Protein AF-0000000070843269 (afdb_homodimer)

Structure (mmCIF, N/CA/C/O backbone):
data_AF-0000000070843269-model_v1
#
loop_
_entity.id
_entity.type
_entity.pdbx_description
1 polymer 'Putative hydrolase'
#
loop_
_atom_site.group_PDB
_atom_site.id
_atom_site.type_symbol
_atom_site.label_atom_id
_atom_site.label_alt_id
_atom_site.label_comp_id
_atom_site.label_asym_id
_atom_site.label_entity_id
_atom_site.label_seq_id
_atom_site.pdbx_PDB_ins_code
_atom_site.Cartn_x
_atom_site.Cartn_y
_atom_site.Cartn_z
_atom_site.occupancy
_atom_site.B_iso_or_equiv
_atom_site.auth_seq_id
_atom_site.auth_comp_id
_atom_site.auth_asym_id
_atom_site.auth_atom_id
_atom_site.pdbx_PDB_model_num
ATOM 1 N N . MET A 1 1 ? 18.531 -13.156 -12.531 1 92.69 1 MET A N 1
ATOM 2 C CA . MET A 1 1 ? 17.688 -14.242 -13.016 1 92.69 1 MET A CA 1
ATOM 3 C C . MET A 1 1 ? 16.672 -13.727 -14.031 1 92.69 1 MET A C 1
ATOM 5 O O . MET A 1 1 ? 16.281 -12.555 -13.984 1 92.69 1 MET A O 1
ATOM 9 N N . LYS A 1 2 ? 16.312 -14.562 -14.992 1 96.12 2 LYS A N 1
ATOM 10 C CA . LYS A 1 2 ? 15.289 -14.227 -15.977 1 96.12 2 LYS A CA 1
ATOM 11 C C . LYS A 1 2 ? 13.992 -14.977 -15.711 1 96.12 2 LYS A C 1
ATOM 13 O O . LYS A 1 2 ? 13.992 -16.203 -15.586 1 96.12 2 LYS A O 1
ATOM 18 N N . VAL A 1 3 ? 12.844 -14.219 -15.633 1 98 3 VAL A N 1
ATOM 19 C CA . VAL A 1 3 ? 11.555 -14.852 -15.406 1 98 3 VAL A CA 1
ATOM 20 C C . VAL A 1 3 ? 10.695 -14.75 -16.672 1 98 3 VAL A C 1
ATOM 22 O O . VAL A 1 3 ? 10.789 -13.766 -17.406 1 98 3 VAL A O 1
ATOM 25 N N . ALA A 1 4 ? 9.969 -15.766 -16.906 1 98.88 4 ALA A N 1
ATOM 26 C CA . ALA A 1 4 ? 8.914 -15.758 -17.906 1 98.88 4 ALA A CA 1
ATOM 27 C C . ALA A 1 4 ? 7.535 -15.703 -17.25 1 98.88 4 ALA A C 1
ATOM 29 O O . ALA A 1 4 ? 7.18 -16.578 -16.469 1 98.88 4 ALA A O 1
ATOM 30 N N . VAL A 1 5 ? 6.824 -14.688 -17.531 1 98.94 5 VAL A N 1
ATOM 31 C CA . VAL A 1 5 ? 5.457 -14.523 -17.047 1 98.94 5 VAL A CA 1
ATOM 32 C C . VAL A 1 5 ? 4.465 -14.93 -18.125 1 98.94 5 VAL A C 1
ATOM 34 O O . VAL A 1 5 ? 4.414 -14.305 -19.188 1 98.94 5 VAL A O 1
ATOM 37 N N . ALA A 1 6 ? 3.699 -15.945 -17.859 1 98.88 6 ALA A N 1
ATOM 38 C CA . ALA A 1 6 ? 2.799 -16.516 -18.859 1 98.88 6 ALA A CA 1
ATOM 39 C C . ALA A 1 6 ? 1.377 -15.984 -18.688 1 98.88 6 ALA A C 1
ATOM 41 O O . ALA A 1 6 ? 0.578 -16.578 -17.953 1 98.88 6 ALA A O 1
ATOM 42 N N . GLN A 1 7 ? 1.099 -14.898 -19.375 1 98.62 7 GLN A N 1
ATOM 43 C CA . GLN A 1 7 ? -0.307 -14.523 -19.484 1 98.62 7 GLN A CA 1
ATOM 44 C C . GLN A 1 7 ? -1.019 -15.391 -20.531 1 98.62 7 GLN A C 1
ATOM 46 O O . GLN A 1 7 ? -1.126 -15.008 -21.688 1 98.62 7 GLN A O 1
ATOM 51 N N . ILE A 1 8 ? -1.54 -16.547 -20.078 1 97.88 8 ILE A N 1
ATOM 52 C CA . ILE A 1 8 ? -2.076 -17.547 -21 1 97.88 8 ILE A CA 1
ATOM 53 C C . ILE A 1 8 ? -3.406 -18.078 -20.484 1 97.88 8 ILE A C 1
ATOM 55 O O . ILE A 1 8 ? -3.588 -18.234 -19.266 1 97.88 8 ILE A O 1
ATOM 59 N N . SER A 1 9 ? -4.242 -18.406 -21.375 1 96.5 9 SER A N 1
ATOM 60 C CA . SER A 1 9 ? -5.566 -18.922 -21.016 1 96.5 9 SER A CA 1
ATOM 61 C C . SER A 1 9 ? -5.504 -20.375 -20.578 1 96.5 9 SER A C 1
ATOM 63 O O . SER A 1 9 ? -4.621 -21.125 -21.016 1 96.5 9 SER A O 1
ATOM 65 N N . ALA A 1 10 ? -6.359 -20.719 -19.75 1 95.38 10 ALA A N 1
ATOM 66 C CA . ALA A 1 10 ? -6.57 -22.109 -19.375 1 95.38 10 ALA A CA 1
ATOM 67 C C . ALA A 1 10 ? -7.941 -22.609 -19.828 1 95.38 10 ALA A C 1
ATOM 69 O O . ALA A 1 10 ? -8.875 -21.812 -19.969 1 95.38 10 ALA A O 1
ATOM 70 N N . ILE A 1 11 ? -8.016 -23.891 -20.109 1 93 11 ILE A N 1
ATOM 71 C CA . ILE A 1 11 ? -9.297 -24.5 -20.422 1 93 11 ILE A CA 1
ATOM 72 C C . ILE A 1 11 ? -9.945 -25.031 -19.156 1 93 11 ILE A C 1
ATOM 74 O O . ILE A 1 11 ? -9.438 -25.969 -18.531 1 93 11 ILE A O 1
ATOM 78 N N . PRO A 1 12 ? -11.07 -24.453 -18.812 1 91.94 12 PRO A N 1
ATOM 79 C CA . PRO A 1 12 ? -11.695 -24.812 -17.531 1 91.94 12 PRO A CA 1
ATOM 80 C C . PRO A 1 12 ? -11.992 -26.312 -17.438 1 91.94 12 PRO A C 1
ATOM 82 O O . PRO A 1 12 ? -12.664 -26.875 -18.297 1 91.94 12 PRO A O 1
ATOM 85 N N . GLY A 1 13 ? -11.438 -26.891 -16.406 1 91.25 13 GLY A N 1
ATOM 86 C CA . GLY A 1 13 ? -11.758 -28.266 -16.062 1 91.25 13 GLY A CA 1
ATOM 87 C C . GLY A 1 13 ? -10.93 -29.281 -16.828 1 91.25 13 GLY A C 1
ATOM 88 O O . GLY A 1 13 ? -11.047 -30.484 -16.609 1 91.25 13 GLY A O 1
ATOM 89 N N . LYS A 1 14 ? -10.109 -28.828 -17.703 1 92.81 14 LYS A N 1
ATOM 90 C CA . LYS A 1 14 ? -9.352 -29.75 -18.547 1 92.81 14 LYS A CA 1
ATOM 91 C C . LYS A 1 14 ? -7.883 -29.781 -18.141 1 92.81 14 LYS A C 1
ATOM 93 O O . LYS A 1 14 ? -7.023 -29.25 -18.859 1 92.81 14 LYS A O 1
ATOM 98 N N . ILE A 1 15 ? -7.582 -30.516 -17.141 1 94.75 15 ILE A N 1
ATOM 99 C CA . ILE A 1 15 ? -6.27 -30.547 -16.516 1 94.75 15 ILE A CA 1
ATOM 100 C C . ILE A 1 15 ? -5.223 -31.016 -17.516 1 94.75 15 ILE A C 1
ATOM 102 O O . ILE A 1 15 ? -4.164 -30.391 -17.656 1 94.75 15 ILE A O 1
ATOM 106 N N . ASP A 1 16 ? -5.555 -32.062 -18.266 1 96.12 16 ASP A N 1
ATOM 107 C CA . ASP A 1 16 ? -4.582 -32.625 -19.188 1 96.12 16 ASP A CA 1
ATOM 108 C C . ASP A 1 16 ? -4.223 -31.641 -20.281 1 96.12 16 ASP A C 1
ATOM 110 O O . ASP A 1 16 ? -3.053 -31.516 -20.656 1 96.12 16 ASP A O 1
ATOM 114 N N . GLU A 1 17 ? -5.219 -30.938 -20.781 1 96.88 17 GLU A N 1
ATOM 115 C CA . GLU A 1 17 ? -4.977 -29.938 -21.812 1 96.88 17 GLU A CA 1
ATOM 116 C C . GLU A 1 17 ? -4.145 -28.781 -21.266 1 96.88 17 GLU A C 1
ATOM 118 O O . GLU A 1 17 ? -3.271 -28.25 -21.953 1 96.88 17 GLU A O 1
ATOM 123 N N . ASN A 1 18 ? -4.418 -28.391 -20.078 1 97.38 18 ASN A N 1
ATOM 124 C CA . ASN A 1 18 ? -3.676 -27.281 -19.469 1 97.38 18 ASN A CA 1
ATOM 125 C C . ASN A 1 18 ? -2.238 -27.688 -19.156 1 97.38 18 ASN A C 1
ATOM 127 O O . ASN A 1 18 ? -1.319 -26.875 -19.281 1 97.38 18 ASN A O 1
ATOM 131 N N . VAL A 1 19 ? -2.029 -28.938 -18.75 1 98.19 19 VAL A N 1
ATOM 132 C CA . VAL A 1 19 ? -0.684 -29.438 -18.516 1 98.19 19 VAL A CA 1
ATOM 133 C C . VAL A 1 19 ? 0.097 -29.469 -19.828 1 98.19 19 VAL A C 1
ATOM 135 O O . VAL A 1 19 ? 1.279 -29.125 -19.859 1 98.19 19 VAL A O 1
ATOM 138 N N . ALA A 1 20 ? -0.57 -29.875 -20.875 1 98.5 20 ALA A N 1
ATOM 139 C CA . ALA A 1 20 ? 0.076 -29.859 -22.188 1 98.5 20 ALA A CA 1
ATOM 140 C C . ALA A 1 20 ? 0.488 -28.453 -22.594 1 98.5 20 ALA A C 1
ATOM 142 O O . ALA A 1 20 ? 1.569 -28.25 -23.141 1 98.5 20 ALA A O 1
ATOM 143 N N . LYS A 1 21 ? -0.365 -27.547 -22.344 1 98.31 21 LYS A N 1
ATOM 144 C CA . LYS A 1 21 ? -0.05 -26.141 -22.609 1 98.31 21 LYS A CA 1
ATOM 145 C C . LYS A 1 21 ? 1.124 -25.672 -21.75 1 98.31 21 LYS A C 1
ATOM 147 O O . LYS A 1 21 ? 1.999 -24.953 -22.234 1 98.31 21 LYS A O 1
ATOM 152 N N . LEU A 1 22 ? 1.105 -26.031 -20.516 1 98.81 22 LEU A N 1
ATOM 153 C CA . LEU A 1 22 ? 2.219 -25.719 -19.625 1 98.81 22 LEU A CA 1
ATOM 154 C C . LEU A 1 22 ? 3.535 -26.234 -20.203 1 98.81 22 LEU A C 1
ATOM 156 O O . LEU A 1 22 ? 4.547 -25.516 -20.172 1 98.81 22 LEU A O 1
ATOM 160 N N . ALA A 1 23 ? 3.484 -27.438 -20.672 1 98.81 23 ALA A N 1
ATOM 161 C CA . ALA A 1 23 ? 4.684 -28.031 -21.25 1 98.81 23 ALA A CA 1
ATOM 162 C C . ALA A 1 23 ? 5.191 -27.219 -22.438 1 98.81 23 ALA A C 1
ATOM 164 O O . ALA A 1 23 ? 6.395 -26.984 -22.562 1 98.81 23 ALA A O 1
ATOM 165 N N . ARG A 1 24 ? 4.258 -26.828 -23.281 1 98.75 24 ARG A N 1
ATOM 166 C CA . ARG A 1 24 ? 4.609 -26.047 -24.469 1 98.75 24 ARG A CA 1
ATOM 167 C C . ARG A 1 24 ? 5.266 -24.719 -24.062 1 98.75 24 ARG A C 1
ATOM 169 O O . ARG A 1 24 ? 6.305 -24.344 -24.609 1 98.75 24 ARG A O 1
ATOM 176 N N . TYR A 1 25 ? 4.723 -24.047 -23.125 1 98.81 25 TYR A N 1
ATOM 177 C CA . TYR A 1 25 ? 5.23 -22.734 -22.734 1 98.81 25 TYR A CA 1
ATOM 178 C C . TYR A 1 25 ? 6.5 -22.859 -21.906 1 98.81 25 TYR A C 1
ATOM 180 O O . TYR A 1 25 ? 7.363 -21.984 -21.938 1 98.81 25 TYR A O 1
ATOM 188 N N . ALA A 1 26 ? 6.598 -23.938 -21.109 1 98.88 26 ALA A N 1
ATOM 189 C CA . ALA A 1 26 ? 7.852 -24.203 -20.406 1 98.88 26 ALA A CA 1
ATOM 190 C C . ALA A 1 26 ? 9.008 -24.359 -21.391 1 98.88 26 ALA A C 1
ATOM 192 O O . ALA A 1 26 ? 10.094 -23.812 -21.172 1 98.88 26 ALA A O 1
ATOM 193 N N . LYS A 1 27 ? 8.75 -25.109 -22.422 1 98.81 27 LYS A N 1
ATOM 194 C CA . LYS A 1 27 ? 9.766 -25.297 -23.453 1 98.81 27 LYS A CA 1
ATOM 195 C C . LYS A 1 27 ? 10.148 -23.969 -24.094 1 98.81 27 LYS A C 1
ATOM 197 O O . LYS A 1 27 ? 11.336 -23.688 -24.281 1 98.81 27 LYS A O 1
ATOM 202 N N . GLU A 1 28 ? 9.141 -23.219 -24.453 1 98.81 28 GLU A N 1
ATOM 203 C CA . GLU A 1 28 ? 9.383 -21.906 -25.062 1 98.81 28 GLU A CA 1
ATOM 204 C C . GLU A 1 28 ? 10.18 -21 -24.125 1 98.81 28 GLU A C 1
ATOM 206 O O . GLU A 1 28 ? 11.141 -20.359 -24.531 1 98.81 28 GLU A O 1
ATOM 211 N N . ALA A 1 29 ? 9.805 -20.922 -22.859 1 98.81 29 ALA A N 1
ATOM 212 C CA . ALA A 1 29 ? 10.477 -20.078 -21.875 1 98.81 29 ALA A CA 1
ATOM 213 C C . ALA A 1 29 ? 11.922 -20.516 -21.688 1 98.81 29 ALA A C 1
ATOM 215 O O . ALA A 1 29 ? 12.828 -19.688 -21.625 1 98.81 29 ALA A O 1
ATOM 216 N N . ALA A 1 30 ? 12.117 -21.812 -21.547 1 98.56 30 ALA A N 1
ATOM 217 C CA . ALA A 1 30 ? 13.461 -22.359 -21.375 1 98.56 30 ALA A CA 1
ATOM 218 C C . ALA A 1 30 ? 14.344 -22.031 -22.594 1 98.56 30 ALA A C 1
ATOM 220 O O . ALA A 1 30 ? 15.523 -21.703 -22.438 1 98.56 30 ALA A O 1
ATOM 221 N N . SER A 1 31 ? 13.75 -22.156 -23.766 1 98.44 31 SER A N 1
ATOM 222 C CA . SER A 1 31 ? 14.484 -21.844 -24.984 1 98.44 31 SER A CA 1
ATOM 223 C C . SER A 1 31 ? 14.898 -20.375 -25.031 1 98.44 31 SER A C 1
ATOM 225 O O . SER A 1 31 ? 15.828 -20.016 -25.75 1 98.44 31 SER A O 1
ATOM 227 N N . ASN A 1 32 ? 14.219 -19.547 -24.312 1 98.44 32 ASN A N 1
ATOM 228 C CA . ASN A 1 32 ? 14.562 -18.141 -24.203 1 98.44 32 ASN A CA 1
ATOM 229 C C . ASN A 1 32 ? 15.367 -17.844 -22.938 1 98.44 32 ASN A C 1
ATOM 231 O O . ASN A 1 32 ? 15.398 -16.703 -22.453 1 98.44 32 ASN A O 1
ATOM 235 N N . SER A 1 33 ? 15.891 -18.891 -22.312 1 97.75 33 SER A N 1
ATOM 236 C CA . SER A 1 33 ? 16.859 -18.844 -21.219 1 97.75 33 SER A CA 1
ATOM 237 C C . SER A 1 33 ? 16.203 -18.359 -19.922 1 97.75 33 SER A C 1
ATOM 239 O O . SER A 1 33 ? 16.844 -17.703 -19.109 1 97.75 33 SER A O 1
ATOM 241 N N . ALA A 1 34 ? 14.898 -18.516 -19.797 1 98.19 34 ALA A N 1
ATOM 242 C CA . ALA A 1 34 ? 14.234 -18.188 -18.547 1 98.19 34 ALA A CA 1
ATOM 243 C C . ALA A 1 34 ? 14.594 -19.188 -17.453 1 98.19 34 ALA A C 1
ATOM 245 O O . ALA A 1 34 ? 14.758 -20.375 -17.719 1 98.19 34 ALA A O 1
ATOM 246 N N . ASP A 1 35 ? 14.711 -18.656 -16.25 1 97.56 35 ASP A N 1
ATOM 247 C CA . ASP A 1 35 ? 15.016 -19.5 -15.094 1 97.56 35 ASP A CA 1
ATOM 248 C C . ASP A 1 35 ? 13.734 -19.984 -14.414 1 97.56 35 ASP A C 1
ATOM 250 O O . ASP A 1 35 ? 13.758 -20.984 -13.688 1 97.56 35 ASP A O 1
ATOM 254 N N . MET A 1 36 ? 12.641 -19.297 -14.664 1 98.19 36 MET A N 1
ATOM 255 C CA . MET A 1 36 ? 11.375 -19.594 -13.992 1 98.19 36 MET A CA 1
ATOM 256 C C . MET A 1 36 ? 10.195 -19.219 -14.875 1 98.19 36 MET A C 1
ATOM 258 O O . MET A 1 36 ? 10.195 -18.156 -15.516 1 98.19 36 MET A O 1
ATOM 262 N N . LEU A 1 37 ? 9.266 -20.094 -14.969 1 98.88 37 LEU A N 1
ATOM 263 C CA . LEU A 1 37 ? 7.988 -19.844 -15.625 1 98.88 37 LEU A CA 1
ATOM 264 C C . LEU A 1 37 ? 6.867 -19.703 -14.602 1 98.88 37 LEU A C 1
ATOM 266 O O . LEU A 1 37 ? 6.719 -20.547 -13.711 1 98.88 37 LEU A O 1
ATOM 270 N N . ILE A 1 38 ? 6.105 -18.625 -14.695 1 98.94 38 ILE A N 1
ATOM 271 C CA . ILE A 1 38 ? 5.008 -18.344 -13.781 1 98.94 38 ILE A CA 1
ATOM 272 C C . ILE A 1 38 ? 3.686 -18.312 -14.539 1 98.94 38 ILE A C 1
ATOM 274 O O . ILE A 1 38 ? 3.57 -17.656 -15.578 1 98.94 38 ILE A O 1
ATOM 278 N N . THR A 1 39 ? 2.699 -19.047 -14.109 1 98.94 39 THR A N 1
ATOM 279 C CA . THR A 1 39 ? 1.395 -19.078 -14.758 1 98.94 39 THR A CA 1
ATOM 280 C C . THR A 1 39 ? 0.326 -18.453 -13.867 1 98.94 39 THR A C 1
ATOM 282 O O . THR A 1 39 ? 0.589 -18.141 -12.703 1 98.94 39 THR A O 1
ATOM 285 N N . PRO A 1 40 ? -0.894 -18.25 -14.359 1 98.69 40 PRO A N 1
ATOM 286 C CA . PRO A 1 40 ? -1.958 -17.609 -13.586 1 98.69 40 PRO A CA 1
ATOM 287 C C . PRO A 1 40 ? -2.523 -18.516 -12.492 1 98.69 40 PRO A C 1
ATOM 289 O O . PRO A 1 40 ? -2.117 -19.688 -12.383 1 98.69 40 PRO A O 1
ATOM 292 N N . GLU A 1 41 ? -3.404 -17.938 -11.68 1 98.19 41 GLU A N 1
ATOM 293 C CA . GLU A 1 41 ? -4.09 -18.625 -10.586 1 98.19 41 GLU A CA 1
ATOM 294 C C . GLU A 1 41 ? -4.895 -19.812 -11.086 1 98.19 41 GLU A C 1
ATOM 296 O O . GLU A 1 41 ? -5.656 -19.703 -12.055 1 98.19 41 GLU A O 1
ATOM 301 N N . LEU A 1 42 ? -4.652 -20.969 -10.461 1 96.94 42 LEU A N 1
ATOM 302 C CA . LEU A 1 42 ? -5.379 -22.203 -10.781 1 96.94 42 LEU A CA 1
ATOM 303 C C . LEU A 1 42 ? -5.254 -22.531 -12.258 1 96.94 42 LEU A C 1
ATOM 305 O O . LEU A 1 42 ? -6.199 -23.047 -12.867 1 96.94 42 LEU A O 1
ATOM 309 N N . PHE A 1 43 ? -4.176 -22.25 -12.805 1 97.56 43 PHE A N 1
ATOM 310 C CA . PHE A 1 43 ? -3.98 -22.438 -14.234 1 97.56 43 PHE A CA 1
ATOM 311 C C . PHE A 1 43 ? -4.258 -23.875 -14.625 1 97.56 43 PHE A C 1
ATOM 313 O O . PHE A 1 43 ? -4.875 -24.141 -15.664 1 97.56 43 PHE A O 1
ATOM 320 N N . LEU A 1 44 ? -3.865 -24.875 -13.844 1 96.69 44 LEU A N 1
ATOM 321 C CA . LEU A 1 44 ? -3.928 -26.281 -14.219 1 96.69 44 LEU A CA 1
ATOM 322 C C . LEU A 1 44 ? -5.375 -26.766 -14.32 1 96.69 44 LEU A C 1
ATOM 324 O O . LEU A 1 44 ? -5.672 -27.719 -15.023 1 96.69 44 LEU A O 1
ATOM 328 N N . THR A 1 45 ? -6.297 -26.078 -13.633 1 93.25 45 THR A N 1
ATOM 329 C CA . THR A 1 45 ? -7.699 -26.484 -13.688 1 93.25 45 THR A CA 1
ATOM 330 C C . THR A 1 45 ? -8.539 -25.422 -14.398 1 93.25 45 THR A C 1
ATOM 332 O O . THR A 1 45 ? -9.68 -25.672 -14.789 1 93.25 45 THR A O 1
ATOM 335 N N . GLY A 1 46 ? -7.918 -24.266 -14.562 1 92.75 46 GLY A N 1
ATOM 336 C CA . GLY A 1 46 ? -8.75 -23.141 -14.922 1 92.75 46 GLY A CA 1
ATOM 337 C C . GLY A 1 46 ? -9.5 -22.547 -13.742 1 92.75 46 GLY A C 1
ATOM 338 O O . GLY A 1 46 ? -9.961 -23.281 -12.867 1 92.75 46 GLY A O 1
ATOM 339 N N . TYR A 1 47 ? -9.703 -21.266 -13.68 1 88.94 47 TYR A N 1
ATOM 340 C CA . TYR A 1 47 ? -10.391 -20.578 -12.594 1 88.94 47 TYR A CA 1
ATOM 341 C C . TYR A 1 47 ? -11.898 -20.609 -12.797 1 88.94 47 TYR A C 1
ATOM 343 O O . TYR A 1 47 ? -12.664 -20.672 -11.828 1 88.94 47 TYR A O 1
ATOM 351 N N . ASP A 1 48 ? -12.359 -20.594 -14.008 1 80.38 48 ASP A N 1
ATOM 352 C CA . ASP A 1 48 ? -13.758 -20.406 -14.359 1 80.38 48 ASP A CA 1
ATOM 353 C C . ASP A 1 48 ? -14.469 -21.734 -14.562 1 80.38 48 ASP A C 1
ATOM 355 O O . ASP A 1 48 ? -15.273 -21.875 -15.484 1 80.38 48 ASP A O 1
ATOM 359 N N . VAL A 1 49 ? -14.141 -22.609 -13.766 1 77.25 49 VAL A N 1
ATOM 360 C CA . VAL A 1 49 ? -14.852 -23.875 -13.859 1 77.25 49 VAL A CA 1
ATOM 361 C C . VAL A 1 49 ? -16.266 -23.734 -13.305 1 77.25 49 VAL A C 1
ATOM 363 O O . VAL A 1 49 ? -16.453 -23.203 -12.203 1 77.25 49 VAL A O 1
ATOM 366 N N . GLU A 1 50 ? -17.172 -23.953 -14.039 1 71.38 50 GLU A N 1
ATOM 367 C CA . GLU A 1 50 ? -18.562 -23.844 -13.594 1 71.38 50 GLU A CA 1
ATOM 368 C C . GLU A 1 50 ? -19.219 -25.219 -13.508 1 71.38 50 GLU A C 1
ATOM 370 O O . GLU A 1 50 ? -19.125 -26.016 -14.445 1 71.38 50 GLU A O 1
ATOM 375 N N . PRO A 1 51 ? -19.797 -25.5 -12.375 1 66.44 51 PRO A N 1
ATOM 376 C CA . PRO A 1 51 ? -19.859 -24.734 -11.133 1 66.44 51 PRO A CA 1
ATOM 377 C C . PRO A 1 51 ? -18.562 -24.812 -10.328 1 66.44 51 PRO A C 1
ATOM 379 O O . PRO A 1 51 ? -17.844 -25.812 -10.406 1 66.44 51 PRO A O 1
ATOM 382 N N . LEU A 1 52 ? -18.203 -23.781 -9.672 1 66.75 52 LEU A N 1
ATOM 383 C CA . LEU A 1 52 ? -16.969 -23.703 -8.906 1 66.75 52 LEU A CA 1
ATOM 384 C C . LEU A 1 52 ? -16.859 -24.875 -7.934 1 66.75 52 LEU A C 1
ATOM 386 O O . LEU A 1 52 ? -15.75 -25.297 -7.578 1 66.75 52 LEU A O 1
ATOM 390 N N . SER A 1 53 ? -18.031 -25.406 -7.691 1 67.94 53 SER A N 1
ATOM 391 C CA . SER A 1 53 ? -18.062 -26.531 -6.754 1 67.94 53 SER A CA 1
ATOM 392 C C . SER A 1 53 ? -17.328 -27.734 -7.309 1 67.94 53 SER A C 1
ATOM 394 O O . SER A 1 53 ? -16.906 -28.625 -6.555 1 67.94 53 SER A O 1
ATOM 396 N N . VAL A 1 54 ? -17.219 -27.688 -8.617 1 79.12 54 VAL A N 1
ATOM 397 C CA . VAL A 1 54 ? -16.562 -28.828 -9.25 1 79.12 54 VAL A CA 1
ATOM 398 C C . VAL A 1 54 ? -15.055 -28.734 -9.039 1 79.12 54 VAL A C 1
ATOM 400 O O . VAL A 1 54 ? -14.344 -29.734 -9.164 1 79.12 54 VAL A O 1
ATOM 403 N N . ILE A 1 55 ? -14.641 -27.609 -8.555 1 81.38 55 ILE A N 1
ATOM 404 C CA . ILE A 1 55 ? -13.203 -27.406 -8.422 1 81.38 55 ILE A CA 1
ATOM 405 C C . ILE A 1 55 ? -12.648 -28.312 -7.332 1 81.38 55 ILE A C 1
ATOM 407 O O . ILE A 1 55 ? -11.531 -28.828 -7.445 1 81.38 55 ILE A O 1
ATOM 411 N N . ALA A 1 56 ? -13.43 -28.5 -6.348 1 78.31 56 ALA A N 1
ATOM 412 C CA . ALA A 1 56 ? -13.016 -29.391 -5.262 1 78.31 56 ALA A CA 1
ATOM 413 C C . ALA A 1 56 ? -12.789 -30.812 -5.766 1 78.31 56 ALA A C 1
ATOM 415 O O . ALA A 1 56 ? -11.891 -31.5 -5.281 1 78.31 56 ALA A O 1
ATOM 416 N N . SER A 1 57 ? -13.586 -31.125 -6.75 1 80.56 57 SER A N 1
ATOM 417 C CA . SER A 1 57 ? -13.453 -32.469 -7.297 1 80.56 57 SER A CA 1
ATOM 418 C C . SER A 1 57 ? -12.203 -32.594 -8.156 1 80.56 57 SER A C 1
ATOM 420 O O . SER A 1 57 ? -11.727 -33.719 -8.414 1 80.56 57 SER A O 1
ATOM 422 N N . LEU A 1 58 ? -11.703 -31.484 -8.547 1 83.62 58 LEU A N 1
ATOM 423 C CA . LEU A 1 58 ? -10.5 -31.453 -9.367 1 83.62 58 LEU A CA 1
ATOM 424 C C . LEU A 1 58 ? -9.25 -31.312 -8.5 1 83.62 58 LEU A C 1
ATOM 426 O O . LEU A 1 58 ? -8.133 -31.297 -9.016 1 83.62 58 LEU A O 1
ATOM 430 N N . ALA A 1 59 ? -9.453 -31.25 -7.211 1 84.44 59 ALA A N 1
ATOM 431 C CA . ALA A 1 59 ? -8.344 -31.047 -6.285 1 84.44 59 ALA A CA 1
ATOM 432 C C . ALA A 1 59 ? -7.383 -32.219 -6.301 1 84.44 59 ALA A C 1
ATOM 434 O O . ALA A 1 59 ? -7.805 -33.375 -6.488 1 84.44 59 ALA A O 1
ATOM 435 N N . GLN A 1 60 ? -6.152 -31.875 -6.188 1 81.75 60 GLN A N 1
ATOM 436 C CA . GLN A 1 60 ? -5.102 -32.875 -6.164 1 81.75 60 GLN A CA 1
ATOM 437 C C . GLN A 1 60 ? -4.516 -33.031 -4.766 1 81.75 60 GLN A C 1
ATOM 439 O O . GLN A 1 60 ? -4.352 -32.062 -4.043 1 81.75 60 GLN A O 1
ATOM 444 N N . PRO A 1 61 ? -4.191 -34.25 -4.387 1 76.5 61 PRO A N 1
ATOM 445 C CA . PRO A 1 61 ? -3.482 -34.438 -3.115 1 76.5 61 PRO A CA 1
ATOM 446 C C . PRO A 1 61 ? -2.014 -34.031 -3.197 1 76.5 61 PRO A C 1
ATOM 448 O O . PRO A 1 61 ? -1.395 -34.156 -4.258 1 76.5 61 PRO A O 1
ATOM 451 N N . LEU A 1 62 ? -1.416 -33.438 -2.104 1 71.88 62 LEU A N 1
ATOM 452 C CA . LEU A 1 62 ? -0.008 -33.062 -2.105 1 71.88 62 LEU A CA 1
ATOM 453 C C . LEU A 1 62 ? 0.883 -34.281 -1.878 1 71.88 62 LEU A C 1
ATOM 455 O O . LEU A 1 62 ? 1.979 -34.375 -2.438 1 71.88 62 LEU A O 1
ATOM 459 N N . VAL A 1 63 ? 0.716 -35.094 -0.75 1 60.5 63 VAL A N 1
ATOM 460 C CA . VAL A 1 63 ? 1.591 -36.156 -0.269 1 60.5 63 VAL A CA 1
ATOM 461 C C . VAL A 1 63 ? 1.219 -37.469 -0.943 1 60.5 63 VAL A C 1
ATOM 463 O O . VAL A 1 63 ? 2.08 -38.312 -1.171 1 60.5 63 VAL A O 1
ATOM 466 N N . ASN A 1 64 ? 0.042 -37.656 -1.072 1 54.47 64 ASN A N 1
ATOM 467 C CA . ASN A 1 64 ? -0.121 -39.062 -1.323 1 54.47 64 ASN A CA 1
ATOM 468 C C . ASN A 1 64 ? 0.581 -39.5 -2.609 1 54.47 64 ASN A C 1
ATOM 470 O O . ASN A 1 64 ? 0.874 -38.656 -3.467 1 54.47 64 ASN A O 1
ATOM 474 N N . ASP A 1 65 ? 1.112 -40.844 -2.697 1 51 65 ASP A N 1
ATOM 475 C CA . ASP A 1 65 ? 1.982 -41.625 -3.588 1 51 65 ASP A CA 1
ATOM 476 C C . ASP A 1 65 ? 1.747 -41.219 -5.047 1 51 65 ASP A C 1
ATOM 478 O O . ASP A 1 65 ? 2.652 -41.344 -5.875 1 51 65 ASP A O 1
ATOM 482 N N . THR A 1 66 ? 0.481 -40.875 -5.418 1 58.28 66 THR A N 1
ATOM 483 C CA . THR A 1 66 ? 0.298 -40.875 -6.867 1 58.28 66 THR A CA 1
ATOM 484 C C . THR A 1 66 ? -0.42 -39.594 -7.312 1 58.28 66 THR A C 1
ATOM 486 O O . THR A 1 66 ? -1.636 -39.5 -7.148 1 58.28 66 THR A O 1
ATOM 489 N N . ASN A 1 67 ? 0.242 -38.281 -7.125 1 77.31 67 ASN A N 1
ATOM 490 C CA . ASN A 1 67 ? -0.434 -37.156 -7.805 1 77.31 67 ASN A CA 1
ATOM 491 C C . ASN A 1 67 ? 0.072 -37 -9.234 1 77.31 67 ASN A C 1
ATOM 493 O O . ASN A 1 67 ? 1.108 -36.375 -9.461 1 77.31 67 ASN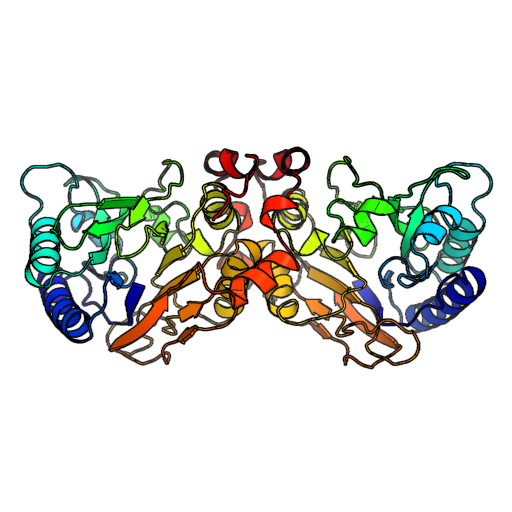 A O 1
ATOM 497 N N . GLU A 1 68 ? -0.692 -37.531 -10.086 1 86.75 68 GLU A N 1
ATOM 498 C CA . GLU A 1 68 ? -0.292 -37.594 -11.484 1 86.75 68 GLU A CA 1
ATOM 499 C C . GLU A 1 68 ? -0.084 -36.219 -12.07 1 86.75 68 GLU A C 1
ATOM 501 O O . GLU A 1 68 ? 0.869 -35.969 -12.82 1 86.75 68 GLU A O 1
ATOM 506 N N . THR A 1 69 ? -0.918 -35.281 -11.672 1 92.75 69 THR A N 1
ATOM 507 C CA . THR A 1 69 ? -0.833 -33.938 -12.227 1 92.75 69 THR A CA 1
ATOM 508 C C . THR A 1 69 ? 0.449 -33.25 -11.773 1 92.75 69 THR A C 1
ATOM 510 O O . THR A 1 69 ? 1.201 -32.719 -12.594 1 92.75 69 THR A O 1
ATOM 513 N N . ILE A 1 70 ? 0.774 -33.281 -10.523 1 94.56 70 ILE A N 1
ATOM 514 C CA . ILE A 1 70 ? 1.962 -32.656 -9.977 1 94.56 70 ILE A CA 1
ATOM 515 C C . ILE A 1 70 ? 3.217 -33.344 -10.516 1 94.56 70 ILE A C 1
ATOM 517 O O . ILE A 1 70 ? 4.203 -32.656 -10.836 1 94.56 70 ILE A O 1
ATOM 521 N N . ASP A 1 71 ? 3.127 -34.625 -10.641 1 95 71 ASP A N 1
ATOM 522 C CA . ASP A 1 71 ? 4.254 -35.375 -11.195 1 95 71 ASP A CA 1
ATOM 523 C C . ASP A 1 71 ? 4.539 -34.938 -12.633 1 95 71 ASP A C 1
ATOM 525 O O . ASP A 1 71 ? 5.699 -34.875 -13.047 1 95 71 ASP A O 1
ATOM 529 N N . LYS A 1 72 ? 3.453 -34.75 -13.391 1 96.75 72 LYS A N 1
ATOM 530 C CA . LYS A 1 72 ? 3.633 -34.281 -14.758 1 96.75 72 LYS A CA 1
ATOM 531 C C . LYS A 1 72 ? 4.316 -32.906 -14.773 1 96.75 72 LYS A C 1
ATOM 533 O O . LYS A 1 72 ? 5.195 -32.656 -15.602 1 96.75 72 LYS A O 1
ATOM 538 N N . VAL A 1 73 ? 3.963 -32.031 -13.867 1 97.81 73 VAL A N 1
ATOM 539 C CA . VAL A 1 73 ? 4.574 -30.719 -13.789 1 97.81 73 VAL A CA 1
ATOM 540 C C . VAL A 1 73 ? 6.047 -30.859 -13.414 1 97.81 73 VAL A C 1
ATOM 542 O O . VAL A 1 73 ? 6.902 -30.172 -13.992 1 97.81 73 VAL A O 1
ATOM 545 N N . LYS A 1 74 ? 6.344 -31.75 -12.453 1 97.06 74 LYS A N 1
ATOM 546 C CA . LYS A 1 74 ? 7.727 -32 -12.07 1 97.06 74 LYS A CA 1
ATOM 547 C C . LYS A 1 74 ? 8.555 -32.438 -13.266 1 97.06 74 LYS A C 1
ATOM 549 O O . LYS A 1 74 ? 9.68 -31.969 -13.461 1 97.06 74 LYS A O 1
ATOM 554 N N . LYS A 1 75 ? 7.973 -33.312 -14.008 1 97.94 75 LYS A N 1
ATOM 555 C CA . LYS A 1 75 ? 8.664 -33.844 -15.188 1 97.94 75 LYS A CA 1
ATOM 556 C C . LYS A 1 75 ? 8.922 -32.719 -16.203 1 97.94 75 LYS A C 1
ATOM 558 O O . LYS A 1 75 ? 10.008 -32.625 -16.781 1 97.94 75 LYS A O 1
ATOM 563 N N . ILE A 1 76 ? 7.934 -31.891 -16.438 1 98.69 76 ILE A N 1
ATOM 564 C CA . ILE A 1 76 ? 8.062 -30.781 -17.359 1 98.69 76 ILE A CA 1
ATOM 565 C C . ILE A 1 76 ? 9.203 -29.859 -16.922 1 98.69 76 ILE A C 1
ATOM 567 O O . ILE A 1 76 ? 10.039 -29.469 -17.734 1 98.69 76 ILE A O 1
ATOM 571 N N . ALA A 1 77 ? 9.234 -29.516 -15.625 1 98.31 77 ALA A N 1
ATOM 572 C CA . ALA A 1 77 ? 10.289 -28.656 -15.086 1 98.31 77 ALA A CA 1
ATOM 573 C C . ALA A 1 77 ? 11.664 -29.266 -15.312 1 98.31 77 ALA A C 1
ATOM 575 O O . ALA A 1 77 ? 12.57 -28.594 -15.812 1 98.31 77 ALA A O 1
ATOM 576 N N . LYS A 1 78 ? 11.797 -30.516 -14.969 1 98.19 78 LYS A N 1
ATOM 577 C CA . LYS A 1 78 ? 13.07 -31.234 -15.07 1 98.19 78 LYS A CA 1
ATOM 578 C C . LYS A 1 78 ? 13.531 -31.328 -16.516 1 98.19 78 LYS A C 1
ATOM 580 O O . LYS A 1 78 ? 14.688 -31.047 -16.828 1 98.19 78 LYS A O 1
ATOM 585 N N . GLU A 1 79 ? 12.633 -31.688 -17.375 1 98.5 79 GLU A N 1
ATOM 586 C CA . GLU A 1 79 ? 12.961 -31.906 -18.781 1 98.5 79 GLU A CA 1
ATOM 587 C C . GLU A 1 79 ? 13.438 -30.625 -19.438 1 98.5 79 GLU A C 1
ATOM 589 O O . GLU A 1 79 ? 14.281 -30.641 -20.344 1 98.5 79 GLU A O 1
ATOM 594 N N . ASN A 1 80 ? 12.906 -29.484 -19.031 1 98.62 80 ASN A N 1
ATOM 595 C CA . ASN A 1 80 ? 13.25 -28.219 -19.672 1 98.62 80 ASN A CA 1
ATOM 596 C C . ASN A 1 80 ? 14.281 -27.438 -18.859 1 98.62 80 ASN A C 1
ATOM 598 O O . ASN A 1 80 ? 14.766 -26.391 -19.297 1 98.62 80 ASN A O 1
ATOM 602 N N . GLY A 1 81 ? 14.648 -27.969 -17.656 1 97.75 81 GLY A N 1
ATOM 603 C CA . GLY A 1 81 ? 15.586 -27.266 -16.781 1 97.75 81 GLY A CA 1
ATOM 604 C C . GLY A 1 81 ? 15.102 -25.891 -16.375 1 97.75 81 GLY A C 1
ATOM 605 O O . GLY A 1 81 ? 15.859 -24.922 -16.438 1 97.75 81 GLY A O 1
ATOM 606 N N . ILE A 1 82 ? 13.875 -25.75 -16.062 1 98.31 82 ILE A N 1
ATOM 607 C CA . ILE A 1 82 ? 13.273 -24.469 -15.695 1 98.31 82 ILE A CA 1
ATOM 608 C C . ILE A 1 82 ? 12.391 -24.641 -14.461 1 98.31 82 ILE A C 1
ATOM 610 O O . ILE A 1 82 ? 11.711 -25.656 -14.312 1 98.31 82 ILE A O 1
ATOM 614 N N . ALA A 1 83 ? 12.43 -23.734 -13.523 1 98.31 83 ALA A N 1
ATOM 615 C CA . ALA A 1 83 ? 11.492 -23.734 -12.398 1 98.31 83 ALA A CA 1
ATOM 616 C C . ALA A 1 83 ? 10.086 -23.344 -12.859 1 98.31 83 ALA A C 1
ATOM 618 O O . ALA A 1 83 ? 9.93 -22.547 -13.789 1 98.31 83 ALA A O 1
ATOM 619 N N . ILE A 1 84 ? 9.086 -23.906 -12.227 1 98.75 84 ILE A N 1
ATOM 620 C CA . ILE A 1 84 ? 7.707 -23.625 -12.602 1 98.75 84 ILE A CA 1
ATOM 621 C C . ILE A 1 84 ? 6.906 -23.234 -11.367 1 98.75 84 ILE A C 1
ATOM 623 O O . ILE A 1 84 ? 6.902 -23.953 -10.359 1 98.75 84 ILE A O 1
ATOM 627 N N . VAL A 1 85 ? 6.305 -22.094 -11.367 1 98.88 85 VAL A N 1
ATOM 628 C CA . VAL A 1 85 ? 5.305 -21.641 -10.398 1 98.88 85 VAL A CA 1
ATOM 629 C C . VAL A 1 85 ? 3.92 -21.672 -11.039 1 98.88 85 VAL A C 1
ATOM 631 O O . VAL A 1 85 ? 3.648 -20.922 -11.977 1 98.88 85 VAL A O 1
ATOM 634 N N . THR A 1 86 ? 3.084 -22.516 -10.602 1 98.81 86 THR A N 1
ATOM 635 C CA . THR A 1 86 ? 1.759 -22.656 -11.188 1 98.81 86 THR A CA 1
ATOM 636 C C . THR A 1 86 ? 0.714 -22.922 -10.109 1 98.81 86 THR A C 1
ATOM 638 O O . THR A 1 86 ? 1.056 -23.094 -8.938 1 98.81 86 THR A O 1
ATOM 641 N N . GLY A 1 87 ? -0.562 -22.828 -10.461 1 98 87 GLY A N 1
ATOM 642 C CA . GLY A 1 87 ? -1.636 -22.938 -9.492 1 98 87 GLY A CA 1
ATOM 643 C C . GLY A 1 87 ? -2.553 -24.125 -9.75 1 98 87 GLY A C 1
ATOM 644 O O . GLY A 1 87 ? -2.758 -24.516 -10.898 1 98 87 GLY A O 1
ATOM 645 N N . LEU A 1 88 ? -3.119 -24.703 -8.711 1 95.44 88 LEU A N 1
ATOM 646 C CA . LEU A 1 88 ? -4.102 -25.781 -8.742 1 95.44 88 LEU A CA 1
ATOM 647 C C . LEU A 1 88 ? -4.809 -25.906 -7.398 1 95.44 88 LEU A C 1
ATOM 649 O O . LEU A 1 88 ? -4.289 -25.469 -6.371 1 95.44 88 LEU A O 1
ATOM 653 N N . PRO A 1 89 ? -6.008 -26.5 -7.406 1 94.81 89 PRO A N 1
ATOM 654 C CA . PRO A 1 89 ? -6.605 -26.844 -6.117 1 94.81 89 PRO A CA 1
ATOM 655 C C . PRO A 1 89 ? -5.934 -28.047 -5.457 1 94.81 89 PRO A C 1
ATOM 657 O O . PRO A 1 89 ? -5.66 -29.047 -6.121 1 94.81 89 PRO A O 1
ATOM 660 N N . ILE A 1 90 ? -5.609 -27.906 -4.195 1 93.88 90 ILE A N 1
ATOM 661 C CA . ILE A 1 90 ? -5.012 -29 -3.439 1 93.88 90 ILE A CA 1
ATOM 662 C C . ILE A 1 90 ? -5.965 -29.438 -2.33 1 93.88 90 ILE A C 1
ATOM 664 O O . ILE A 1 90 ? -6.516 -28.609 -1.61 1 93.88 90 ILE A O 1
ATOM 668 N N . GLY A 1 91 ? -6.199 -30.625 -2.225 1 89.06 91 GLY A N 1
ATOM 669 C CA . GLY A 1 91 ? -7.066 -31.219 -1.215 1 89.06 91 GLY A CA 1
ATOM 670 C C . GLY A 1 91 ? -7.246 -32.719 -1.383 1 89.06 91 GLY A C 1
ATOM 671 O O . GLY A 1 91 ? -6.793 -33.281 -2.373 1 89.06 91 GLY A O 1
ATOM 672 N N . GLU A 1 92 ? -7.777 -33.312 -0.389 1 79.06 92 GLU A N 1
ATOM 673 C CA . GLU A 1 92 ? -8.023 -34.75 -0.44 1 79.06 92 GLU A CA 1
ATOM 674 C C . GLU A 1 92 ? -9.305 -35.062 -1.205 1 79.06 92 GLU A C 1
ATOM 676 O O . GLU A 1 92 ? -10.242 -34.281 -1.203 1 79.06 92 GLU A O 1
ATOM 681 N N . LYS A 1 93 ? -9.203 -36.219 -1.914 1 71.44 93 LYS A N 1
ATOM 682 C CA . LYS A 1 93 ? -10.383 -36.688 -2.648 1 71.44 93 LYS A CA 1
ATOM 683 C C . LYS A 1 93 ? -11.586 -36.812 -1.723 1 71.44 93 LYS A C 1
ATOM 685 O O . LYS A 1 93 ? -11.461 -37.312 -0.604 1 71.44 93 LYS A O 1
ATOM 690 N N . GLY A 1 94 ? -12.672 -36.344 -2.146 1 72.62 94 GLY A N 1
ATOM 691 C CA . GLY A 1 94 ? -13.906 -36.5 -1.402 1 72.62 94 GLY A CA 1
ATOM 692 C C . GLY A 1 94 ? -14.211 -35.312 -0.495 1 72.62 94 GLY A C 1
ATOM 693 O O . GLY A 1 94 ? -15.297 -35.25 0.086 1 72.62 94 GLY A O 1
ATOM 694 N N . GLN A 1 95 ? -13.219 -34.469 -0.358 1 78 95 GLN A N 1
ATOM 695 C CA . GLN A 1 95 ? -13.492 -33.281 0.451 1 78 95 GLN A CA 1
ATOM 696 C C . GLN A 1 95 ? -14.32 -32.25 -0.325 1 78 95 GLN A C 1
ATOM 698 O O . GLN A 1 95 ? -14.273 -32.219 -1.557 1 78 95 GLN A O 1
ATOM 703 N N . THR A 1 96 ? -15.102 -31.5 0.381 1 82.31 96 THR A N 1
ATOM 704 C CA . THR A 1 96 ? -16.016 -30.531 -0.223 1 82.31 96 THR A CA 1
ATOM 705 C C . THR A 1 96 ? -15.297 -29.234 -0.566 1 82.31 96 THR A C 1
ATOM 707 O O . THR A 1 96 ? -15.789 -28.438 -1.358 1 82.31 96 THR A O 1
ATOM 710 N N . LYS A 1 97 ? -14.141 -29.062 0.118 1 89.5 97 LYS A N 1
ATOM 711 C CA . LYS A 1 97 ? -13.375 -27.844 -0.149 1 89.5 97 LYS A CA 1
ATOM 712 C C . LYS A 1 97 ? -11.906 -28.172 -0.405 1 89.5 97 LYS A C 1
ATOM 714 O O . LYS A 1 97 ? -11.422 -29.234 -0.014 1 89.5 97 LYS A O 1
ATOM 719 N N . ALA A 1 98 ? -11.281 -27.344 -1.163 1 93.06 98 ALA A N 1
ATOM 720 C CA . ALA A 1 98 ? -9.859 -27.453 -1.471 1 93.06 98 ALA A CA 1
ATOM 721 C C . ALA A 1 98 ? -9.125 -26.156 -1.153 1 93.06 98 ALA A C 1
ATOM 723 O O . ALA A 1 98 ? -9.758 -25.141 -0.833 1 93.06 98 ALA A O 1
ATOM 724 N N . TYR A 1 99 ? -7.844 -26.266 -1.086 1 95.88 99 TYR A N 1
ATOM 725 C CA . TYR A 1 99 ? -7.039 -25.047 -1.035 1 95.88 99 TYR A CA 1
ATOM 726 C C . TYR A 1 99 ? -6.773 -24.516 -2.436 1 95.88 99 TYR A C 1
ATOM 728 O O . TYR A 1 99 ? -6.543 -25.281 -3.371 1 95.88 99 TYR A O 1
ATOM 736 N N . ASN A 1 100 ? -6.902 -23.219 -2.639 1 96.75 100 ASN A N 1
ATOM 737 C CA . ASN A 1 100 ? -6.34 -22.516 -3.795 1 96.75 100 ASN A CA 1
ATOM 738 C C . ASN A 1 100 ? -4.832 -22.328 -3.648 1 96.75 100 ASN A C 1
ATOM 740 O O . ASN A 1 100 ? -4.387 -21.484 -2.863 1 96.75 100 ASN A O 1
ATOM 744 N N . SER A 1 101 ? -4.086 -23.109 -4.469 1 97.38 101 SER A N 1
ATOM 745 C CA . SER A 1 101 ? -2.689 -23.266 -4.07 1 97.38 101 SER A CA 1
ATOM 746 C C . SER A 1 101 ? -1.744 -22.953 -5.223 1 97.38 101 SER A C 1
ATOM 748 O O . SER A 1 101 ? -2.131 -23.047 -6.391 1 97.38 101 SER A O 1
ATOM 750 N N . ILE A 1 102 ? -0.569 -22.547 -4.852 1 98.56 102 ILE A N 1
ATOM 751 C CA . ILE A 1 102 ? 0.597 -22.5 -5.727 1 98.56 102 ILE A CA 1
ATOM 752 C C . ILE A 1 102 ? 1.511 -23.688 -5.43 1 98.56 102 ILE A C 1
ATOM 754 O O . ILE A 1 102 ? 1.743 -24.016 -4.266 1 98.56 102 ILE A O 1
ATOM 758 N N . ILE A 1 103 ? 2.002 -24.344 -6.434 1 97.25 103 ILE A N 1
ATOM 759 C CA . ILE A 1 103 ? 3.166 -25.203 -6.293 1 97.25 103 ILE A CA 1
ATOM 760 C C . ILE A 1 103 ? 4.348 -24.609 -7.051 1 97.25 103 ILE A C 1
ATOM 762 O O . ILE A 1 103 ? 4.18 -24.062 -8.141 1 97.25 103 ILE A O 1
ATOM 766 N N . TRP A 1 104 ? 5.461 -24.625 -6.457 1 98.06 104 TRP A N 1
ATOM 767 C CA . TRP A 1 104 ? 6.738 -24.25 -7.047 1 98.06 104 TRP A CA 1
ATOM 768 C C . TRP A 1 104 ? 7.648 -25.453 -7.211 1 98.06 104 TRP A C 1
ATOM 770 O O . TRP A 1 104 ? 8.109 -26.031 -6.223 1 98.06 104 TRP A O 1
ATOM 780 N N . ILE A 1 105 ? 7.836 -25.859 -8.484 1 96.75 105 ILE A N 1
ATOM 781 C CA . ILE A 1 105 ? 8.758 -26.938 -8.82 1 96.75 105 ILE A CA 1
ATOM 782 C C . ILE A 1 105 ? 10.086 -26.344 -9.297 1 96.75 105 ILE A C 1
ATOM 784 O O . ILE A 1 105 ? 10.109 -25.484 -10.18 1 96.75 105 ILE A O 1
ATOM 788 N N . ASP A 1 106 ? 11.195 -26.766 -8.711 1 96.19 106 ASP A N 1
ATOM 789 C CA . ASP A 1 106 ? 12.484 -26.219 -9.141 1 96.19 106 ASP A CA 1
ATOM 790 C C . ASP A 1 106 ? 12.953 -26.891 -10.43 1 96.19 106 ASP A C 1
ATOM 792 O O . ASP A 1 106 ? 12.266 -27.75 -10.984 1 96.19 106 ASP A O 1
ATOM 796 N N . LYS A 1 107 ? 14.094 -26.453 -10.961 1 96.19 107 LYS A N 1
ATOM 797 C CA . LYS A 1 107 ? 14.562 -26.875 -12.281 1 96.19 107 LYS A CA 1
ATOM 798 C C . LYS A 1 107 ? 14.938 -28.344 -12.289 1 96.19 107 LYS A C 1
ATOM 800 O O . LYS A 1 107 ? 15.141 -28.938 -13.352 1 96.19 107 LYS A O 1
ATOM 805 N N . THR A 1 108 ? 15.07 -28.984 -11.062 1 95.94 108 THR A N 1
ATOM 806 C CA . THR A 1 108 ? 15.43 -30.406 -10.977 1 95.94 108 THR A CA 1
ATOM 807 C C . THR A 1 108 ? 14.188 -31.266 -10.844 1 95.94 108 THR A C 1
ATOM 809 O O . THR A 1 108 ? 14.281 -32.5 -10.742 1 95.94 108 THR A O 1
ATOM 812 N N . GLY A 1 109 ? 13.016 -30.594 -10.797 1 95.81 109 GLY A N 1
ATOM 813 C CA . GLY A 1 109 ? 11.766 -31.328 -10.688 1 95.81 109 GLY A CA 1
ATOM 814 C C . GLY A 1 109 ? 11.336 -31.562 -9.25 1 95.81 109 GLY A C 1
ATOM 815 O O . GLY A 1 109 ? 10.414 -32.344 -8.992 1 95.81 109 GLY A O 1
ATOM 816 N N . LYS A 1 110 ? 11.984 -30.984 -8.328 1 94.5 110 LYS A N 1
ATOM 817 C CA . LYS A 1 110 ? 11.633 -31.109 -6.918 1 94.5 110 LYS A CA 1
ATOM 818 C C . LYS A 1 110 ? 10.625 -30.047 -6.504 1 94.5 110 LYS A C 1
ATOM 820 O O . LYS A 1 110 ? 10.719 -28.891 -6.938 1 94.5 110 LYS A O 1
ATOM 825 N N . LEU A 1 111 ? 9.719 -30.422 -5.672 1 95.44 111 LEU A N 1
ATOM 826 C CA . LEU A 1 111 ? 8.781 -29.469 -5.086 1 95.44 111 LEU A CA 1
ATOM 827 C C . LEU A 1 111 ? 9.492 -28.547 -4.098 1 95.44 111 LEU A C 1
ATOM 829 O O . LEU A 1 111 ? 9.852 -28.969 -2.996 1 95.44 111 LEU A O 1
ATOM 833 N N . ALA A 1 112 ? 9.68 -27.312 -4.453 1 95.44 112 ALA A N 1
ATOM 834 C CA . ALA A 1 112 ? 10.453 -26.359 -3.66 1 95.44 112 ALA A CA 1
ATOM 835 C C . ALA A 1 112 ? 9.57 -25.656 -2.625 1 95.44 112 ALA A C 1
ATOM 837 O O . ALA A 1 112 ? 10.047 -25.297 -1.548 1 95.44 112 ALA A O 1
ATOM 838 N N . ASP A 1 113 ? 8.305 -25.438 -2.967 1 96.56 113 ASP A N 1
ATOM 839 C CA . ASP A 1 113 ? 7.418 -24.719 -2.059 1 96.56 113 ASP A CA 1
ATOM 840 C C . ASP A 1 113 ? 5.953 -24.953 -2.434 1 96.56 113 ASP A C 1
ATOM 842 O O . ASP A 1 113 ? 5.645 -25.266 -3.582 1 96.56 113 ASP A O 1
ATOM 846 N N . VAL A 1 114 ? 5.125 -24.875 -1.495 1 97 114 VAL A N 1
ATOM 847 C CA . VAL A 1 114 ? 3.676 -24.844 -1.658 1 97 114 VAL A CA 1
ATOM 848 C C . VAL A 1 114 ? 3.092 -23.688 -0.854 1 97 114 VAL A C 1
ATOM 850 O O . VAL A 1 114 ? 3.471 -23.469 0.301 1 97 114 VAL A O 1
ATOM 853 N N . TYR A 1 115 ? 2.246 -22.938 -1.431 1 98.31 115 TYR A N 1
ATOM 854 C CA . TYR A 1 115 ? 1.526 -21.859 -0.754 1 98.31 115 TYR A CA 1
ATOM 855 C C . TYR A 1 115 ? 0.024 -21.984 -0.974 1 98.31 115 TYR A C 1
ATOM 857 O O . TYR A 1 115 ? -0.427 -22.234 -2.094 1 98.31 115 TYR A O 1
ATOM 865 N N . HIS A 1 116 ? -0.707 -21.875 0.081 1 98.31 116 HIS A N 1
ATOM 866 C CA . HIS A 1 116 ? -2.164 -21.891 0.041 1 98.31 116 HIS A CA 1
ATOM 867 C C . HIS A 1 116 ? -2.727 -20.484 0.265 1 98.31 116 HIS A C 1
ATOM 869 O O . HIS A 1 116 ? -2.332 -19.797 1.209 1 98.31 116 HIS A O 1
ATOM 875 N N . LYS A 1 117 ? -3.645 -20.125 -0.57 1 98.44 117 LYS A N 1
ATOM 876 C CA . LYS A 1 117 ? -4.266 -18.812 -0.509 1 98.44 117 LYS A CA 1
ATOM 877 C C . LYS A 1 117 ? -4.875 -18.562 0.867 1 98.44 117 LYS A C 1
ATOM 879 O O . LYS A 1 117 ? -5.52 -19.438 1.441 1 98.44 117 LYS A O 1
ATOM 884 N N . THR A 1 118 ? -4.66 -17.328 1.306 1 98.38 118 THR A N 1
ATOM 885 C CA . THR A 1 118 ? -5.145 -16.953 2.631 1 98.38 118 THR A CA 1
ATOM 886 C C . THR A 1 118 ? -6.41 -16.109 2.529 1 98.38 118 THR A C 1
ATOM 888 O O . THR A 1 118 ? -7.383 -16.344 3.248 1 98.38 118 THR A O 1
ATOM 891 N N . HIS A 1 119 ? -6.438 -15.094 1.696 1 98.38 119 HIS A N 1
ATOM 892 C CA . HIS A 1 119 ? -7.582 -14.211 1.521 1 98.38 119 HIS A CA 1
ATOM 893 C C . HIS A 1 119 ? -8.461 -14.672 0.362 1 98.38 119 HIS A C 1
ATOM 895 O O . HIS A 1 119 ? -8.109 -14.477 -0.804 1 98.38 119 HIS A O 1
ATOM 901 N N . LEU A 1 120 ? -9.602 -15.164 0.699 1 96.94 120 LEU A N 1
ATOM 902 C CA . LEU A 1 120 ? -10.531 -15.641 -0.32 1 96.94 120 LEU A CA 1
ATOM 903 C C . LEU A 1 120 ? -11.453 -14.523 -0.783 1 96.94 120 LEU A C 1
ATOM 905 O O . LEU A 1 120 ? -12.016 -13.797 0.04 1 96.94 120 LEU A O 1
ATOM 909 N N . TRP A 1 121 ? -11.625 -14.438 -2.025 1 94 121 TRP A N 1
ATOM 910 C CA . TRP A 1 121 ? -12.398 -13.344 -2.594 1 94 121 TRP A CA 1
ATOM 911 C C . TRP A 1 121 ? -13.867 -13.742 -2.752 1 94 121 TRP A C 1
ATOM 913 O O . TRP A 1 121 ? -14.18 -14.719 -3.443 1 94 121 TRP A O 1
ATOM 923 N N . GLY A 1 122 ? -14.727 -13.062 -2.102 1 91.06 122 GLY A N 1
ATOM 924 C CA . GLY A 1 122 ? -16.156 -13.203 -2.307 1 91.06 122 GLY A CA 1
ATOM 925 C C . GLY A 1 122 ? -16.719 -14.508 -1.772 1 91.06 122 GLY A C 1
ATOM 926 O O . GLY A 1 122 ? -15.961 -15.352 -1.274 1 91.06 122 GLY A O 1
ATOM 927 N N . GLU A 1 123 ? -18 -14.664 -1.914 1 88.69 123 GLU A N 1
ATOM 928 C CA . GLU A 1 123 ? -18.688 -15.844 -1.41 1 88.6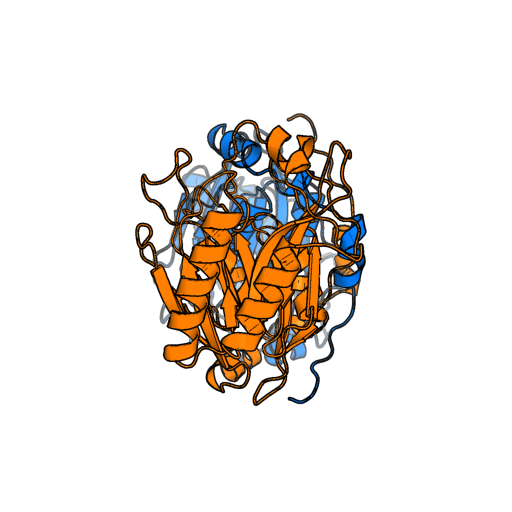9 123 GLU A CA 1
ATOM 929 C C . GLU A 1 123 ? -18.406 -17.062 -2.291 1 88.69 123 GLU A C 1
ATOM 931 O O . GLU A 1 123 ? -18.359 -18.188 -1.799 1 88.69 123 GLU A O 1
ATOM 936 N N . SER A 1 124 ? -18.188 -16.797 -3.529 1 86.38 124 SER A N 1
ATOM 937 C CA . SER A 1 124 ? -17.938 -17.891 -4.453 1 86.38 124 SER A CA 1
ATOM 938 C C . SER A 1 124 ? -16.688 -18.672 -4.062 1 86.38 124 SER A C 1
ATOM 940 O O . SER A 1 124 ? -16.703 -19.891 -3.969 1 86.38 124 SER A O 1
ATOM 942 N N . GLU A 1 125 ? -15.562 -17.922 -3.799 1 91.06 125 GLU A N 1
ATOM 943 C CA . GLU A 1 125 ? -14.336 -18.594 -3.367 1 91.06 125 GLU A CA 1
ATOM 944 C C . GLU A 1 125 ? -14.508 -19.203 -1.979 1 91.06 125 GLU A C 1
ATOM 946 O O . GLU A 1 125 ? -14.039 -20.312 -1.729 1 91.06 125 GLU A O 1
ATOM 951 N N . LYS A 1 126 ? -15.18 -18.516 -1.149 1 91.81 126 LYS A N 1
ATOM 952 C CA . LYS A 1 126 ? -15.32 -18.969 0.234 1 91.81 126 LYS A CA 1
ATOM 953 C C . LYS A 1 126 ? -16.141 -20.25 0.316 1 91.81 126 LYS A C 1
ATOM 955 O O . LYS A 1 126 ? -15.969 -21.031 1.254 1 91.81 126 LYS A O 1
ATOM 960 N N . SER A 1 127 ? -16.938 -20.453 -0.664 1 89.69 127 SER A N 1
ATOM 961 C CA . SER A 1 127 ? -17.797 -21.641 -0.664 1 89.69 127 SER A CA 1
ATOM 962 C C . SER A 1 127 ? -17.031 -22.875 -1.14 1 89.69 127 SER A C 1
ATOM 964 O O . SER A 1 127 ? -17.422 -24 -0.848 1 89.69 127 SER A O 1
ATOM 966 N N . VAL A 1 128 ? -15.906 -22.672 -1.833 1 90.19 128 VAL A N 1
ATOM 967 C CA . VAL A 1 128 ? -15.297 -23.828 -2.473 1 90.19 128 VAL A CA 1
ATOM 968 C C . VAL A 1 128 ? -13.859 -24 -1.965 1 90.19 128 VAL A C 1
ATOM 970 O O . VAL A 1 128 ? -13.281 -25.078 -2.092 1 90.19 128 VAL A O 1
ATOM 973 N N . PHE A 1 129 ? -13.281 -22.922 -1.401 1 94.56 129 PHE A N 1
ATOM 974 C CA . PHE A 1 129 ? -11.891 -23 -0.964 1 94.56 129 PHE A CA 1
ATOM 975 C C . PHE A 1 129 ? -11.781 -22.797 0.542 1 94.56 129 PHE A C 1
ATOM 977 O O . PHE A 1 129 ? -12.656 -22.172 1.152 1 94.56 129 PHE A O 1
ATOM 984 N N . ILE A 1 130 ? -10.703 -23.344 1.063 1 95 130 ILE A N 1
ATOM 985 C CA . ILE A 1 130 ? -10.352 -23.172 2.469 1 95 130 ILE A CA 1
ATOM 986 C C . ILE A 1 130 ? -9.305 -22.062 2.604 1 95 130 ILE A C 1
ATOM 988 O O . ILE A 1 130 ? -8.328 -22.031 1.854 1 95 130 ILE A O 1
ATOM 992 N N . SER A 1 131 ? -9.57 -21.125 3.457 1 96.88 131 SER A N 1
ATOM 993 C CA . SER A 1 131 ? -8.562 -20.125 3.791 1 96.88 131 SER A CA 1
ATOM 994 C C . SER A 1 131 ? -7.406 -20.75 4.574 1 96.88 131 SER A C 1
ATOM 996 O O . SER A 1 131 ? -7.621 -21.375 5.617 1 96.88 131 SER A O 1
ATOM 998 N N . SER A 1 132 ? -6.223 -20.578 4.086 1 97.56 132 SER A N 1
ATOM 999 C CA . SER A 1 132 ? -5.066 -21.141 4.77 1 97.56 132 SER A CA 1
ATOM 1000 C C . SER A 1 132 ? -4.82 -20.453 6.105 1 97.56 132 SER A C 1
ATOM 1002 O O . SER A 1 132 ? -5.004 -19.25 6.227 1 97.56 132 SER A O 1
ATOM 1004 N N . SER A 1 133 ? -4.328 -21.219 7.062 1 96.75 133 SER A N 1
ATOM 1005 C CA . SER A 1 133 ? -3.922 -20.672 8.359 1 96.75 133 SER A CA 1
ATOM 1006 C C . SER A 1 133 ? -2.408 -20.734 8.531 1 96.75 133 SER A C 1
ATOM 1008 O O . SER A 1 133 ? -1.891 -20.422 9.609 1 96.75 133 SER A O 1
ATOM 1010 N N . ASN A 1 134 ? -1.732 -21.109 7.469 1 95.81 134 ASN A N 1
ATOM 1011 C CA . ASN A 1 134 ? -0.28 -21.219 7.543 1 95.81 134 ASN A CA 1
ATOM 1012 C C . ASN A 1 134 ? 0.387 -19.859 7.586 1 95.81 134 ASN A C 1
ATOM 1014 O O . ASN A 1 134 ? -0.101 -18.906 6.973 1 95.81 134 ASN A O 1
ATOM 1018 N N . ALA A 1 135 ? 1.506 -19.797 8.242 1 95.56 135 ALA A N 1
ATOM 1019 C CA . ALA A 1 135 ? 2.311 -18.578 8.25 1 95.56 135 ALA A CA 1
ATOM 1020 C C . ALA A 1 135 ? 2.873 -18.281 6.859 1 95.56 135 ALA A C 1
ATOM 1022 O O . ALA A 1 135 ? 3.17 -19.203 6.098 1 95.56 135 ALA A O 1
ATOM 1023 N N . TYR A 1 136 ? 2.932 -17 6.547 1 98.31 136 TYR A N 1
ATOM 1024 C CA . TYR A 1 136 ? 3.654 -16.609 5.34 1 98.31 136 TYR A CA 1
ATOM 1025 C C . TYR A 1 136 ? 5.129 -16.984 5.445 1 98.31 136 TYR A C 1
ATOM 1027 O O . TYR A 1 136 ? 5.691 -17 6.543 1 98.31 136 TYR A O 1
ATOM 1035 N N . HIS A 1 137 ? 5.734 -17.312 4.355 1 98.25 137 HIS A N 1
ATOM 1036 C CA . HIS A 1 137 ? 7.137 -17.719 4.387 1 98.25 137 HIS A CA 1
ATOM 1037 C C . HIS A 1 137 ? 7.82 -17.422 3.055 1 98.25 137 HIS A C 1
ATOM 1039 O O . HIS A 1 137 ? 7.148 -17.156 2.051 1 98.25 137 HIS A O 1
ATOM 1045 N N . ILE A 1 138 ? 9.133 -17.359 3.125 1 97.56 138 ILE A N 1
ATOM 1046 C CA . ILE A 1 138 ? 9.938 -17.156 1.925 1 97.56 138 ILE A CA 1
ATOM 1047 C C . ILE A 1 138 ? 10.742 -18.406 1.623 1 97.56 138 ILE A C 1
ATOM 1049 O O . ILE A 1 138 ? 11.031 -19.203 2.523 1 97.56 138 ILE A O 1
ATOM 1053 N N . THR A 1 139 ? 11.016 -18.641 0.383 1 97.06 139 THR A N 1
ATOM 1054 C CA . THR A 1 139 ? 11.797 -19.781 -0.084 1 97.06 139 THR A CA 1
ATOM 1055 C C . THR A 1 139 ? 12.953 -19.328 -0.968 1 97.06 139 THR A C 1
ATOM 1057 O O . THR A 1 139 ? 12.758 -18.516 -1.88 1 97.06 139 THR A O 1
ATOM 1060 N N . PRO A 1 140 ? 14.164 -19.797 -0.686 1 95.44 140 PRO A N 1
ATOM 1061 C CA . PRO A 1 140 ? 15.297 -19.422 -1.533 1 95.44 140 PRO A CA 1
ATOM 1062 C C . PRO A 1 140 ? 15.25 -20.094 -2.906 1 95.44 140 PRO A C 1
ATOM 1064 O O . PRO A 1 140 ? 14.844 -21.25 -3.023 1 95.44 140 PRO A O 1
ATOM 1067 N N . PHE A 1 141 ? 15.5 -19.328 -3.844 1 92.19 141 PHE A N 1
ATOM 1068 C CA . PHE A 1 141 ? 15.688 -19.828 -5.203 1 92.19 141 PHE A CA 1
ATOM 1069 C C . PHE A 1 141 ? 17.156 -19.781 -5.602 1 92.19 141 PHE A C 1
ATOM 1071 O O . PHE A 1 141 ? 17.734 -18.688 -5.734 1 92.19 141 PHE A O 1
ATOM 1078 N N . ASN A 1 142 ? 17.672 -20.938 -5.68 1 83.19 142 ASN A N 1
ATOM 1079 C CA . ASN A 1 142 ? 19.109 -21.016 -5.934 1 83.19 142 ASN A CA 1
ATOM 1080 C C . ASN A 1 142 ? 19.422 -20.922 -7.422 1 83.19 142 ASN A C 1
ATOM 1082 O O . ASN A 1 142 ? 19.359 -21.922 -8.141 1 83.19 142 ASN A O 1
ATOM 1086 N N . VAL A 1 143 ? 19.547 -19.781 -7.859 1 75.62 143 VAL A N 1
ATOM 1087 C CA . VAL A 1 143 ? 20.141 -19.531 -9.172 1 75.62 143 VAL A CA 1
ATOM 1088 C C . VAL A 1 143 ? 21.516 -18.891 -9 1 75.62 143 VAL A C 1
ATOM 1090 O O . VAL A 1 143 ? 22.125 -19 -7.934 1 75.62 143 VAL A O 1
ATOM 1093 N N . LEU A 1 144 ? 22.141 -18.031 -9.891 1 56.84 144 LEU A N 1
ATOM 1094 C CA . LEU A 1 144 ? 23.484 -17.484 -9.75 1 56.84 144 LEU A CA 1
ATOM 1095 C C . LEU A 1 144 ? 23.672 -16.875 -8.367 1 56.84 144 LEU A C 1
ATOM 1097 O O . LEU A 1 144 ? 24.641 -17.188 -7.664 1 56.84 144 LEU A O 1
ATOM 1101 N N . ASN A 1 145 ? 22.703 -16.047 -7.926 1 68.81 145 ASN A N 1
ATOM 1102 C CA . ASN A 1 145 ? 22.625 -15.539 -6.559 1 68.81 145 ASN A CA 1
ATOM 1103 C C . ASN A 1 145 ? 21.297 -15.898 -5.91 1 68.81 145 ASN A C 1
ATOM 1105 O O . ASN A 1 145 ? 20.25 -15.883 -6.57 1 68.81 145 ASN A O 1
ATOM 1109 N N . GLU A 1 146 ? 21.359 -16.469 -4.762 1 87.25 146 GLU A N 1
ATOM 1110 C CA . GLU A 1 146 ? 20.156 -16.875 -4.035 1 87.25 146 GLU A CA 1
ATOM 1111 C C . GLU A 1 146 ? 19.188 -15.719 -3.877 1 87.25 146 GLU A C 1
ATOM 1113 O O . GLU A 1 146 ? 19.578 -14.617 -3.475 1 87.25 146 GLU A O 1
ATOM 1118 N N . ILE A 1 147 ? 18.047 -15.891 -4.457 1 92.81 147 ILE A N 1
ATOM 1119 C CA . ILE A 1 147 ? 16.984 -14.906 -4.316 1 92.81 147 ILE A CA 1
ATOM 1120 C C . ILE A 1 147 ? 15.867 -15.469 -3.43 1 92.81 147 ILE A C 1
ATOM 1122 O O . ILE A 1 147 ? 15.383 -16.578 -3.666 1 92.81 147 ILE A O 1
ATOM 1126 N N . LYS A 1 148 ? 15.555 -14.797 -2.389 1 96 148 LYS A N 1
ATOM 1127 C CA . LYS A 1 148 ? 14.469 -15.219 -1.509 1 96 148 LYS A CA 1
ATOM 1128 C C . LYS A 1 148 ? 13.117 -14.766 -2.051 1 96 148 LYS A C 1
ATOM 1130 O O . LYS A 1 148 ? 12.914 -13.578 -2.305 1 96 148 LYS A O 1
ATOM 1135 N N . ILE A 1 149 ? 12.219 -15.719 -2.207 1 97.81 149 ILE A N 1
ATOM 1136 C CA . ILE A 1 149 ? 10.969 -15.453 -2.918 1 97.81 149 ILE A CA 1
ATOM 1137 C C . ILE A 1 149 ? 9.781 -15.758 -2.01 1 97.81 149 ILE A C 1
ATOM 1139 O O . ILE A 1 149 ? 9.773 -16.781 -1.312 1 97.81 149 ILE A O 1
ATOM 1143 N N . GLY A 1 150 ? 8.82 -14.852 -1.902 1 98.69 150 GLY A N 1
ATOM 1144 C CA . GLY A 1 150 ? 7.52 -15.102 -1.31 1 98.69 150 GLY A CA 1
ATOM 1145 C C . GLY A 1 150 ? 6.43 -15.328 -2.34 1 98.69 150 GLY A C 1
ATOM 1146 O O . GLY A 1 150 ? 6.461 -14.742 -3.426 1 98.69 150 GLY A O 1
ATOM 1147 N N . LEU A 1 151 ? 5.453 -16.156 -2.035 1 98.88 151 LEU A N 1
ATOM 1148 C CA . LEU A 1 151 ? 4.355 -16.484 -2.938 1 98.88 151 LEU A CA 1
ATOM 1149 C C . LEU A 1 151 ? 3.025 -16 -2.373 1 98.88 151 LEU A C 1
ATOM 1151 O O . LEU A 1 151 ? 2.783 -16.094 -1.169 1 98.88 151 LEU A O 1
ATOM 1155 N N . LEU A 1 152 ? 2.215 -15.414 -3.174 1 98.94 152 LEU A N 1
ATOM 1156 C CA . LEU A 1 152 ? 0.852 -14.992 -2.863 1 98.94 152 LEU A CA 1
ATOM 1157 C C . LEU A 1 152 ? -0.097 -15.336 -4.008 1 98.94 152 LEU A C 1
ATOM 1159 O O . LEU A 1 152 ? 0.343 -15.586 -5.133 1 98.94 152 LEU A O 1
ATOM 1163 N N . VAL A 1 153 ? -1.375 -15.367 -3.736 1 98.81 153 VAL A N 1
ATOM 1164 C CA . VAL A 1 153 ? -2.367 -15.672 -4.766 1 98.81 153 VAL A CA 1
ATOM 1165 C C . VAL A 1 153 ? -3.379 -14.531 -4.852 1 98.81 153 VAL A C 1
ATOM 1167 O O . VAL A 1 153 ? -4.168 -14.32 -3.93 1 98.81 153 VAL A O 1
ATOM 1170 N N . CYS A 1 154 ? -3.357 -13.766 -5.918 1 97.94 154 CYS A N 1
ATOM 1171 C CA . CYS A 1 154 ? -4.391 -12.836 -6.348 1 97.94 154 CYS A CA 1
ATOM 1172 C C . CYS A 1 154 ? -4.789 -11.898 -5.215 1 97.94 154 CYS A C 1
ATOM 1174 O O . CYS A 1 154 ? -3.998 -11.047 -4.797 1 97.94 154 CYS A O 1
ATOM 1176 N N . PHE A 1 155 ? -5.918 -12.109 -4.559 1 98.06 155 PHE A N 1
ATOM 1177 C CA . PHE A 1 155 ? -6.496 -11.25 -3.531 1 98.06 155 PHE A CA 1
ATOM 1178 C C . PHE A 1 155 ? -5.52 -11.062 -2.377 1 98.06 155 PHE A C 1
ATOM 1180 O O . PHE A 1 155 ? -5.523 -10.016 -1.721 1 98.06 155 PHE A O 1
ATOM 1187 N N . ASP A 1 156 ? -4.559 -11.945 -2.117 1 98.75 156 ASP A N 1
ATOM 1188 C CA . ASP A 1 156 ? -3.58 -11.875 -1.037 1 98.75 156 ASP A CA 1
ATOM 1189 C C . ASP A 1 156 ? -2.75 -10.594 -1.134 1 98.75 156 ASP A C 1
ATOM 1191 O O . ASP A 1 156 ? -2.49 -9.938 -0.123 1 98.75 156 ASP A O 1
ATOM 1195 N N . VAL A 1 157 ? -2.35 -10.25 -2.365 1 98.75 157 VAL A N 1
ATOM 1196 C CA . VAL A 1 157 ? -1.368 -9.18 -2.529 1 98.75 157 VAL A CA 1
ATOM 1197 C C . VAL A 1 157 ? -2.047 -7.824 -2.352 1 98.75 157 VAL A C 1
ATOM 1199 O O . VAL A 1 157 ? -1.375 -6.805 -2.191 1 98.75 157 VAL A O 1
ATOM 1202 N N . GLU A 1 158 ? -3.395 -7.824 -2.357 1 98.31 158 GLU A N 1
ATOM 1203 C CA . GLU A 1 158 ? -4.129 -6.57 -2.207 1 98.31 158 GLU A CA 1
ATOM 1204 C C . GLU A 1 158 ? -4.129 -6.098 -0.756 1 98.31 158 GLU A C 1
ATOM 1206 O O . GLU A 1 158 ? -4.48 -4.953 -0.47 1 98.31 158 GLU A O 1
ATOM 1211 N N . PHE A 1 159 ? -3.805 -6.949 0.145 1 98.69 159 PHE A N 1
ATOM 1212 C CA . PHE A 1 159 ? -3.58 -6.605 1.544 1 98.69 159 PHE A CA 1
ATOM 1213 C C . PHE A 1 159 ? -2.111 -6.277 1.791 1 98.69 159 PHE A C 1
ATOM 1215 O O . PHE A 1 159 ? -1.226 -7.023 1.372 1 98.69 159 PHE A O 1
ATOM 1222 N N . PRO A 1 160 ? -1.83 -5.215 2.482 1 98.81 160 PRO A N 1
ATOM 1223 C CA . PRO A 1 160 ? -0.415 -4.879 2.656 1 98.81 160 PRO A CA 1
ATOM 1224 C C . PRO A 1 160 ? 0.307 -5.844 3.598 1 98.81 160 PRO A C 1
ATOM 1226 O O . PRO A 1 160 ? 1.532 -5.977 3.527 1 98.81 160 PRO A O 1
ATOM 1229 N N . GLU A 1 161 ? -0.403 -6.547 4.465 1 98.75 161 GLU A N 1
ATOM 1230 C CA . GLU A 1 161 ? 0.198 -7.309 5.555 1 98.75 161 GLU A CA 1
ATOM 1231 C C . GLU A 1 161 ? 1.027 -8.477 5.023 1 98.75 161 GLU A C 1
ATOM 1233 O O . GLU A 1 161 ? 2.186 -8.648 5.406 1 98.75 161 GLU A O 1
ATOM 1238 N N . PRO A 1 162 ? 0.476 -9.289 4.051 1 98.88 162 PRO A N 1
ATOM 1239 C CA . PRO A 1 162 ? 1.274 -10.43 3.59 1 98.88 162 PRO A CA 1
ATOM 1240 C C . PRO A 1 162 ? 2.596 -10.008 2.953 1 98.88 162 PRO A C 1
ATOM 1242 O O . PRO A 1 162 ? 3.65 -10.547 3.289 1 98.88 162 PRO A O 1
ATOM 1245 N N . SER A 1 163 ? 2.559 -8.992 2.045 1 98.88 163 SER A N 1
ATOM 1246 C CA . SER A 1 163 ? 3.771 -8.531 1.378 1 98.88 163 SER A CA 1
ATOM 1247 C C . SER A 1 163 ? 4.773 -7.969 2.381 1 98.88 163 SER A C 1
ATOM 1249 O O . SER A 1 163 ? 5.98 -8.195 2.256 1 98.88 163 SER A O 1
ATOM 1251 N N . ARG A 1 164 ? 4.285 -7.238 3.352 1 98.81 164 ARG A N 1
ATOM 1252 C CA . ARG A 1 164 ? 5.164 -6.664 4.371 1 98.81 164 ARG A CA 1
ATOM 1253 C C . ARG A 1 164 ? 5.836 -7.758 5.191 1 98.81 164 ARG A C 1
ATOM 1255 O O . ARG A 1 164 ? 7.035 -7.691 5.465 1 98.81 164 ARG A O 1
ATOM 1262 N N . ILE A 1 165 ? 5.02 -8.75 5.605 1 98.81 165 ILE A N 1
ATOM 1263 C CA . ILE A 1 165 ? 5.555 -9.852 6.395 1 98.81 165 ILE A CA 1
ATOM 1264 C C . ILE A 1 165 ? 6.656 -10.562 5.609 1 98.81 165 ILE A C 1
ATOM 1266 O O . ILE A 1 165 ? 7.734 -10.836 6.148 1 98.81 165 ILE A O 1
ATOM 1270 N N . LEU A 1 166 ? 6.434 -10.82 4.32 1 98.75 166 LEU A N 1
ATOM 1271 C CA . LEU A 1 166 ? 7.438 -11.461 3.473 1 98.75 166 LEU A CA 1
ATOM 1272 C C . LEU A 1 166 ? 8.695 -10.602 3.373 1 98.75 166 LEU A C 1
ATOM 1274 O O . LEU A 1 166 ? 9.812 -11.109 3.441 1 98.75 166 LEU A O 1
ATOM 1278 N N . ALA A 1 167 ? 8.539 -9.305 3.229 1 98 167 ALA A N 1
ATOM 1279 C CA . ALA A 1 167 ? 9.672 -8.391 3.127 1 98 167 ALA A CA 1
ATOM 1280 C C . ALA A 1 167 ? 10.477 -8.359 4.422 1 98 167 ALA A C 1
ATOM 1282 O O . ALA A 1 167 ? 11.703 -8.336 4.395 1 98 167 ALA A O 1
ATOM 1283 N N . VAL A 1 168 ? 9.758 -8.352 5.551 1 97.81 168 VAL A N 1
ATOM 1284 C CA . VAL A 1 168 ? 10.406 -8.344 6.859 1 97.81 168 VAL A CA 1
ATOM 1285 C C . VAL A 1 168 ? 11.227 -9.625 7.039 1 97.81 168 VAL A C 1
ATOM 1287 O O . VAL A 1 168 ? 12.289 -9.602 7.668 1 97.81 168 VAL A O 1
ATOM 1290 N N . GLN A 1 169 ? 10.742 -10.711 6.418 1 97.19 169 GLN A N 1
ATOM 1291 C CA . GLN A 1 169 ? 11.461 -11.977 6.465 1 97.19 169 GLN A CA 1
ATOM 1292 C C . GLN A 1 169 ? 12.672 -11.953 5.531 1 97.19 169 GLN A C 1
ATOM 1294 O O . GLN A 1 169 ? 13.508 -12.859 5.57 1 97.19 169 GLN A O 1
ATOM 1299 N N . GLY A 1 170 ? 12.719 -10.961 4.617 1 95.62 170 GLY A N 1
ATOM 1300 C CA . GLY A 1 170 ? 13.883 -10.82 3.764 1 95.62 170 GLY A CA 1
ATOM 1301 C C . GLY A 1 170 ? 13.594 -11.117 2.303 1 95.62 170 GLY A C 1
ATOM 1302 O O . GLY A 1 170 ? 14.516 -11.289 1.504 1 95.62 170 GLY A O 1
ATOM 1303 N N . ALA A 1 171 ? 12.328 -11.18 1.916 1 96.62 171 ALA A N 1
ATOM 1304 C CA . ALA A 1 171 ? 11.984 -11.453 0.521 1 96.62 171 ALA A CA 1
ATOM 1305 C C . ALA A 1 171 ? 12.602 -10.406 -0.406 1 96.62 171 ALA A C 1
ATOM 1307 O O . ALA A 1 171 ? 12.617 -9.211 -0.085 1 96.62 171 ALA A O 1
ATOM 1308 N N . GLN A 1 172 ? 13.078 -10.844 -1.483 1 95.62 172 GLN A N 1
ATOM 1309 C CA . GLN A 1 172 ? 13.602 -9.977 -2.527 1 95.62 172 GLN A CA 1
ATOM 1310 C C . GLN A 1 172 ? 12.672 -9.945 -3.738 1 95.62 172 GLN A C 1
ATOM 1312 O O . GLN A 1 172 ? 12.789 -9.07 -4.598 1 95.62 172 GLN A O 1
ATOM 1317 N N . MET A 1 173 ? 11.797 -10.875 -3.764 1 97.31 173 MET A N 1
ATOM 1318 C CA . MET A 1 173 ? 10.797 -10.977 -4.824 1 97.31 173 MET A CA 1
ATOM 1319 C C . MET A 1 173 ? 9.508 -11.586 -4.297 1 97.31 173 MET A C 1
ATOM 1321 O O . MET A 1 173 ? 9.531 -12.516 -3.488 1 97.31 173 MET A O 1
ATOM 1325 N N . ILE A 1 174 ? 8.43 -11.07 -4.691 1 98.81 174 ILE A N 1
ATOM 1326 C CA . ILE A 1 174 ? 7.109 -11.609 -4.383 1 98.81 174 ILE A CA 1
ATOM 1327 C C . ILE A 1 174 ? 6.383 -11.961 -5.676 1 98.81 174 ILE A C 1
ATOM 1329 O O . ILE A 1 174 ? 6.277 -11.133 -6.582 1 98.81 174 ILE A O 1
ATOM 1333 N N . ILE A 1 175 ? 5.945 -13.148 -5.828 1 98.94 175 ILE A N 1
ATOM 1334 C CA . ILE A 1 175 ? 5.16 -13.602 -6.969 1 98.94 175 ILE A CA 1
ATOM 1335 C C . ILE A 1 175 ? 3.697 -13.758 -6.559 1 98.94 175 ILE A C 1
ATOM 1337 O O . ILE A 1 175 ? 3.387 -14.453 -5.594 1 98.94 175 ILE A O 1
ATOM 1341 N N . SER A 1 176 ? 2.854 -13.094 -7.219 1 98.94 176 SER A N 1
ATOM 1342 C CA . SER A 1 176 ? 1.416 -13.273 -7.051 1 98.94 176 SER A CA 1
ATOM 1343 C C . SER A 1 176 ? 0.766 -13.758 -8.344 1 98.94 176 SER A C 1
ATOM 1345 O O . SER A 1 176 ? 0.793 -13.062 -9.359 1 98.94 176 SER A O 1
ATOM 1347 N N . ILE A 1 177 ? 0.229 -14.93 -8.344 1 98.94 177 ILE A N 1
ATOM 1348 C CA . ILE A 1 177 ? -0.528 -15.391 -9.5 1 98.94 177 ILE A CA 1
ATOM 1349 C C . ILE A 1 177 ? -2.006 -15.055 -9.32 1 98.94 177 ILE A C 1
ATOM 1351 O O . ILE A 1 177 ? -2.508 -15.016 -8.195 1 98.94 177 ILE A O 1
ATOM 1355 N N . ALA A 1 178 ? -2.709 -14.805 -10.469 1 98.38 178 ALA A N 1
ATOM 1356 C CA . ALA A 1 178 ? -4.016 -14.188 -10.266 1 98.38 178 ALA A CA 1
ATOM 1357 C C . ALA A 1 178 ? -4.996 -14.609 -11.359 1 98.38 178 ALA A C 1
ATOM 1359 O O . ALA A 1 178 ? -4.586 -15.078 -12.422 1 98.38 178 ALA A O 1
ATOM 1360 N N . ALA A 1 179 ? -6.234 -14.547 -11.07 1 96.56 179 ALA A N 1
ATOM 1361 C CA . ALA A 1 179 ? -7.391 -14.516 -11.961 1 96.56 179 ALA A CA 1
ATOM 1362 C C . ALA A 1 179 ? -8.242 -13.281 -11.719 1 96.56 179 ALA A C 1
ATOM 1364 O O . ALA A 1 179 ? -9.422 -13.391 -11.359 1 96.56 179 ALA A O 1
ATOM 1365 N N . CYS A 1 180 ? -7.645 -12.18 -11.961 1 96.19 180 CYS A N 1
ATOM 1366 C CA . CYS A 1 180 ? -8.258 -10.898 -11.633 1 96.19 180 CYS A CA 1
ATOM 1367 C C . CYS A 1 180 ? -9.055 -10.359 -12.812 1 96.19 180 CYS A C 1
ATOM 1369 O O . CYS A 1 180 ? -8.555 -10.312 -13.938 1 96.19 180 CYS A O 1
ATOM 1371 N N . VAL A 1 181 ? -10.227 -9.883 -12.594 1 92.94 181 VAL A N 1
ATOM 1372 C CA . VAL A 1 181 ? -11.133 -9.469 -13.656 1 92.94 181 VAL A CA 1
ATOM 1373 C C . VAL A 1 181 ? -10.859 -8.008 -14.023 1 92.94 181 VAL A C 1
ATOM 1375 O O . VAL A 1 181 ? -11.148 -7.582 -15.148 1 92.94 181 VAL A O 1
ATOM 1378 N N . SER A 1 182 ? -10.391 -7.219 -13.102 1 92.5 182 SER A N 1
ATOM 1379 C CA . SER A 1 182 ? -10.148 -5.805 -13.367 1 92.5 182 SER A CA 1
ATOM 1380 C C . SER A 1 182 ? -8.773 -5.379 -12.852 1 92.5 182 SER A C 1
ATOM 1382 O O . SER A 1 182 ? -8.438 -5.621 -11.688 1 92.5 182 SER A O 1
ATOM 1384 N N . MET A 1 183 ? -8.125 -4.801 -13.727 1 93.81 183 MET A N 1
ATOM 1385 C CA . MET A 1 183 ? -6.789 -4.344 -13.352 1 93.81 183 MET A CA 1
ATOM 1386 C C . MET A 1 183 ? -6.793 -2.855 -13.031 1 93.81 183 MET A C 1
ATOM 1388 O O . MET A 1 183 ? -5.734 -2.244 -12.883 1 93.81 183 MET A O 1
ATOM 1392 N N . LYS A 1 184 ? -8.172 -2.453 -12.797 1 84.75 184 LYS A N 1
ATOM 1393 C CA . LYS A 1 184 ? -8.336 -1.063 -12.375 1 84.75 184 LYS A CA 1
ATOM 1394 C C . LYS A 1 184 ? -7.652 -0.811 -11.039 1 84.75 184 LYS A C 1
ATOM 1396 O O . LYS A 1 184 ? -7.957 -1.474 -10.047 1 84.75 184 LYS A O 1
ATOM 1401 N N . HIS A 1 185 ? -6.645 -0.219 -10.797 1 89.56 185 HIS A N 1
ATOM 1402 C CA . HIS A 1 185 ? -5.934 0.25 -9.617 1 89.56 185 HIS A CA 1
ATOM 1403 C C . HIS A 1 185 ? -4.816 -0.711 -9.227 1 89.56 185 HIS A C 1
ATOM 1405 O O . HIS A 1 185 ? -4.078 -0.459 -8.273 1 89.56 185 HIS A O 1
ATOM 1411 N N . MET A 1 186 ? -4.832 -1.914 -9.938 1 95.38 186 MET A N 1
ATOM 1412 C CA . MET A 1 186 ? -3.875 -2.945 -9.547 1 95.38 186 MET A CA 1
ATOM 1413 C C . MET A 1 186 ? -2.443 -2.479 -9.797 1 95.38 186 MET A C 1
ATOM 1415 O O . MET A 1 186 ? -1.538 -2.807 -9.031 1 95.38 186 MET A O 1
ATOM 1419 N N . TRP A 1 187 ? -2.309 -1.694 -10.844 1 96.5 187 TRP A N 1
ATOM 1420 C CA . TRP A 1 187 ? -0.958 -1.223 -11.133 1 96.5 187 TRP A CA 1
ATOM 1421 C C . TRP A 1 187 ? -0.412 -0.396 -9.969 1 96.5 187 TRP A C 1
ATOM 1423 O O . TRP A 1 187 ? 0.699 -0.643 -9.492 1 96.5 187 TRP A O 1
ATOM 1433 N N . SER A 1 188 ? -1.245 0.56 -9.477 1 96.62 188 SER A N 1
ATOM 1434 C CA . SER A 1 188 ? -0.832 1.393 -8.352 1 96.62 188 SER A CA 1
ATOM 1435 C C . SER A 1 188 ? -0.563 0.549 -7.109 1 96.62 188 SER A C 1
ATOM 1437 O O . SER A 1 188 ? 0.427 0.766 -6.406 1 96.62 188 SER A O 1
ATOM 1439 N N . LEU A 1 189 ? -1.432 -0.351 -6.906 1 97.94 189 LEU A N 1
ATOM 1440 C CA . LEU A 1 189 ? -1.329 -1.213 -5.734 1 97.94 189 LEU A CA 1
ATOM 1441 C C . LEU A 1 189 ? -0.058 -2.053 -5.785 1 97.94 189 LEU A C 1
ATOM 1443 O O . LEU A 1 189 ? 0.697 -2.105 -4.812 1 97.94 189 LEU A O 1
ATOM 1447 N N . LEU A 1 190 ? 0.226 -2.65 -6.902 1 98.62 190 LEU A N 1
ATOM 1448 C CA . LEU A 1 190 ? 1.379 -3.531 -7.059 1 98.62 190 LEU A CA 1
ATOM 1449 C C . LEU A 1 190 ? 2.68 -2.736 -7.023 1 98.62 190 LEU A C 1
ATOM 1451 O O . LEU A 1 190 ? 3.674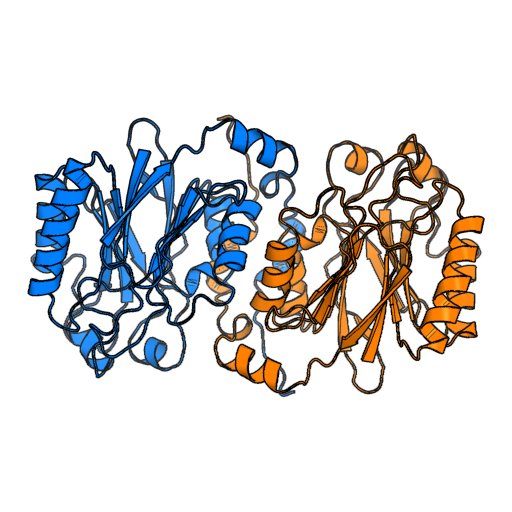 -3.191 -6.457 1 98.62 190 LEU A O 1
ATOM 1455 N N . GLN A 1 191 ? 2.688 -1.566 -7.648 1 97.94 191 GLN A N 1
ATOM 1456 C CA . GLN A 1 191 ? 3.854 -0.693 -7.566 1 97.94 191 GLN A CA 1
ATOM 1457 C C . GLN A 1 191 ? 4.137 -0.29 -6.121 1 97.94 191 GLN A C 1
ATOM 1459 O O . GLN A 1 191 ? 5.297 -0.249 -5.699 1 97.94 191 GLN A O 1
ATOM 1464 N N . THR A 1 192 ? 3.088 0.015 -5.434 1 98.38 192 THR A N 1
ATOM 1465 C CA . THR A 1 192 ? 3.23 0.382 -4.027 1 98.38 192 THR A CA 1
ATOM 1466 C C . THR A 1 192 ? 3.801 -0.779 -3.221 1 98.38 192 THR A C 1
ATOM 1468 O O . THR A 1 192 ? 4.707 -0.589 -2.404 1 98.38 192 THR A O 1
ATOM 1471 N N . ARG A 1 193 ? 3.287 -2.016 -3.504 1 98.81 193 ARG A N 1
ATOM 1472 C CA . ARG A 1 193 ? 3.818 -3.188 -2.818 1 98.81 193 ARG A CA 1
ATOM 1473 C C . ARG A 1 193 ? 5.316 -3.338 -3.074 1 98.81 193 ARG A C 1
ATOM 1475 O O . ARG A 1 193 ? 6.078 -3.641 -2.154 1 98.81 193 ARG A O 1
ATOM 1482 N N . ALA A 1 194 ? 5.711 -3.127 -4.293 1 98.19 194 ALA A N 1
ATOM 1483 C CA . ALA A 1 194 ? 7.121 -3.26 -4.645 1 98.19 194 ALA A CA 1
ATOM 1484 C C . ALA A 1 194 ? 7.965 -2.203 -3.938 1 98.19 194 ALA A C 1
ATOM 1486 O O . ALA A 1 194 ? 8.977 -2.525 -3.312 1 98.19 194 ALA A O 1
ATOM 1487 N N . LEU A 1 195 ? 7.523 -1.009 -3.984 1 96.81 195 LEU A N 1
ATOM 1488 C CA . LEU A 1 195 ? 8.266 0.135 -3.471 1 96.81 195 LEU A CA 1
ATOM 1489 C C . LEU A 1 195 ? 8.398 0.062 -1.952 1 96.81 195 LEU A C 1
ATOM 1491 O O . LEU A 1 195 ? 9.508 0.103 -1.418 1 96.81 195 LEU A O 1
ATOM 1495 N N . GLU A 1 196 ? 7.27 -0.129 -1.25 1 97.69 196 GLU A N 1
ATOM 1496 C CA . GLU A 1 196 ? 7.266 -0.012 0.205 1 97.69 196 GLU A CA 1
ATOM 1497 C C . GLU A 1 196 ? 7.938 -1.215 0.858 1 97.69 196 GLU A C 1
ATOM 1499 O O . GLU A 1 196 ? 8.25 -1.188 2.051 1 97.69 196 GLU A O 1
ATOM 1504 N N . ASN A 1 197 ? 8.164 -2.271 0.055 1 97.75 197 ASN A N 1
ATOM 1505 C CA . ASN A 1 197 ? 8.789 -3.477 0.59 1 97.75 197 ASN A CA 1
ATOM 1506 C C . ASN A 1 197 ? 10.156 -3.723 -0.034 1 97.75 197 ASN A C 1
ATOM 1508 O O . ASN A 1 197 ? 10.82 -4.707 0.288 1 97.75 197 ASN A O 1
ATOM 1512 N N . HIS A 1 198 ? 10.586 -2.891 -0.935 1 95.69 198 HIS A N 1
ATOM 1513 C CA . HIS A 1 198 ? 11.867 -3.016 -1.631 1 95.69 198 HIS A CA 1
ATOM 1514 C C . HIS A 1 198 ? 12.023 -4.402 -2.248 1 95.69 198 HIS A C 1
ATOM 1516 O O . HIS A 1 198 ? 13.055 -5.051 -2.07 1 95.69 198 HIS A O 1
ATOM 1522 N N . CYS A 1 199 ? 10.945 -4.84 -2.959 1 96.25 199 CYS A N 1
ATOM 1523 C CA . CYS A 1 199 ? 10.93 -6.152 -3.596 1 96.25 199 CYS A CA 1
ATOM 1524 C C . CYS A 1 199 ? 10.516 -6.047 -5.059 1 96.25 199 CYS A C 1
ATOM 1526 O O . CYS A 1 199 ? 9.75 -5.156 -5.426 1 96.25 199 CYS A O 1
ATOM 1528 N N . HIS A 1 200 ? 11.109 -6.941 -5.875 1 97.75 200 HIS A N 1
ATOM 1529 C CA . HIS A 1 200 ? 10.422 -7.184 -7.141 1 97.75 200 HIS A CA 1
ATOM 1530 C C . HIS A 1 200 ? 9.039 -7.781 -6.91 1 97.75 200 HIS A C 1
ATOM 1532 O O . HIS A 1 200 ? 8.859 -8.625 -6.023 1 97.75 200 HIS A O 1
ATOM 1538 N N . VAL A 1 201 ? 8.086 -7.348 -7.672 1 98.81 201 VAL A N 1
ATOM 1539 C CA . VAL A 1 201 ? 6.746 -7.922 -7.609 1 98.81 201 VAL A CA 1
ATOM 1540 C C . VAL A 1 201 ? 6.324 -8.398 -9 1 98.81 201 VAL A C 1
ATOM 1542 O O . VAL A 1 201 ? 6.387 -7.633 -9.969 1 98.81 201 VAL A O 1
ATOM 1545 N N . ILE A 1 202 ? 5.988 -9.625 -9.117 1 98.88 202 ILE A N 1
ATOM 1546 C CA . ILE A 1 202 ? 5.457 -10.203 -10.352 1 98.88 202 ILE A CA 1
ATOM 1547 C C . ILE A 1 202 ? 3.988 -10.57 -10.148 1 98.88 202 ILE A C 1
ATOM 1549 O O . ILE A 1 202 ? 3.633 -11.234 -9.18 1 98.88 202 ILE A O 1
ATOM 1553 N N . TYR A 1 203 ? 3.203 -10.086 -10.953 1 98.94 203 TYR A N 1
ATOM 1554 C CA . TYR A 1 203 ? 1.778 -10.398 -10.977 1 98.94 203 TYR A CA 1
ATOM 1555 C C . TYR A 1 203 ? 1.391 -11.062 -12.297 1 98.94 203 TYR A C 1
ATOM 1557 O O . TYR A 1 203 ? 1.476 -10.445 -13.359 1 98.94 203 TYR A O 1
ATOM 1565 N N . CYS A 1 204 ? 1.011 -12.289 -12.273 1 98.88 204 CYS A N 1
ATOM 1566 C CA . CYS A 1 204 ? 0.663 -13.039 -13.477 1 98.88 204 CYS A CA 1
ATOM 1567 C C . CYS A 1 204 ? -0.833 -13.328 -13.523 1 98.88 204 CYS A C 1
ATOM 1569 O O . CYS A 1 204 ? -1.354 -14.086 -12.703 1 98.88 204 CYS A O 1
ATOM 1571 N N . ASN A 1 205 ? -1.519 -12.766 -14.461 1 98.62 205 ASN A N 1
ATOM 1572 C CA . ASN A 1 205 ? -2.969 -12.844 -14.609 1 98.62 205 ASN A CA 1
ATOM 1573 C C . ASN A 1 205 ? -3.367 -13.531 -15.906 1 98.62 205 ASN A C 1
ATOM 1575 O O . ASN A 1 205 ? -2.535 -13.719 -16.797 1 98.62 205 ASN A O 1
ATOM 1579 N N . PHE A 1 206 ? -4.637 -13.984 -15.977 1 97.94 206 PHE A N 1
ATOM 1580 C CA . PHE A 1 206 ? -5.172 -14.508 -17.234 1 97.94 206 PHE A CA 1
ATOM 1581 C C . PHE A 1 206 ? -5.363 -13.391 -18.25 1 97.94 206 PHE A C 1
ATOM 1583 O O . PHE A 1 206 ? -5.586 -12.234 -17.875 1 97.94 206 PHE A O 1
ATOM 1590 N N . PRO A 1 207 ? -5.281 -13.727 -19.531 1 97.5 207 PRO A N 1
ATOM 1591 C CA . PRO A 1 207 ? -5.488 -12.703 -20.562 1 97.5 207 PRO A CA 1
ATOM 1592 C C . PRO A 1 207 ? -6.949 -12.266 -20.672 1 97.5 207 PRO A C 1
ATOM 1594 O O . PRO A 1 207 ? -7.852 -13.031 -20.328 1 97.5 207 PRO A O 1
ATOM 1597 N N . ASN A 1 208 ? -7.078 -11.023 -21.031 1 95.69 208 ASN A N 1
ATOM 1598 C CA . ASN A 1 208 ? -8.398 -10.516 -21.391 1 95.69 208 ASN A CA 1
ATOM 1599 C C . ASN A 1 208 ? -8.773 -10.898 -22.812 1 95.69 208 ASN A C 1
ATOM 1601 O O . ASN A 1 208 ? -8.742 -10.055 -23.719 1 95.69 208 ASN A O 1
ATOM 1605 N N . ASN A 1 209 ? -9.141 -12.102 -22.875 1 89.12 209 ASN A N 1
ATOM 1606 C CA . ASN A 1 209 ? -9.5 -12.578 -24.219 1 89.12 209 ASN A CA 1
ATOM 1607 C C . ASN A 1 209 ? -10.781 -13.406 -24.188 1 89.12 209 ASN A C 1
ATOM 1609 O O . ASN A 1 209 ? -11.367 -13.617 -23.125 1 89.12 209 ASN A O 1
ATOM 1613 N N . ASN A 1 210 ? -11.422 -13.609 -25.188 1 79.88 210 ASN A N 1
ATOM 1614 C CA . ASN A 1 210 ? -12.734 -14.25 -25.297 1 79.88 210 ASN A CA 1
ATOM 1615 C C . ASN A 1 210 ? -12.617 -15.766 -25.375 1 79.88 210 ASN A C 1
ATOM 1617 O O . ASN A 1 210 ? -13.508 -16.438 -25.891 1 79.88 210 ASN A O 1
ATOM 1621 N N . VAL A 1 211 ? -11.523 -16.297 -24.859 1 75.75 211 VAL A N 1
ATOM 1622 C CA . VAL A 1 211 ? -11.32 -17.75 -24.953 1 75.75 211 VAL A CA 1
ATOM 1623 C C . VAL A 1 211 ? -12.148 -18.453 -23.891 1 75.75 211 VAL A C 1
ATOM 1625 O O . VAL A 1 211 ? -12.656 -19.562 -24.109 1 75.75 211 VAL A O 1
ATOM 1628 N N . VAL A 1 212 ? -12.227 -17.766 -22.781 1 73.81 212 VAL A N 1
ATOM 1629 C CA . VAL A 1 212 ? -13.031 -18.344 -21.719 1 73.81 212 VAL A CA 1
ATOM 1630 C C . VAL A 1 212 ? -14.227 -17.438 -21.438 1 73.81 212 VAL A C 1
ATOM 1632 O O . VAL A 1 212 ? -14.242 -16.266 -21.844 1 73.81 212 VAL A O 1
ATOM 1635 N N . GLN A 1 213 ? -15.148 -17.922 -20.797 1 73.81 213 GLN A N 1
ATOM 1636 C CA . GLN A 1 213 ? -16.391 -17.203 -20.516 1 73.81 213 GLN A CA 1
ATOM 1637 C C . GLN A 1 213 ? -16.141 -16 -19.594 1 73.81 213 GLN A C 1
ATOM 1639 O O . GLN A 1 213 ? -16.625 -14.906 -19.859 1 73.81 213 GLN A O 1
ATOM 1644 N N . LYS A 1 214 ? -15.383 -16.328 -18.672 1 82.56 214 LYS A N 1
ATOM 1645 C CA . LYS A 1 214 ? -15.086 -15.25 -17.734 1 82.56 214 LYS A CA 1
ATOM 1646 C C . LYS A 1 214 ? -14.023 -14.305 -18.297 1 82.56 214 LYS A C 1
ATOM 1648 O O . LYS A 1 214 ? -13.008 -14.758 -18.812 1 82.56 214 LYS A O 1
ATOM 1653 N N . GLN A 1 215 ? -14.312 -13.07 -18.219 1 89.12 215 GLN A N 1
ATOM 1654 C CA . GLN A 1 215 ? -13.352 -12.078 -18.703 1 89.12 215 GLN A CA 1
ATOM 1655 C C . GLN A 1 215 ? -12.398 -11.656 -17.594 1 89.12 215 GLN A C 1
ATOM 1657 O O . GLN A 1 215 ? -12.836 -11.211 -16.531 1 89.12 215 GLN A O 1
ATOM 1662 N N . PHE A 1 216 ? -11.148 -11.875 -17.891 1 95.5 216 PHE A N 1
ATOM 1663 C CA . PHE A 1 216 ? -10.117 -11.438 -16.953 1 95.5 216 PHE A CA 1
ATOM 1664 C C . PHE A 1 216 ? -9.438 -10.164 -17.453 1 95.5 216 PHE A C 1
ATOM 1666 O O . PHE A 1 216 ? -9.719 -9.703 -18.562 1 95.5 216 PHE A O 1
ATOM 1673 N N . GLY A 1 217 ? -8.609 -9.594 -16.641 1 96.62 217 GLY A N 1
ATOM 1674 C CA . GLY A 1 217 ? -8.117 -8.258 -16.922 1 96.62 217 GLY A CA 1
ATOM 1675 C C . GLY A 1 217 ? -6.805 -8.25 -17.688 1 96.62 217 GLY A C 1
ATOM 1676 O O . GLY A 1 217 ? -6.422 -7.23 -18.266 1 96.62 217 GLY A O 1
ATOM 1677 N N . GLY A 1 218 ? -6.086 -9.422 -17.781 1 98.12 218 GLY A N 1
ATOM 1678 C CA . GLY A 1 218 ? -4.758 -9.43 -18.359 1 98.12 218 GLY A CA 1
ATOM 1679 C C . GLY A 1 218 ? -3.76 -8.57 -17.609 1 98.12 218 GLY A C 1
ATOM 1680 O O . GLY A 1 218 ? -3.643 -8.672 -16.391 1 98.12 218 GLY A O 1
ATOM 1681 N N . GLU A 1 219 ? -2.893 -7.918 -18.375 1 98.44 219 GLU A N 1
ATOM 1682 C CA . GLU A 1 219 ? -1.958 -6.91 -17.891 1 98.44 219 GLU A CA 1
ATOM 1683 C C . GLU A 1 219 ? -1.038 -7.492 -16.812 1 98.44 219 GLU A C 1
ATOM 1685 O O . GLU A 1 219 ? -0.783 -6.848 -15.797 1 98.44 219 GLU A O 1
ATOM 1690 N N . SER A 1 220 ? -0.633 -8.773 -17.016 1 98.81 220 SER A N 1
ATOM 1691 C CA . SER A 1 220 ? 0.447 -9.273 -16.172 1 98.81 220 SER A CA 1
ATOM 1692 C C . SER A 1 220 ? 1.621 -8.297 -16.141 1 98.81 220 SER A C 1
ATOM 1694 O O . SER A 1 220 ? 1.898 -7.621 -17.141 1 98.81 220 SER A O 1
ATOM 1696 N N . ILE A 1 221 ? 2.312 -8.188 -14.969 1 98.75 221 ILE A N 1
ATOM 1697 C CA . ILE A 1 221 ? 3.246 -7.074 -14.836 1 98.75 221 ILE A CA 1
ATOM 1698 C C . ILE A 1 221 ? 4.398 -7.48 -13.922 1 98.75 221 ILE A C 1
ATOM 1700 O O . ILE A 1 221 ? 4.223 -8.297 -13.008 1 98.75 221 ILE A O 1
ATOM 1704 N N . VAL A 1 222 ? 5.605 -7.023 -14.227 1 98.81 222 VAL A N 1
ATOM 1705 C CA . VAL A 1 222 ? 6.809 -7.184 -13.422 1 98.81 222 VAL A CA 1
ATOM 1706 C C . VAL A 1 222 ? 7.305 -5.816 -12.953 1 98.81 222 VAL A C 1
ATOM 1708 O O . VAL A 1 222 ? 7.566 -4.934 -13.781 1 98.81 222 VAL A O 1
ATOM 1711 N N . ILE A 1 223 ? 7.461 -5.625 -11.688 1 98.06 223 ILE A N 1
ATOM 1712 C CA . ILE A 1 223 ? 7.793 -4.332 -11.102 1 98.06 223 ILE A CA 1
ATOM 1713 C C . ILE A 1 223 ? 9.094 -4.441 -10.312 1 98.06 223 ILE A C 1
ATOM 1715 O O . ILE A 1 223 ? 9.312 -5.43 -9.602 1 98.06 223 ILE A O 1
ATOM 1719 N N . ALA A 1 224 ? 9.914 -3.424 -10.375 1 97.19 224 ALA A N 1
ATOM 1720 C CA . ALA A 1 224 ? 11.195 -3.371 -9.672 1 97.19 224 ALA A CA 1
ATOM 1721 C C . ALA A 1 224 ? 11.023 -2.822 -8.258 1 97.19 224 ALA A C 1
ATOM 1723 O O . ALA A 1 224 ? 9.977 -2.266 -7.926 1 97.19 224 ALA A O 1
ATOM 1724 N N . PRO A 1 225 ? 12.07 -3 -7.418 1 96.25 225 PRO A N 1
ATOM 1725 C CA . PRO A 1 225 ? 11.992 -2.582 -6.016 1 96.25 225 PRO A CA 1
ATOM 1726 C C . PRO A 1 225 ? 11.781 -1.076 -5.859 1 96.25 225 PRO A C 1
ATOM 1728 O O . PRO A 1 225 ? 11.398 -0.61 -4.785 1 96.25 225 PRO A O 1
ATOM 1731 N N . ASP A 1 226 ? 12.031 -0.329 -6.906 1 93.88 226 ASP A N 1
ATOM 1732 C CA . ASP A 1 226 ? 11.859 1.118 -6.824 1 93.88 226 ASP A CA 1
ATOM 1733 C C . ASP A 1 226 ? 10.508 1.543 -7.379 1 93.88 226 ASP A C 1
ATOM 1735 O O . ASP A 1 226 ? 10.25 2.734 -7.57 1 93.88 226 ASP A O 1
ATOM 1739 N N . GLY A 1 227 ? 9.742 0.544 -7.734 1 94.31 227 GLY A N 1
ATOM 1740 C CA . GLY A 1 227 ? 8.398 0.83 -8.211 1 94.31 227 GLY A CA 1
ATOM 1741 C C . GLY A 1 227 ? 8.312 0.946 -9.727 1 94.31 227 GLY A C 1
ATOM 1742 O O . GLY A 1 227 ? 7.223 1.044 -10.289 1 94.31 227 GLY A O 1
ATOM 1743 N N . SER A 1 228 ? 9.43 0.957 -10.422 1 94.5 228 SER A N 1
ATOM 1744 C CA . SER A 1 228 ? 9.398 1.063 -11.875 1 94.5 228 SER A CA 1
ATOM 1745 C C . SER A 1 228 ? 8.922 -0.236 -12.516 1 94.5 228 SER A C 1
ATOM 1747 O O . SER A 1 228 ? 9.172 -1.321 -11.984 1 94.5 228 SER A O 1
ATOM 1749 N N . ILE A 1 229 ? 8.266 -0.099 -13.617 1 96.56 229 ILE A N 1
ATOM 1750 C CA . ILE A 1 229 ? 7.762 -1.255 -14.352 1 96.56 229 ILE A CA 1
ATOM 1751 C C . ILE A 1 229 ? 8.852 -1.798 -15.266 1 96.56 229 ILE A C 1
ATOM 1753 O O . ILE A 1 229 ? 9.352 -1.084 -16.141 1 96.56 229 ILE A O 1
ATOM 1757 N N . LEU A 1 230 ? 9.25 -3.004 -15.016 1 97.94 230 LEU A N 1
ATOM 1758 C CA . LEU A 1 230 ? 10.258 -3.637 -15.852 1 97.94 230 LEU A CA 1
ATOM 1759 C C . LEU A 1 230 ? 9.648 -4.141 -17.156 1 97.94 230 LEU A C 1
ATOM 1761 O O . LEU A 1 230 ? 10.281 -4.062 -18.203 1 97.94 230 LEU A O 1
ATOM 1765 N N . ASN A 1 231 ? 8.461 -4.727 -17.109 1 98.5 231 ASN A N 1
ATOM 1766 C CA . ASN A 1 231 ? 7.703 -5.207 -18.266 1 98.5 231 ASN A CA 1
ATOM 1767 C C . ASN A 1 231 ? 6.238 -5.449 -17.906 1 98.5 231 ASN A C 1
ATOM 1769 O O . ASN A 1 231 ? 5.898 -5.621 -16.734 1 98.5 231 ASN A O 1
ATOM 1773 N N . HIS A 1 232 ? 5.383 -5.383 -18.875 1 98.25 232 HIS A N 1
ATOM 1774 C CA . HIS A 1 232 ? 3.969 -5.684 -18.688 1 98.25 232 HIS A CA 1
ATOM 1775 C C . HIS A 1 232 ? 3.344 -6.195 -19.984 1 98.25 232 HIS A C 1
ATOM 1777 O O . HIS A 1 232 ? 3.838 -5.898 -21.078 1 98.25 232 HIS A O 1
ATOM 1783 N N . CYS A 1 233 ? 2.277 -6.957 -19.797 1 97.25 233 CYS A N 1
ATOM 1784 C CA . CYS A 1 233 ? 1.544 -7.5 -20.938 1 97.25 233 CYS A CA 1
ATOM 1785 C C . CYS A 1 233 ? 0.426 -6.555 -21.359 1 97.25 233 CYS A C 1
ATOM 1787 O O . CYS A 1 233 ? -0.243 -5.957 -20.516 1 97.25 233 CYS A O 1
ATOM 1789 N N . ASP A 1 234 ? 0.271 -6.555 -22.734 1 96.5 234 ASP A N 1
ATOM 1790 C CA . ASP A 1 234 ? -1.034 -6.086 -23.188 1 96.5 234 ASP A CA 1
ATOM 1791 C C . ASP A 1 234 ? -2.156 -6.953 -22.625 1 96.5 234 ASP A C 1
ATOM 1793 O O . ASP A 1 234 ? -2 -8.164 -22.484 1 96.5 234 ASP A O 1
ATOM 1797 N N . ALA A 1 235 ? -3.27 -6.387 -22.406 1 96.88 235 ALA A N 1
ATOM 1798 C CA . ALA A 1 235 ? -4.371 -7.07 -21.734 1 96.88 235 ALA A CA 1
ATOM 1799 C C . ALA A 1 235 ? -4.793 -8.32 -22.516 1 96.88 235 ALA A C 1
ATOM 1801 O O . ALA A 1 235 ? -5.168 -9.328 -21.906 1 96.88 235 ALA A O 1
ATOM 1802 N N . LYS A 1 236 ? -4.723 -8.258 -23.828 1 95.38 236 LYS A N 1
ATOM 1803 C CA . LYS A 1 236 ? -5.281 -9.336 -24.656 1 95.38 236 LYS A CA 1
ATOM 1804 C C . LYS A 1 236 ? -4.211 -10.359 -25.016 1 95.38 236 LYS A C 1
ATOM 1806 O O . LYS A 1 236 ? -4.523 -11.445 -25.5 1 95.38 236 LYS A O 1
ATOM 1811 N N . LEU A 1 237 ? -2.998 -10.031 -24.766 1 95.19 237 LEU A N 1
ATOM 1812 C CA . LEU A 1 237 ? -1.923 -10.945 -25.141 1 95.19 237 LEU A CA 1
ATOM 1813 C C . LEU A 1 237 ? -2.125 -12.312 -24.484 1 95.19 237 LEU A C 1
ATOM 1815 O O . LEU A 1 237 ? -2.346 -12.398 -23.281 1 95.19 237 LEU A O 1
ATOM 1819 N N . ASP A 1 238 ? -2.143 -13.297 -25.25 1 96.69 238 ASP A N 1
ATOM 1820 C CA . ASP A 1 238 ? -2.068 -14.68 -24.781 1 96.69 238 ASP A CA 1
ATOM 1821 C C . ASP A 1 238 ? -0.697 -15.289 -25.078 1 96.69 238 ASP A C 1
ATOM 1823 O O . ASP A 1 238 ? -0.495 -15.891 -26.125 1 96.69 238 ASP A O 1
ATOM 1827 N N . GLY A 1 239 ? 0.236 -15.062 -24.141 1 97.81 239 GLY A N 1
ATOM 1828 C CA . GLY A 1 239 ? 1.62 -15.438 -24.391 1 97.81 239 GLY A CA 1
ATOM 1829 C C . GLY A 1 239 ? 2.549 -15.078 -23.25 1 97.81 239 GLY A C 1
ATOM 1830 O O . GLY A 1 239 ? 2.109 -14.945 -22.094 1 97.81 239 GLY A O 1
ATOM 1831 N N . LEU A 1 240 ? 3.869 -15.055 -23.594 1 98.56 240 LEU A N 1
ATOM 1832 C CA . LEU A 1 240 ? 4.906 -14.867 -22.578 1 98.56 240 LEU A CA 1
ATOM 1833 C C . LEU A 1 240 ? 5.48 -13.453 -22.656 1 98.56 240 LEU A C 1
ATOM 1835 O O . LEU A 1 240 ? 5.645 -12.906 -23.75 1 98.56 240 LEU A O 1
ATOM 1839 N N . ILE A 1 241 ? 5.762 -12.883 -21.516 1 98.25 241 ILE A N 1
ATOM 1840 C CA . ILE A 1 241 ? 6.711 -11.773 -21.438 1 98.25 241 ILE A CA 1
ATOM 1841 C C . ILE A 1 241 ? 7.863 -12.156 -20.5 1 98.25 241 ILE A C 1
ATOM 1843 O O . ILE A 1 241 ? 7.742 -13.094 -19.703 1 98.25 241 ILE A O 1
ATOM 1847 N N . TYR A 1 242 ? 8.969 -11.445 -20.656 1 98.69 242 TYR A N 1
ATOM 1848 C CA . TYR A 1 242 ? 10.18 -11.773 -19.906 1 98.69 242 TYR A CA 1
ATOM 1849 C C . TYR A 1 242 ? 10.688 -10.562 -19.141 1 98.69 242 TYR A C 1
ATOM 1851 O O . TYR A 1 242 ? 10.453 -9.422 -19.547 1 98.69 242 TYR A O 1
ATOM 1859 N N . ALA A 1 243 ? 11.352 -10.773 -18.062 1 98 243 ALA A N 1
ATOM 1860 C CA . ALA A 1 243 ? 12.031 -9.711 -17.328 1 98 243 ALA A CA 1
ATOM 1861 C C . ALA A 1 243 ? 13.266 -10.242 -16.609 1 98 243 ALA A C 1
ATOM 1863 O O . ALA A 1 243 ? 13.273 -11.375 -16.125 1 98 243 ALA A O 1
ATOM 1864 N N . ASP A 1 244 ? 14.266 -9.398 -16.547 1 95.81 244 ASP A N 1
ATOM 1865 C CA . ASP A 1 244 ? 15.461 -9.703 -15.766 1 95.81 244 ASP A CA 1
ATOM 1866 C C . ASP A 1 244 ? 15.336 -9.188 -14.336 1 95.81 244 ASP A C 1
ATOM 1868 O O . ASP A 1 244 ? 15.094 -7.996 -14.125 1 95.81 244 ASP A O 1
ATOM 1872 N N . ILE A 1 245 ? 15.508 -10.125 -13.398 1 94.56 245 ILE A N 1
ATOM 1873 C CA . ILE A 1 245 ? 15.406 -9.812 -11.977 1 94.56 245 ILE A CA 1
ATOM 1874 C C . ILE A 1 245 ? 16.812 -9.734 -11.367 1 94.56 245 ILE A C 1
ATOM 1876 O O . ILE A 1 245 ? 17.547 -10.719 -11.375 1 94.56 245 ILE A O 1
ATOM 1880 N N . ASP A 1 246 ? 17.141 -8.648 -10.844 1 91 246 ASP A N 1
ATOM 1881 C CA . ASP A 1 246 ? 18.406 -8.438 -10.164 1 91 246 ASP A CA 1
ATOM 1882 C C . ASP A 1 246 ? 18.234 -7.562 -8.922 1 91 246 ASP A C 1
ATOM 1884 O O . ASP A 1 246 ? 18.375 -6.34 -8.992 1 91 246 ASP A O 1
ATOM 1888 N N . PRO A 1 247 ? 18.047 -8.211 -7.812 1 87.88 247 PRO A N 1
ATOM 1889 C CA . PRO A 1 247 ? 17.828 -7.445 -6.586 1 87.88 247 PRO A CA 1
ATOM 1890 C C . PRO A 1 247 ? 19.047 -6.645 -6.156 1 87.88 247 PRO A C 1
ATOM 1892 O O . PRO A 1 247 ? 18.953 -5.773 -5.285 1 87.88 247 PRO A O 1
ATOM 1895 N N . SER A 1 248 ? 20.188 -6.902 -6.699 1 84.12 248 SER A N 1
ATOM 1896 C CA . SER A 1 248 ? 21.422 -6.258 -6.27 1 84.12 248 SER A CA 1
ATOM 1897 C C . SER A 1 248 ? 21.734 -5.031 -7.117 1 84.12 248 SER A C 1
ATOM 1899 O O . SER A 1 248 ? 22.766 -4.387 -6.934 1 84.12 248 SER A O 1
ATOM 1901 N N . LYS A 1 249 ? 20.891 -4.75 -8.016 1 85.25 249 LYS A N 1
ATOM 1902 C CA . LYS A 1 249 ? 21.125 -3.6 -8.891 1 85.25 249 LYS A CA 1
ATOM 1903 C C . LYS A 1 249 ? 21.281 -2.318 -8.07 1 85.25 249 LYS A C 1
ATOM 1905 O O . LYS A 1 249 ? 20.469 -2.037 -7.188 1 85.25 249 LYS A O 1
ATOM 1910 N N . ASP A 1 250 ? 22.188 -1.585 -8.445 1 80.69 250 ASP A N 1
ATOM 1911 C CA . ASP A 1 250 ? 22.547 -0.372 -7.711 1 80.69 250 ASP A CA 1
ATOM 1912 C C . ASP A 1 250 ? 21.406 0.646 -7.75 1 80.69 250 ASP A C 1
ATOM 1914 O O . ASP A 1 250 ? 21.203 1.397 -6.797 1 80.69 250 ASP A O 1
ATOM 1918 N N . SER A 1 251 ? 20.781 0.638 -8.844 1 79.69 251 SER A N 1
ATOM 1919 C CA . SER A 1 251 ? 19.719 1.62 -8.977 1 79.69 251 SER A CA 1
ATOM 1920 C C . SER A 1 251 ? 18.641 1.421 -7.906 1 79.69 251 SER A C 1
ATOM 1922 O O . SER A 1 251 ? 17.984 2.377 -7.488 1 79.69 251 SER A O 1
ATOM 1924 N N . TYR A 1 252 ? 18.578 0.224 -7.512 1 86.12 252 TYR A N 1
ATOM 1925 C CA . TYR A 1 252 ? 17.594 -0.02 -6.465 1 86.12 252 TYR A CA 1
ATOM 1926 C C . TYR A 1 252 ? 18.109 0.427 -5.105 1 86.12 252 TYR A C 1
ATOM 1928 O O . TYR A 1 252 ? 17.344 0.845 -4.238 1 86.12 252 TYR A O 1
ATOM 1936 N N . ARG A 1 253 ? 19.391 0.356 -4.996 1 81.12 253 ARG A N 1
ATOM 1937 C CA . ARG A 1 253 ? 20.031 0.752 -3.75 1 81.12 253 ARG A CA 1
ATOM 1938 C C . ARG A 1 253 ? 19.812 2.234 -3.465 1 81.12 253 ARG A C 1
ATOM 1940 O O . ARG A 1 253 ? 19.609 2.627 -2.316 1 81.12 253 ARG A O 1
ATOM 1947 N N . SER A 1 254 ? 19.859 2.98 -4.52 1 81.94 254 SER A N 1
ATOM 1948 C CA . SER A 1 254 ? 19.641 4.414 -4.352 1 81.94 254 SER A CA 1
ATOM 1949 C C . SER A 1 254 ? 18.234 4.699 -3.818 1 81.94 254 SER A C 1
ATOM 1951 O O . SER A 1 254 ? 18.062 5.57 -2.965 1 81.94 254 SER A O 1
ATOM 1953 N N . SER A 1 255 ? 17.312 3.988 -4.375 1 81.38 255 SER A N 1
ATOM 1954 C CA . SER A 1 255 ? 15.945 4.137 -3.91 1 81.38 255 SER A CA 1
ATOM 1955 C C . SER A 1 255 ? 15.805 3.742 -2.443 1 81.38 255 SER A C 1
ATOM 1957 O O . SER A 1 255 ? 15.164 4.445 -1.663 1 81.38 255 SER A O 1
ATOM 1959 N N . ILE A 1 256 ? 16.453 2.699 -2.119 1 83.69 256 ILE A N 1
ATOM 1960 C CA . ILE A 1 256 ? 16.422 2.207 -0.747 1 83.69 256 ILE A CA 1
ATOM 1961 C C . ILE A 1 256 ? 17.125 3.203 0.177 1 83.69 256 ILE A C 1
ATOM 1963 O O . ILE A 1 256 ? 16.609 3.521 1.255 1 83.69 256 ILE A O 1
ATOM 1967 N N . GLN A 1 257 ? 18.203 3.678 -0.269 1 81.62 257 GLN A N 1
ATOM 1968 C CA . GLN A 1 257 ? 18.969 4.613 0.548 1 81.62 257 GLN A CA 1
ATOM 1969 C C . GLN A 1 257 ? 18.172 5.887 0.817 1 81.62 257 GLN A C 1
ATOM 1971 O O . GLN A 1 257 ? 18.25 6.453 1.909 1 81.62 257 GLN A O 1
ATOM 1976 N N . ARG A 1 258 ? 17.453 6.223 -0.103 1 83.31 258 ARG A N 1
ATOM 1977 C CA . ARG A 1 258 ? 16.672 7.445 0.058 1 83.31 258 ARG A CA 1
ATOM 1978 C C . ARG A 1 258 ? 15.539 7.238 1.059 1 83.31 258 ARG A C 1
ATOM 1980 O O . ARG A 1 258 ? 15.297 8.094 1.914 1 83.31 258 ARG A O 1
ATOM 1987 N N . ASN A 1 259 ? 14.844 6.191 0.879 1 90.38 259 ASN A N 1
ATOM 1988 C CA . ASN A 1 259 ? 13.695 5.875 1.724 1 90.38 259 ASN A CA 1
ATOM 1989 C C . ASN A 1 259 ? 13.711 4.414 2.166 1 90.38 259 ASN A C 1
ATOM 1991 O O . ASN A 1 259 ? 12.922 3.604 1.677 1 90.38 259 ASN A O 1
ATOM 1995 N N . ASP A 1 260 ? 14.531 4.082 3.139 1 91.94 260 ASP A N 1
ATOM 1996 C CA . ASP A 1 260 ? 14.594 2.701 3.613 1 91.94 260 ASP A CA 1
ATOM 1997 C C . ASP A 1 260 ? 13.398 2.369 4.5 1 91.94 260 ASP A C 1
ATOM 1999 O O . ASP A 1 260 ? 13.5 2.43 5.73 1 91.94 260 ASP A O 1
ATOM 2003 N N . TYR A 1 261 ? 12.375 1.949 3.883 1 96.5 261 TYR A N 1
ATOM 2004 C CA . TYR A 1 261 ? 11.102 1.729 4.559 1 96.5 261 TYR A CA 1
ATOM 2005 C C . TYR A 1 261 ? 11.227 0.616 5.594 1 96.5 261 TYR A C 1
ATOM 2007 O O . TYR A 1 261 ? 10.609 0.685 6.66 1 96.5 261 TYR A O 1
ATOM 2015 N N . LEU A 1 262 ? 12 -0.393 5.312 1 96.31 262 LEU A N 1
ATOM 2016 C CA . LEU A 1 262 ? 12.047 -1.54 6.215 1 96.31 262 LEU A CA 1
ATOM 2017 C C . LEU A 1 262 ? 12.797 -1.194 7.492 1 96.31 262 LEU A C 1
ATOM 2019 O O . LEU A 1 262 ? 12.375 -1.56 8.594 1 96.31 262 LEU A O 1
ATOM 2023 N N . VAL A 1 263 ? 13.891 -0.42 7.371 1 94.25 263 VAL A N 1
ATOM 2024 C CA . VAL A 1 263 ? 14.711 -0.096 8.539 1 94.25 263 VAL A CA 1
ATOM 2025 C C . VAL A 1 263 ? 14.023 0.986 9.367 1 94.25 263 VAL A C 1
ATOM 2027 O O . VAL A 1 263 ? 14.211 1.054 10.586 1 94.25 263 VAL A O 1
ATOM 2030 N N . ASN A 1 264 ? 13.141 1.792 8.766 1 96 264 ASN A N 1
ATOM 2031 C CA . ASN A 1 264 ? 12.523 2.918 9.453 1 96 264 ASN A CA 1
ATOM 2032 C C . ASN A 1 264 ? 11.156 2.545 10.016 1 96 264 ASN A C 1
ATOM 2034 O O . ASN A 1 264 ? 10.422 3.406 10.516 1 96 264 ASN A O 1
ATOM 2038 N N . ARG A 1 265 ? 10.805 1.268 9.93 1 97.38 265 ARG A N 1
ATOM 2039 C CA . ARG A 1 265 ? 9.57 0.801 10.555 1 97.38 265 ARG A CA 1
ATOM 2040 C C . ARG A 1 265 ? 9.586 1.044 12.055 1 97.38 265 ARG A C 1
ATOM 2042 O O . ARG A 1 265 ? 10.656 1.18 12.656 1 97.38 265 ARG A O 1
ATOM 2049 N N . LYS A 1 266 ? 8.391 1.149 12.625 1 97.94 266 LYS A N 1
ATOM 2050 C CA . LYS A 1 266 ? 8.203 1.285 14.07 1 97.94 266 LYS A CA 1
ATOM 2051 C C . LYS A 1 266 ? 7.285 0.19 14.609 1 97.94 266 LYS A C 1
ATOM 2053 O O . LYS A 1 266 ? 6.211 0.479 15.141 1 97.94 266 LYS A O 1
ATOM 2058 N N . PRO A 1 267 ? 7.797 -1.076 14.547 1 97.56 267 PRO A N 1
ATOM 2059 C CA . PRO A 1 267 ? 6.938 -2.211 14.891 1 97.56 267 PRO A CA 1
ATOM 2060 C C . PRO A 1 267 ? 6.324 -2.086 16.281 1 97.56 267 PRO A C 1
ATOM 2062 O O . PRO A 1 267 ? 5.211 -2.568 16.516 1 97.56 267 PRO A O 1
ATOM 2065 N N . HIS A 1 268 ? 7 -1.456 17.219 1 97 268 HIS A N 1
ATOM 2066 C CA . HIS A 1 268 ? 6.488 -1.328 18.578 1 97 268 HIS A CA 1
ATOM 2067 C C . HIS A 1 268 ? 5.211 -0.496 18.609 1 97 268 HIS A C 1
ATOM 2069 O O . HIS A 1 268 ? 4.477 -0.515 19.594 1 97 268 HIS A O 1
ATOM 2075 N N . LEU A 1 269 ? 4.891 0.227 17.516 1 98.12 269 LEU A N 1
ATOM 2076 C CA . LEU A 1 269 ? 3.699 1.064 17.453 1 98.12 269 LEU A CA 1
ATOM 2077 C C . LEU A 1 269 ? 2.598 0.386 16.641 1 98.12 269 LEU A C 1
ATOM 2079 O O . LEU A 1 269 ? 1.512 0.944 16.484 1 98.12 269 LEU A O 1
ATOM 2083 N N . TYR A 1 270 ? 2.861 -0.834 16.141 1 98.31 270 TYR A N 1
ATOM 2084 C CA . TYR A 1 270 ? 2.002 -1.38 15.102 1 98.31 270 TYR A CA 1
ATOM 2085 C C . TYR A 1 270 ? 1.057 -2.432 15.664 1 98.31 270 TYR A C 1
ATOM 2087 O O . TYR A 1 270 ? 0.328 -3.088 14.914 1 98.31 270 TYR A O 1
ATOM 2095 N N . SER A 1 271 ? 0.945 -2.672 16.922 1 97.5 271 SER A N 1
ATOM 2096 C CA . SER A 1 271 ? 0.246 -3.818 17.5 1 97.5 271 SER A CA 1
ATOM 2097 C C . SER A 1 271 ? -1.23 -3.812 17.125 1 97.5 271 SER A C 1
ATOM 2099 O O . SER A 1 271 ? -1.838 -4.871 16.953 1 97.5 271 SER A O 1
ATOM 2101 N N . GLU A 1 272 ? -1.793 -2.666 16.891 1 97.5 272 GLU A N 1
ATOM 2102 C CA . GLU A 1 272 ? -3.229 -2.564 16.656 1 97.5 272 GLU A CA 1
ATOM 2103 C C . GLU A 1 272 ? -3.584 -3.041 15.25 1 97.5 272 GLU A C 1
ATOM 2105 O O . GLU A 1 272 ? -4.758 -3.242 14.93 1 97.5 272 GLU A O 1
ATOM 2110 N N . ILE A 1 273 ? -2.6 -3.266 14.453 1 97.62 273 ILE A N 1
ATOM 2111 C CA . ILE A 1 273 ? -2.834 -3.82 13.125 1 97.62 273 ILE A CA 1
ATOM 2112 C C . ILE A 1 273 ? -3.416 -5.227 13.25 1 97.62 273 ILE A C 1
ATOM 2114 O O . ILE A 1 273 ? -4.031 -5.734 12.305 1 97.62 273 ILE A O 1
ATOM 2118 N N . LEU A 1 274 ? -3.229 -5.898 14.438 1 97.81 274 LEU A N 1
ATOM 2119 C CA . LEU A 1 274 ? -3.676 -7.27 14.664 1 97.81 274 LEU A CA 1
ATOM 2120 C C . LEU A 1 274 ? -5.113 -7.293 15.172 1 97.81 274 LEU A C 1
ATOM 2122 O O . LEU A 1 274 ? -5.703 -8.367 15.328 1 97.81 274 LEU A O 1
ATOM 2126 N N . ASP A 1 275 ? -5.684 -6.098 15.391 1 96.75 275 ASP A N 1
ATOM 2127 C CA . ASP A 1 275 ? -7.059 -6.047 15.875 1 96.75 275 ASP A CA 1
ATOM 2128 C C . ASP A 1 275 ? -8.047 -6.438 14.781 1 96.75 275 ASP A C 1
ATOM 2130 O O . ASP A 1 275 ? -7.797 -6.203 13.602 1 96.75 275 ASP A O 1
ATOM 2134 N N . THR A 1 276 ? -9.125 -7.027 15.203 1 93.31 276 THR A N 1
ATOM 2135 C CA . THR A 1 276 ? -10.203 -7.348 14.266 1 93.31 276 THR A CA 1
ATOM 2136 C C . THR A 1 276 ? -11.031 -6.105 13.953 1 93.31 276 THR A C 1
ATOM 2138 O O . THR A 1 276 ? -11.141 -5.203 14.789 1 93.31 276 THR A O 1
ATOM 2141 N N . TYR A 1 277 ? -11.438 -6.062 12.766 1 92.44 277 TYR A N 1
ATOM 2142 C CA . TYR A 1 277 ? -12.32 -4.984 12.32 1 92.44 277 TYR A CA 1
ATOM 2143 C C . TYR A 1 277 ? -13.766 -5.465 12.234 1 92.44 277 TYR A C 1
ATOM 2145 O O . TYR A 1 277 ? -14.031 -6.555 11.727 1 92.44 277 TYR A O 1
ATOM 2153 N N . THR A 1 278 ? -14.602 -4.684 12.828 1 85.62 278 THR A N 1
ATOM 2154 C CA . THR A 1 278 ? -16.031 -4.91 12.672 1 85.62 278 THR A CA 1
ATOM 2155 C C . THR A 1 278 ? -16.703 -3.697 12.039 1 85.62 278 THR A C 1
ATOM 2157 O O . THR A 1 278 ? -16.516 -2.568 12.5 1 85.62 278 THR A O 1
ATOM 2160 N N . ARG A 1 279 ? -17.234 -3.959 10.883 1 78.19 279 ARG A N 1
ATOM 2161 C CA . ARG A 1 279 ? -17.922 -2.854 10.227 1 78.19 279 ARG A CA 1
ATOM 2162 C C . ARG A 1 279 ? -19.172 -2.457 10.992 1 78.19 279 ARG A C 1
ATOM 2164 O O . ARG A 1 279 ? -20.016 -3.305 11.305 1 78.19 279 ARG A O 1
ATOM 2171 N N . SER A 1 280 ? -19.062 -1.281 11.586 1 62.16 280 SER A N 1
ATOM 2172 C CA . SER A 1 280 ? -20.297 -0.788 12.188 1 62.16 280 SER A CA 1
ATOM 2173 C C . SER A 1 280 ? -21.328 -0.428 11.117 1 62.16 280 SER A C 1
ATOM 2175 O O . SER A 1 280 ? -20.953 -0.027 10.008 1 62.16 280 SER A O 1
ATOM 2177 N N . LYS A 1 281 ? -22.594 -1.062 11.141 1 46.59 281 LYS A N 1
ATOM 2178 C CA . LYS A 1 281 ? -23.688 -0.708 10.234 1 46.59 281 LYS A CA 1
ATOM 2179 C C . LYS A 1 281 ? -23.734 0.799 10.008 1 46.59 281 LYS A C 1
ATOM 2181 O O . LYS A 1 281 ? -23.812 1.576 10.961 1 46.59 281 LYS A O 1
ATOM 2186 N N . LEU A 1 282 ? -22.953 1.331 8.984 1 42.69 282 LEU A N 1
ATOM 2187 C CA . LEU A 1 282 ? -23.375 2.695 8.695 1 42.69 282 LEU A CA 1
ATOM 2188 C C . LEU A 1 282 ? -24.875 2.762 8.492 1 42.69 282 LEU A C 1
ATOM 2190 O O . LEU A 1 282 ? -25.469 1.854 7.898 1 42.69 282 LEU A O 1
ATOM 2194 N N . MET B 1 1 ? -18.812 16.984 3.836 1 92.56 1 MET B N 1
ATOM 2195 C CA . MET B 1 1 ? -17.969 18.094 4.281 1 92.56 1 MET B CA 1
ATOM 2196 C C . MET B 1 1 ? -17.062 18.578 3.148 1 92.56 1 MET B C 1
ATOM 2198 O O . MET B 1 1 ? -16.734 17.812 2.24 1 92.56 1 MET B O 1
ATOM 2202 N N . LYS B 1 2 ? -16.75 19.859 3.146 1 96.06 2 LYS B N 1
ATOM 2203 C CA . LYS B 1 2 ? -15.844 20.438 2.162 1 96.06 2 LYS B CA 1
ATOM 2204 C C . LYS B 1 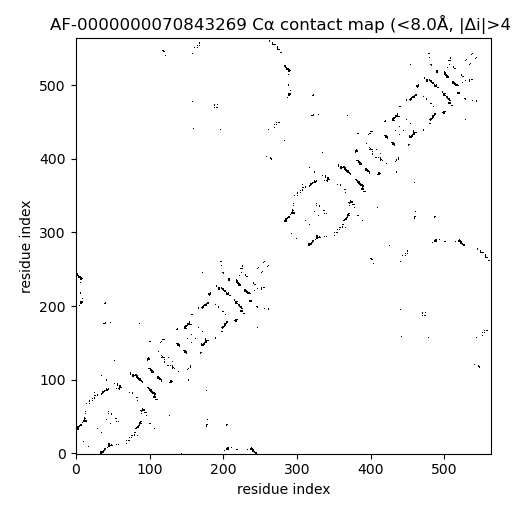2 ? -14.5 20.781 2.791 1 96.06 2 LYS B C 1
ATOM 2206 O O . LYS B 1 2 ? -14.438 21.469 3.818 1 96.06 2 LYS B O 1
ATOM 2211 N N . VAL B 1 3 ? -13.391 20.281 2.15 1 98 3 VAL B N 1
ATOM 2212 C CA . VAL B 1 3 ? -12.055 20.578 2.66 1 98 3 VAL B CA 1
ATOM 2213 C C . VAL B 1 3 ? -11.328 21.516 1.702 1 98 3 VAL B C 1
ATOM 2215 O O . VAL B 1 3 ? -11.523 21.453 0.487 1 98 3 VAL B O 1
ATOM 2218 N N . ALA B 1 4 ? -10.586 22.391 2.258 1 98.88 4 ALA B N 1
ATOM 2219 C CA . ALA B 1 4 ? -9.625 23.203 1.522 1 98.88 4 ALA B CA 1
ATOM 2220 C C . ALA B 1 4 ? -8.195 22.719 1.766 1 98.88 4 ALA B C 1
ATOM 2222 O O . ALA B 1 4 ? -7.73 22.688 2.908 1 98.88 4 ALA B O 1
ATOM 2223 N N . VAL B 1 5 ? -7.559 22.312 0.748 1 98.94 5 VAL B N 1
ATOM 2224 C CA . VAL B 1 5 ? -6.16 21.891 0.805 1 98.94 5 VAL B CA 1
ATOM 2225 C C . VAL B 1 5 ? -5.258 23.031 0.331 1 98.94 5 VAL B C 1
ATOM 2227 O O . VAL B 1 5 ? -5.336 23.453 -0.826 1 98.94 5 VAL B O 1
ATOM 2230 N N . ALA B 1 6 ? -4.43 23.531 1.217 1 98.88 6 ALA B N 1
ATOM 2231 C CA . ALA B 1 6 ? -3.6 24.688 0.93 1 98.88 6 ALA B CA 1
ATOM 2232 C C . ALA B 1 6 ? -2.193 24.281 0.511 1 98.88 6 ALA B C 1
ATOM 2234 O O . ALA B 1 6 ? -1.304 24.141 1.354 1 98.88 6 ALA B O 1
ATOM 2235 N N . GLN B 1 7 ? -2.031 24.109 -0.783 1 98.62 7 GLN B N 1
ATOM 2236 C CA . GLN B 1 7 ? -0.662 24.031 -1.278 1 98.62 7 GLN B CA 1
ATOM 2237 C C . GLN B 1 7 ? -0.015 25.406 -1.338 1 98.62 7 GLN B C 1
ATOM 2239 O O . GLN B 1 7 ? -0.044 26.078 -2.377 1 98.62 7 GLN B O 1
ATOM 2244 N N . ILE B 1 8 ? 0.603 25.844 -0.209 1 97.88 8 ILE B N 1
ATOM 2245 C CA . ILE B 1 8 ? 1.092 27.203 -0.09 1 97.88 8 ILE B CA 1
ATOM 2246 C C . ILE B 1 8 ? 2.49 27.203 0.525 1 97.88 8 ILE B C 1
ATOM 2248 O O . ILE B 1 8 ? 2.793 26.375 1.388 1 97.88 8 ILE B O 1
ATOM 2252 N N . SER B 1 9 ? 3.254 28.141 0.144 1 96.56 9 SER B N 1
ATOM 2253 C CA . SER B 1 9 ? 4.625 28.25 0.633 1 96.56 9 SER B CA 1
ATOM 2254 C C . SER B 1 9 ? 4.664 28.844 2.037 1 96.56 9 SER B C 1
ATOM 2256 O O . SER B 1 9 ? 3.783 29.609 2.416 1 96.56 9 SER B O 1
ATOM 2258 N N . ALA B 1 10 ? 5.598 28.453 2.74 1 95.44 10 ALA B N 1
ATOM 2259 C CA . ALA B 1 10 ? 5.902 29.062 4.035 1 95.44 10 ALA B CA 1
ATOM 2260 C C . ALA B 1 10 ? 7.246 29.797 3.994 1 95.44 10 ALA B C 1
ATOM 2262 O O . ALA B 1 10 ? 8.133 29.438 3.219 1 95.44 10 ALA B O 1
ATOM 2263 N N . ILE B 1 11 ? 7.348 30.828 4.797 1 93.12 11 ILE B N 1
ATOM 2264 C CA . ILE B 1 11 ? 8.617 31.531 4.949 1 93.12 11 ILE B CA 1
ATOM 2265 C C . ILE B 1 11 ? 9.414 30.906 6.098 1 93.12 11 ILE B C 1
ATOM 2267 O O . ILE B 1 11 ? 9.016 31 7.258 1 93.12 11 ILE B O 1
ATOM 2271 N N . PRO B 1 12 ? 10.531 30.328 5.762 1 92.25 12 PRO B N 1
ATOM 2272 C CA . PRO B 1 12 ? 11.297 29.609 6.781 1 92.25 12 PRO B CA 1
ATOM 2273 C C . PRO B 1 12 ? 11.672 30.484 7.969 1 92.25 12 PRO B C 1
ATOM 2275 O O . PRO B 1 12 ? 12.281 31.547 7.789 1 92.25 12 PRO B O 1
ATOM 2278 N N . GLY B 1 13 ? 11.25 30.047 9.117 1 91.44 13 GLY B N 1
ATOM 2279 C CA . GLY B 1 13 ? 11.664 30.672 10.359 1 91.44 13 GLY B CA 1
ATOM 2280 C C . GLY B 1 13 ? 10.812 31.875 10.734 1 91.44 13 GLY B C 1
ATOM 2281 O O . GLY B 1 13 ? 11.008 32.469 11.789 1 91.44 13 GLY B O 1
ATOM 2282 N N . LYS B 1 14 ? 9.891 32.219 9.914 1 93 14 LYS B N 1
ATOM 2283 C CA . LYS B 1 14 ? 9.094 33.438 10.156 1 93 14 LYS B CA 1
ATOM 2284 C C . LYS B 1 14 ? 7.672 33.062 10.578 1 93 14 LYS B C 1
ATOM 2286 O O . LYS B 1 14 ? 6.723 33.25 9.812 1 93 14 LYS B O 1
ATOM 2291 N N . ILE B 1 15 ? 7.5 32.75 11.805 1 94.88 15 ILE B N 1
ATOM 2292 C CA . ILE B 1 15 ? 6.258 32.219 12.344 1 94.88 15 ILE B CA 1
ATOM 2293 C C . ILE B 1 15 ? 5.141 33.25 12.18 1 94.88 15 ILE B C 1
ATOM 2295 O O . ILE B 1 15 ? 4.047 32.906 11.711 1 94.88 15 ILE B O 1
ATOM 2299 N N . ASP B 1 16 ? 5.453 34.5 12.492 1 96.12 16 ASP B N 1
ATOM 2300 C CA . ASP B 1 16 ? 4.422 35.531 12.43 1 96.12 16 ASP B CA 1
ATOM 2301 C C . ASP B 1 16 ? 3.912 35.719 11 1 96.12 16 ASP B C 1
ATOM 2303 O O . ASP B 1 16 ? 2.709 35.875 10.781 1 96.12 16 ASP B O 1
ATOM 2307 N N . GLU B 1 17 ? 4.824 35.719 10.055 1 96.94 17 GLU B N 1
ATOM 2308 C CA . GLU B 1 17 ? 4.438 35.844 8.656 1 96.94 17 GLU B CA 1
ATOM 2309 C C . GLU B 1 17 ? 3.611 34.656 8.195 1 96.94 17 GLU B C 1
ATOM 2311 O O . GLU B 1 17 ? 2.652 34.812 7.438 1 96.94 17 GLU B O 1
ATOM 2316 N N . ASN B 1 18 ? 3.982 33.5 8.609 1 97.44 18 ASN B N 1
ATOM 2317 C CA . ASN B 1 18 ? 3.252 32.312 8.227 1 97.44 18 ASN B CA 1
ATOM 2318 C C . ASN B 1 18 ? 1.871 32.25 8.867 1 97.44 18 ASN B C 1
ATOM 2320 O O . ASN B 1 18 ? 0.908 31.797 8.25 1 97.44 18 ASN B O 1
ATOM 2324 N N . VAL B 1 19 ? 1.758 32.719 10.102 1 98.19 19 VAL B N 1
ATOM 2325 C CA . VAL B 1 19 ? 0.464 32.812 10.773 1 98.19 19 VAL B CA 1
ATOM 2326 C C . VAL B 1 19 ? -0.437 33.781 10.031 1 98.19 19 VAL B C 1
ATOM 2328 O O . VAL B 1 19 ? -1.632 33.531 9.859 1 98.19 19 VAL B O 1
ATOM 2331 N N . ALA B 1 20 ? 0.149 34.906 9.617 1 98.5 20 ALA B N 1
ATOM 2332 C CA . ALA B 1 20 ? -0.618 35.875 8.844 1 98.5 20 ALA B CA 1
ATOM 2333 C C . ALA B 1 20 ? -1.129 35.25 7.543 1 98.5 20 ALA B C 1
ATOM 2335 O O . ALA B 1 20 ? -2.266 35.5 7.137 1 98.5 20 ALA B O 1
ATOM 2336 N N . LYS B 1 21 ? -0.295 34.531 6.926 1 98.25 21 LYS B N 1
ATOM 2337 C CA . LYS B 1 21 ? -0.695 33.844 5.707 1 98.25 21 LYS B CA 1
ATOM 2338 C C . LYS B 1 21 ? -1.803 32.812 5.996 1 98.25 21 LYS B C 1
ATOM 2340 O O . LYS B 1 21 ? -2.75 32.688 5.215 1 98.25 21 LYS B O 1
ATOM 2345 N N . LEU B 1 22 ? -1.652 32.094 7.055 1 98.81 22 LEU B N 1
ATOM 2346 C CA . LEU B 1 22 ? -2.689 31.156 7.477 1 98.81 22 LEU B CA 1
ATOM 2347 C C . LEU B 1 22 ? -4.031 31.859 7.629 1 98.81 22 LEU B C 1
ATOM 2349 O O . LEU B 1 22 ? -5.066 31.344 7.199 1 98.81 22 LEU B O 1
ATOM 2353 N N . ALA B 1 23 ? -3.975 33 8.266 1 98.81 23 ALA B N 1
ATOM 2354 C CA . ALA B 1 23 ? -5.195 33.781 8.477 1 98.81 23 ALA B CA 1
ATOM 2355 C C . ALA B 1 23 ? -5.848 34.156 7.148 1 98.81 23 ALA B C 1
ATOM 2357 O O . ALA B 1 23 ? -7.066 34.062 6.996 1 98.81 23 ALA B O 1
ATOM 2358 N N . ARG B 1 24 ? -5.02 34.594 6.211 1 98.75 24 ARG B N 1
ATOM 2359 C CA . ARG B 1 24 ? -5.516 34.969 4.895 1 98.75 24 ARG B CA 1
ATOM 2360 C C . ARG B 1 24 ? -6.188 33.812 4.199 1 98.75 24 ARG B C 1
ATOM 2362 O O . ARG B 1 24 ? -7.293 33.938 3.664 1 98.75 24 ARG B O 1
ATOM 2369 N N . TYR B 1 25 ? -5.59 32.656 4.211 1 98.81 25 TYR B N 1
ATOM 2370 C CA . TYR B 1 25 ? -6.113 31.516 3.496 1 98.81 25 TYR B CA 1
ATOM 2371 C C . TYR B 1 25 ? -7.293 30.891 4.242 1 98.81 25 TYR B C 1
ATOM 2373 O O . TYR B 1 25 ? -8.195 30.328 3.623 1 98.81 25 TYR B O 1
ATOM 2381 N N . ALA B 1 26 ? -7.262 30.969 5.586 1 98.88 26 ALA B N 1
ATOM 2382 C CA . ALA B 1 26 ? -8.43 30.531 6.348 1 98.88 26 ALA B CA 1
ATOM 2383 C C . ALA B 1 26 ? -9.672 31.344 5.957 1 98.88 26 ALA B C 1
ATOM 2385 O O . ALA B 1 26 ? -10.75 30.781 5.781 1 98.88 26 ALA B O 1
ATOM 2386 N N . LYS B 1 27 ? -9.477 32.625 5.859 1 98.81 27 LYS B N 1
ATOM 2387 C CA . LYS B 1 27 ? -10.578 33.5 5.449 1 98.81 27 LYS B CA 1
ATOM 2388 C C . LYS B 1 27 ? -11.078 33.125 4.055 1 98.81 27 LYS B C 1
ATOM 2390 O O . LYS B 1 27 ? -12.289 33.031 3.828 1 98.81 27 LYS B O 1
ATOM 2395 N N . GLU B 1 28 ? -10.141 32.969 3.148 1 98.81 28 GLU B N 1
ATOM 2396 C CA . GLU B 1 28 ? -10.492 32.594 1.786 1 98.81 28 GLU B CA 1
ATOM 2397 C C . GLU B 1 28 ? -11.234 31.25 1.761 1 98.81 28 GLU B C 1
ATOM 2399 O O . GLU B 1 28 ? -12.258 31.125 1.087 1 98.81 28 GLU B O 1
ATOM 2404 N N . ALA B 1 29 ? -10.75 30.25 2.449 1 98.81 29 ALA B N 1
ATOM 2405 C CA . ALA B 1 29 ? -11.367 28.922 2.494 1 98.81 29 ALA B CA 1
ATOM 2406 C C . ALA B 1 29 ? -12.766 29 3.088 1 98.81 29 ALA B C 1
ATOM 2408 O O . ALA B 1 29 ? -13.703 28.375 2.564 1 98.81 29 ALA B O 1
ATOM 2409 N N . ALA B 1 30 ? -12.891 29.719 4.191 1 98.56 30 ALA B N 1
ATOM 2410 C CA . ALA B 1 30 ? -14.188 29.875 4.84 1 98.56 30 ALA B CA 1
ATOM 2411 C C . ALA B 1 30 ? -15.195 30.547 3.912 1 98.56 30 ALA B C 1
ATOM 2413 O O . ALA B 1 30 ? -16.359 30.172 3.871 1 98.56 30 ALA B O 1
ATOM 2414 N N . SER B 1 31 ? -14.711 31.562 3.195 1 98.44 31 SER B N 1
ATOM 2415 C CA . SER B 1 31 ? -15.57 32.281 2.256 1 98.44 31 SER B CA 1
ATOM 2416 C C . SER B 1 31 ? -16.047 31.359 1.142 1 98.44 31 SER B C 1
ATOM 2418 O O . SER B 1 31 ? -17.062 31.641 0.49 1 98.44 31 SER B O 1
ATOM 2420 N N . ASN B 1 32 ? -15.344 30.281 0.898 1 98.44 32 ASN B N 1
ATOM 2421 C CA . ASN B 1 32 ? -15.742 29.281 -0.086 1 98.44 32 ASN B CA 1
ATOM 2422 C C . ASN B 1 32 ? -16.438 28.094 0.571 1 98.44 32 ASN B C 1
ATOM 2424 O O . ASN B 1 32 ? -16.469 27 -0 1 98.44 32 ASN B O 1
ATOM 2428 N N . SER B 1 33 ? -16.844 28.281 1.821 1 97.75 33 SER B N 1
ATOM 2429 C CA . SER B 1 33 ? -17.703 27.359 2.574 1 97.75 33 SER B CA 1
ATOM 2430 C C . SER B 1 33 ? -16.938 26.094 2.947 1 97.75 33 SER B C 1
ATOM 2432 O O . SER B 1 33 ? -17.547 25.016 3.031 1 97.75 33 SER B O 1
ATOM 2434 N N . ALA B 1 34 ? -15.641 26.141 3.014 1 98.19 34 ALA B N 1
ATOM 2435 C CA . ALA B 1 34 ? -14.875 25 3.492 1 98.19 34 ALA B CA 1
ATOM 2436 C C . ALA B 1 34 ? -15.086 24.781 4.988 1 98.19 34 ALA B C 1
ATOM 2438 O O . ALA B 1 34 ? -15.219 25.734 5.75 1 98.19 34 ALA B O 1
ATOM 2439 N N . ASP B 1 35 ? -15.109 23.516 5.355 1 97.5 35 ASP B N 1
ATOM 2440 C CA . ASP B 1 35 ? -15.266 23.156 6.758 1 97.5 35 ASP B CA 1
ATOM 2441 C C . ASP B 1 35 ? -13.914 23 7.441 1 97.5 35 ASP B C 1
ATOM 2443 O O . ASP B 1 35 ? -13.82 23.078 8.672 1 97.5 35 ASP B O 1
ATOM 2447 N N . MET B 1 36 ? -12.875 22.797 6.656 1 98.19 36 MET B N 1
ATOM 2448 C CA . MET B 1 36 ? -11.547 22.516 7.184 1 98.19 36 MET B CA 1
ATOM 2449 C C . MET B 1 36 ? -10.461 23 6.227 1 98.19 36 MET B C 1
ATOM 2451 O O . MET B 1 36 ? -10.578 22.828 5.012 1 98.19 36 MET B O 1
ATOM 2455 N N . LEU B 1 37 ? -9.516 23.688 6.754 1 98.88 37 LEU B N 1
ATOM 2456 C CA . LEU B 1 37 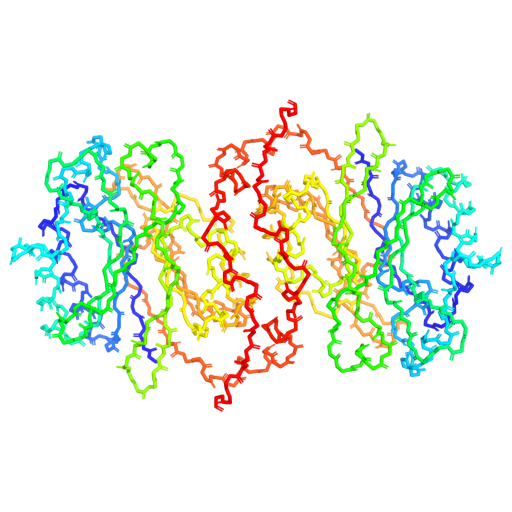? -8.32 24.094 6.031 1 98.88 37 LEU B CA 1
ATOM 2457 C C . LEU B 1 37 ? -7.113 23.266 6.461 1 98.88 37 LEU B C 1
ATOM 2459 O O . LEU B 1 37 ? -6.844 23.125 7.656 1 98.88 37 LEU B O 1
ATOM 2463 N N . ILE B 1 38 ? -6.406 22.688 5.508 1 98.94 38 ILE B N 1
ATOM 2464 C CA . ILE B 1 38 ? -5.246 21.844 5.762 1 98.94 38 ILE B CA 1
ATOM 2465 C C . ILE B 1 38 ? -4 22.469 5.137 1 98.94 38 ILE B C 1
ATOM 2467 O O . ILE B 1 38 ? -4.012 22.859 3.967 1 98.94 38 ILE B O 1
ATOM 2471 N N . THR B 1 39 ? -2.941 22.641 5.879 1 98.94 39 THR B N 1
ATOM 2472 C CA . THR B 1 39 ? -1.704 23.234 5.371 1 98.94 39 THR B CA 1
ATOM 2473 C C . THR B 1 39 ? -0.583 22.188 5.363 1 98.94 39 THR B C 1
ATOM 2475 O O . THR B 1 39 ? -0.748 21.094 5.887 1 98.94 39 THR B O 1
ATOM 2478 N N . PRO B 1 40 ? 0.58 22.5 4.785 1 98.69 40 PRO B N 1
ATOM 2479 C CA . PRO B 1 40 ? 1.683 21.531 4.68 1 98.69 40 PRO B CA 1
ATOM 2480 C C . PRO B 1 40 ? 2.387 21.297 6.016 1 98.69 40 PRO B C 1
ATOM 2482 O O . PRO B 1 40 ? 2.045 21.938 7.016 1 98.69 40 PRO B O 1
ATOM 2485 N N . GLU B 1 41 ? 3.32 20.344 5.992 1 98.25 41 GLU B N 1
ATOM 2486 C CA . GLU B 1 41 ? 4.137 19.969 7.141 1 98.25 41 GLU B CA 1
ATOM 2487 C C . GLU B 1 41 ? 4.941 21.156 7.668 1 98.25 41 GLU B C 1
ATOM 2489 O O . GLU B 1 41 ? 5.609 21.844 6.898 1 98.25 41 GLU B O 1
ATOM 2494 N N . LEU B 1 42 ? 4.805 21.406 8.977 1 97.06 42 LEU B N 1
ATOM 2495 C CA . LEU B 1 42 ? 5.551 22.453 9.648 1 97.06 42 LEU B CA 1
ATOM 2496 C C . LEU B 1 42 ? 5.301 23.812 8.992 1 97.06 42 LEU B C 1
ATOM 2498 O O . LEU B 1 42 ? 6.207 24.641 8.906 1 97.06 42 LEU B O 1
ATOM 2502 N N . PHE B 1 43 ? 4.156 23.984 8.523 1 97.62 43 PHE B N 1
ATOM 2503 C CA . PHE B 1 43 ? 3.836 25.188 7.781 1 97.62 43 PHE B CA 1
ATOM 2504 C C . PHE B 1 43 ? 4.137 26.438 8.617 1 97.62 43 PHE B C 1
ATOM 2506 O O . PHE B 1 43 ? 4.668 27.422 8.102 1 97.62 43 PHE B O 1
ATOM 2513 N N . LEU B 1 44 ? 3.869 26.453 9.914 1 96.75 44 LEU B N 1
ATOM 2514 C CA . LEU B 1 44 ? 3.957 27.641 10.75 1 96.75 44 LEU B CA 1
ATOM 2515 C C . LEU B 1 44 ? 5.406 28.078 10.914 1 96.75 44 LEU B C 1
ATOM 2517 O O . LEU B 1 44 ? 5.676 29.25 11.188 1 96.75 44 LEU B O 1
ATOM 2521 N N . THR B 1 45 ? 6.359 27.172 10.742 1 93.44 45 THR B N 1
ATOM 2522 C CA . THR B 1 45 ? 7.766 27.531 10.875 1 93.44 45 THR B CA 1
ATOM 2523 C C . THR B 1 45 ? 8.484 27.438 9.531 1 93.44 45 THR B C 1
ATOM 2525 O O . THR B 1 45 ? 9.586 27.953 9.375 1 93.44 45 THR B O 1
ATOM 2528 N N . GLY B 1 46 ? 7.793 26.797 8.609 1 93.06 46 GLY B N 1
ATOM 2529 C CA . GLY B 1 46 ? 8.539 26.406 7.426 1 93.06 46 GLY B CA 1
ATOM 2530 C C . GLY B 1 46 ? 9.375 25.156 7.645 1 93.06 46 GLY B C 1
ATOM 2531 O O . GLY B 1 46 ? 9.961 24.969 8.719 1 93.06 46 GLY B O 1
ATOM 2532 N N . TYR B 1 47 ? 9.508 24.281 6.68 1 89.31 47 TYR B N 1
ATOM 2533 C CA . TYR B 1 47 ? 10.266 23.047 6.77 1 89.31 47 TYR B CA 1
ATOM 2534 C C . TYR B 1 47 ? 11.75 23.297 6.508 1 89.31 47 TYR B C 1
ATOM 2536 O O . TYR B 1 47 ? 12.609 22.625 7.078 1 89.31 47 TYR B O 1
ATOM 2544 N N . ASP B 1 48 ? 12.07 24.234 5.691 1 80.75 48 ASP B N 1
ATOM 2545 C CA . ASP B 1 48 ? 13.414 24.438 5.168 1 80.75 48 ASP B CA 1
ATOM 2546 C C . ASP B 1 48 ? 14.172 25.484 5.992 1 80.75 48 ASP B C 1
ATOM 2548 O O . ASP B 1 48 ? 14.906 26.312 5.441 1 80.75 48 ASP B O 1
ATOM 2552 N N . VAL B 1 49 ? 13.953 25.422 7.195 1 78.62 49 VAL B N 1
ATOM 2553 C CA . VAL B 1 49 ? 14.727 26.328 8.047 1 78.62 49 VAL B CA 1
ATOM 2554 C C . VAL B 1 49 ? 16.172 25.844 8.117 1 78.62 49 VAL B C 1
ATOM 2556 O O . VAL B 1 49 ? 16.438 24.672 8.367 1 78.62 49 VAL B O 1
ATOM 2559 N N . GLU B 1 50 ? 17.031 26.625 7.75 1 73.12 50 GLU B N 1
ATOM 2560 C CA . GLU B 1 50 ? 18.453 26.25 7.793 1 73.12 50 GLU B CA 1
ATOM 2561 C C . GLU B 1 50 ? 19.203 27.078 8.836 1 73.12 50 GLU B C 1
ATOM 2563 O O . GLU B 1 50 ? 19.062 28.297 8.875 1 73.12 50 GLU B O 1
ATOM 2568 N N . PRO B 1 51 ? 19.875 26.391 9.695 1 68.31 51 PRO B N 1
ATOM 2569 C CA . PRO B 1 51 ? 20 24.938 9.867 1 68.31 51 PRO B CA 1
ATOM 2570 C C . PRO B 1 51 ? 18.781 24.328 10.555 1 68.31 51 PRO B C 1
ATOM 2572 O O . PRO B 1 51 ? 18.109 25 11.352 1 68.31 51 PRO B O 1
ATOM 2575 N N . LEU B 1 52 ? 18.422 23.141 10.227 1 68.94 52 LEU B N 1
ATOM 2576 C CA . LEU B 1 52 ? 17.25 22.469 10.773 1 68.94 52 LEU B CA 1
ATOM 2577 C C . LEU B 1 52 ? 17.297 22.453 12.297 1 68.94 52 LEU B C 1
ATOM 2579 O O . LEU B 1 52 ? 16.25 22.406 12.945 1 68.94 52 LEU B O 1
ATOM 2583 N N . SER B 1 53 ? 18.5 22.625 12.742 1 69.94 53 SER B N 1
ATOM 2584 C CA . SER B 1 53 ? 18.672 22.609 14.188 1 69.94 53 SER B CA 1
ATOM 2585 C C . SER B 1 53 ? 17.953 23.781 14.844 1 69.94 53 SER B C 1
ATOM 2587 O O . SER B 1 53 ? 17.641 23.734 16.031 1 69.94 53 SER B O 1
ATOM 2589 N N . VAL B 1 54 ? 17.766 24.797 13.992 1 79.38 54 VAL B N 1
ATOM 2590 C CA . VAL B 1 54 ? 17.109 25.984 14.523 1 79.38 54 VAL B CA 1
ATOM 2591 C C . VAL B 1 54 ? 15.617 25.719 14.742 1 79.38 54 VAL B C 1
ATOM 2593 O O . VAL B 1 54 ? 14.961 26.406 15.508 1 79.38 54 VAL B O 1
ATOM 2596 N N . ILE B 1 55 ? 15.188 24.609 14.188 1 81.88 55 ILE B N 1
ATOM 2597 C CA . ILE B 1 55 ? 13.75 24.344 14.25 1 81.88 55 ILE B CA 1
ATOM 2598 C C . ILE B 1 55 ? 13.352 24.016 15.688 1 81.88 55 ILE B C 1
ATOM 2600 O O . ILE B 1 55 ? 12.258 24.391 16.125 1 81.88 55 ILE B O 1
ATOM 2604 N N . ALA B 1 56 ? 14.242 23.391 16.375 1 78.75 56 ALA B N 1
ATOM 2605 C CA . ALA B 1 56 ? 13.969 23.062 17.781 1 78.75 56 ALA B CA 1
ATOM 2606 C C . ALA B 1 56 ? 13.781 24.328 18.609 1 78.75 56 ALA B C 1
ATOM 2608 O O . ALA B 1 56 ? 12.977 24.344 19.547 1 78.75 56 ALA B O 1
ATOM 2609 N N . SER B 1 57 ? 14.516 25.328 18.188 1 80.88 57 SER B N 1
ATOM 2610 C CA . SER B 1 57 ? 14.414 26.578 18.922 1 80.88 57 SER B CA 1
ATOM 2611 C C . SER B 1 57 ? 13.102 27.297 18.625 1 80.88 57 SER B C 1
ATOM 2613 O O . SER B 1 57 ? 12.672 28.172 19.391 1 80.88 57 SER B O 1
ATOM 2615 N N . LEU B 1 58 ? 12.484 26.875 17.562 1 83.62 58 LEU B N 1
ATOM 2616 C CA . LEU B 1 58 ? 11.211 27.469 17.172 1 83.62 58 LEU B CA 1
ATOM 2617 C C . LEU B 1 58 ? 10.047 26.656 17.734 1 83.62 58 LEU B C 1
ATOM 2619 O O . LEU B 1 58 ? 8.883 27.016 17.516 1 83.62 58 LEU B O 1
ATOM 2623 N N . ALA B 1 59 ? 10.352 25.641 18.469 1 84.88 59 ALA B N 1
ATOM 2624 C CA . ALA B 1 59 ? 9.32 24.75 19 1 84.88 59 ALA B CA 1
ATOM 2625 C C . ALA B 1 59 ? 8.43 25.469 20 1 84.88 59 ALA B C 1
ATOM 2627 O O . ALA B 1 59 ? 8.891 26.359 20.719 1 84.88 59 ALA B O 1
ATOM 2628 N N . GLN B 1 60 ? 7.211 25.109 19.922 1 81.5 60 GLN B N 1
ATOM 2629 C CA . GLN B 1 60 ? 6.215 25.703 20.812 1 81.5 60 GLN B CA 1
ATOM 2630 C C . GLN B 1 60 ? 5.762 24.688 21.875 1 81.5 60 GLN B C 1
ATOM 2632 O O . GLN B 1 60 ? 5.617 23.5 21.578 1 81.5 60 GLN B O 1
ATOM 2637 N N . PRO B 1 61 ? 5.531 25.156 23.078 1 76.75 61 PRO B N 1
ATOM 2638 C CA . PRO B 1 61 ? 4.949 24.266 24.094 1 76.75 61 PRO B CA 1
ATOM 2639 C C . PRO B 1 61 ? 3.461 24.016 23.859 1 76.75 61 PRO B C 1
ATOM 2641 O O . PRO B 1 61 ? 2.756 24.875 23.328 1 76.75 61 PRO B O 1
ATOM 2644 N N . LEU B 1 62 ? 2.939 22.781 24.141 1 72.12 62 LEU B N 1
ATOM 2645 C CA . LEU B 1 62 ? 1.521 22.484 23.984 1 72.12 62 LEU B CA 1
ATOM 2646 C C . LEU B 1 62 ? 0.712 23.047 25.141 1 72.12 62 LEU B C 1
ATOM 2648 O O . LEU B 1 62 ? -0.424 23.484 24.953 1 72.12 62 LEU B O 1
ATOM 2652 N N . VAL B 1 63 ? 1.028 22.719 26.438 1 60.72 63 VAL B N 1
ATOM 2653 C CA . VAL B 1 63 ? 0.244 22.984 27.641 1 60.72 63 VAL B CA 1
ATOM 2654 C C . VAL B 1 63 ? 0.585 24.359 28.188 1 60.72 63 VAL B C 1
ATOM 2656 O O . VAL B 1 63 ? -0.257 25.016 28.797 1 60.72 63 VAL B O 1
ATOM 2659 N N . ASN B 1 64 ? 1.73 24.688 28.078 1 54.69 64 ASN B N 1
ATOM 2660 C CA . ASN B 1 64 ? 1.906 25.812 28.984 1 54.69 64 ASN B CA 1
ATOM 2661 C C . ASN B 1 64 ? 1.073 27.016 28.562 1 54.69 64 ASN B C 1
ATOM 2663 O O . ASN B 1 64 ? 0.692 27.141 27.391 1 54.69 64 ASN B O 1
ATOM 2667 N N . ASP B 1 65 ? 0.448 27.812 29.578 1 50.28 65 ASP B N 1
ATOM 2668 C CA . ASP B 1 65 ? -0.479 28.938 29.625 1 50.28 65 ASP B CA 1
ATOM 2669 C C . ASP B 1 65 ? -0.243 29.906 28.453 1 50.28 65 ASP B C 1
ATOM 2671 O O . ASP B 1 65 ? -1.141 30.656 28.078 1 50.28 65 ASP B O 1
ATOM 2675 N N . THR B 1 66 ? 0.984 29.906 27.938 1 58.44 66 THR B N 1
ATOM 2676 C CA . THR B 1 66 ? 1.166 31.062 27.062 1 58.44 66 THR B CA 1
ATOM 2677 C C . THR B 1 66 ? 1.742 30.625 25.719 1 58.44 66 THR B C 1
ATOM 2679 O O . THR B 1 66 ? 2.953 30.453 25.578 1 58.44 66 THR B O 1
ATOM 2682 N N . ASN B 1 67 ? 1.054 29.609 24.875 1 77.31 67 ASN B N 1
ATOM 2683 C CA . ASN B 1 67 ? 1.587 29.453 23.531 1 77.31 67 ASN B CA 1
ATOM 2684 C C . ASN B 1 67 ? 0.94 30.422 22.547 1 77.31 67 ASN B C 1
ATOM 2686 O O . ASN B 1 67 ? -0.145 30.156 22.031 1 77.31 67 ASN B O 1
ATOM 2690 N N . GLU B 1 68 ? 1.642 31.469 22.344 1 86.69 68 GLU B N 1
ATOM 2691 C CA . GLU B 1 68 ? 1.116 32.594 21.547 1 86.69 68 GLU B CA 1
ATOM 2692 C C . GLU B 1 68 ? 0.791 32.125 20.125 1 86.69 68 GLU B C 1
ATOM 2694 O O . GLU B 1 68 ? -0.243 32.5 19.562 1 86.69 68 GLU B O 1
ATOM 2699 N N . THR B 1 69 ? 1.612 31.281 19.578 1 92.62 69 THR B N 1
ATOM 2700 C CA . THR B 1 69 ? 1.416 30.844 18.203 1 92.62 69 THR B CA 1
ATOM 2701 C C . THR B 1 69 ? 0.152 29.984 18.078 1 92.62 69 THR B C 1
ATOM 2703 O O . THR B 1 69 ? -0.695 30.25 17.219 1 92.62 69 THR B O 1
ATOM 2706 N N . ILE B 1 70 ? -0.06 29.047 18.922 1 94.56 70 ILE B N 1
ATOM 2707 C CA . ILE B 1 70 ? -1.219 28.156 18.875 1 94.56 70 ILE B CA 1
ATOM 2708 C C . ILE B 1 70 ? -2.486 28.953 19.172 1 94.56 70 ILE B C 1
ATOM 2710 O O . ILE B 1 70 ? -3.529 28.734 18.562 1 94.56 70 ILE B O 1
ATOM 2714 N N . ASP B 1 71 ? -2.354 29.891 20.094 1 94.94 71 ASP B N 1
ATOM 2715 C CA . ASP B 1 71 ? -3.494 30.75 20.422 1 94.94 71 ASP B CA 1
ATOM 2716 C C . ASP B 1 71 ? -3.93 31.562 19.219 1 94.94 71 ASP B C 1
ATOM 2718 O O . ASP B 1 71 ? -5.125 31.781 19 1 94.94 71 ASP B O 1
ATOM 2722 N N . LYS B 1 72 ? -2.934 32.094 18.484 1 96.69 72 LYS B N 1
ATOM 2723 C CA . LYS B 1 72 ? -3.258 32.812 17.266 1 96.69 72 LYS B CA 1
ATOM 2724 C C . LYS B 1 72 ? -4.004 31.922 16.266 1 96.69 72 LYS B C 1
ATOM 2726 O O . LYS B 1 72 ? -4.965 32.375 15.641 1 96.69 72 LYS B O 1
ATOM 2731 N N . VAL B 1 73 ? -3.602 30.688 16.141 1 97.75 73 VAL B N 1
ATOM 2732 C CA . VAL B 1 73 ? -4.262 29.766 15.227 1 97.75 73 VAL B CA 1
ATOM 2733 C C . VAL B 1 73 ? -5.684 29.484 15.703 1 97.75 73 VAL B C 1
ATOM 2735 O O . VAL B 1 73 ? -6.621 29.453 14.906 1 97.75 73 VAL B O 1
ATOM 2738 N N . LYS B 1 74 ? -5.848 29.297 17.031 1 97 74 LYS B N 1
ATOM 2739 C CA . LYS B 1 74 ? -7.172 29.109 17.609 1 97 74 LYS B CA 1
ATOM 2740 C C . LYS B 1 74 ? -8.094 30.281 17.266 1 97 74 LYS B C 1
ATOM 2742 O O . LYS B 1 74 ? -9.25 30.062 16.891 1 97 74 LYS B O 1
ATOM 2747 N N . LYS B 1 75 ? -7.543 31.438 17.406 1 97.81 75 LYS B N 1
ATOM 2748 C CA . LYS B 1 75 ? -8.32 32.625 17.125 1 97.81 75 LYS B CA 1
ATOM 2749 C C . LYS B 1 75 ? -8.719 32.688 15.656 1 97.81 75 LYS B C 1
ATOM 2751 O O . LYS B 1 75 ? -9.859 33.031 15.336 1 97.81 75 LYS B O 1
ATOM 2756 N N . ILE B 1 76 ? -7.797 32.375 14.781 1 98.62 76 ILE B N 1
ATOM 2757 C CA . ILE B 1 76 ? -8.062 32.375 13.344 1 98.62 76 ILE B CA 1
ATOM 2758 C C . ILE B 1 76 ? -9.195 31.406 13.031 1 98.62 76 ILE B C 1
ATOM 2760 O O . ILE B 1 76 ? -10.125 31.75 12.289 1 98.62 76 ILE B O 1
ATOM 2764 N N . ALA B 1 77 ? -9.125 30.188 13.578 1 98.38 77 ALA B N 1
ATOM 2765 C CA . ALA B 1 77 ? -10.148 29.188 13.352 1 98.38 77 ALA B CA 1
ATOM 2766 C C . ALA B 1 77 ? -11.523 29.672 13.812 1 98.38 77 ALA B C 1
ATOM 2768 O O . ALA B 1 77 ? -12.5 29.594 13.07 1 98.38 77 ALA B O 1
ATOM 2769 N N . LYS B 1 78 ? -11.562 30.219 15.023 1 98.12 78 LYS B N 1
ATOM 2770 C CA . LYS B 1 78 ? -12.805 30.688 15.625 1 98.12 78 LYS B CA 1
ATOM 2771 C C . LYS B 1 78 ? -13.398 31.844 14.828 1 98.12 78 LYS B C 1
ATOM 2773 O O . LYS B 1 78 ? -14.594 31.844 14.523 1 98.12 78 LYS B O 1
ATOM 2778 N N . GLU B 1 79 ? -12.57 32.781 14.477 1 98.5 79 GLU B N 1
ATOM 2779 C CA . GLU B 1 79 ? -13.016 34 13.789 1 98.5 79 GLU B CA 1
ATOM 2780 C C . GLU B 1 79 ? -13.617 33.656 12.422 1 98.5 79 GLU B C 1
ATOM 2782 O O . GLU B 1 79 ? -14.539 34.312 11.961 1 98.5 79 GLU B O 1
ATOM 2787 N N . ASN B 1 80 ? -13.102 32.625 11.758 1 98.62 80 ASN B N 1
ATOM 2788 C CA . ASN B 1 80 ? -13.562 32.281 10.414 1 98.62 80 ASN B CA 1
ATOM 2789 C C . ASN B 1 80 ? -14.547 31.125 10.43 1 98.62 80 ASN B C 1
ATOM 2791 O O . ASN B 1 80 ? -15.125 30.781 9.398 1 98.62 80 ASN B O 1
ATOM 2795 N N . GLY B 1 81 ? -14.766 30.516 11.633 1 97.75 81 GLY B N 1
ATOM 2796 C CA . GLY B 1 81 ? -15.648 29.359 11.727 1 97.75 81 GLY B CA 1
ATOM 2797 C C . GLY B 1 81 ? -15.188 28.188 10.883 1 97.75 81 GLY B C 1
ATOM 2798 O O . GLY B 1 81 ? -15.984 27.578 10.164 1 97.75 81 GLY B O 1
ATOM 2799 N N . ILE B 1 82 ? -13.945 27.922 10.867 1 98.31 82 ILE B N 1
ATOM 2800 C CA . ILE B 1 82 ? -13.367 26.844 10.047 1 98.31 82 ILE B CA 1
ATOM 2801 C C . ILE B 1 82 ? -12.367 26.047 10.883 1 98.31 82 ILE B C 1
ATOM 2803 O O . ILE B 1 82 ? -11.633 26.609 11.695 1 98.31 82 ILE B O 1
ATOM 2807 N N . ALA B 1 83 ? -12.359 24.734 10.766 1 98.31 83 ALA B N 1
ATOM 2808 C CA . ALA B 1 83 ? -11.32 23.938 11.398 1 98.31 83 ALA B CA 1
ATOM 2809 C C . ALA B 1 83 ? -9.984 24.094 10.672 1 98.31 83 ALA B C 1
ATOM 2811 O O . ALA B 1 83 ? -9.953 24.312 9.461 1 98.31 83 ALA B O 1
ATOM 2812 N N . ILE B 1 84 ? -8.906 24.016 11.406 1 98.75 84 ILE B N 1
ATOM 2813 C CA . ILE B 1 84 ? -7.578 24.188 10.828 1 98.75 84 ILE B CA 1
ATOM 2814 C C . ILE B 1 84 ? -6.68 23.016 11.227 1 98.75 84 ILE B C 1
ATOM 2816 O O . ILE B 1 84 ? -6.555 22.703 12.414 1 98.75 84 ILE B O 1
ATOM 2820 N N . VAL B 1 85 ? -6.137 22.312 10.289 1 98.88 85 VAL B N 1
ATOM 2821 C CA . VAL B 1 85 ? -5.074 21.328 10.461 1 98.88 85 VAL B CA 1
ATOM 2822 C C . VAL B 1 85 ? -3.754 21.906 9.953 1 98.88 85 VAL B C 1
ATOM 2824 O O . VAL B 1 85 ? -3.605 22.156 8.75 1 98.88 85 VAL B O 1
ATOM 2827 N N . THR B 1 86 ? -2.838 22.141 10.797 1 98.81 86 THR B N 1
ATOM 2828 C CA . THR B 1 86 ? -1.567 22.75 10.414 1 98.81 86 THR B CA 1
ATOM 2829 C C . THR B 1 86 ? -0.415 22.125 11.203 1 98.81 86 THR B C 1
ATOM 2831 O O . THR B 1 86 ? -0.637 21.328 12.109 1 98.81 86 THR B O 1
ATOM 2834 N N . GLY B 1 87 ? 0.811 22.391 10.781 1 98.06 87 GLY B N 1
ATOM 2835 C CA . GLY B 1 87 ? 1.976 21.766 11.391 1 98.06 87 GLY B CA 1
ATOM 2836 C C . GLY B 1 87 ? 2.914 22.766 12.047 1 98.06 87 GLY B C 1
ATOM 2837 O O . GLY B 1 87 ? 3.031 23.906 11.602 1 98.06 87 GLY B O 1
ATOM 2838 N N . LEU B 1 88 ? 3.598 22.359 13.094 1 95.5 88 LEU B N 1
ATOM 2839 C CA . LEU B 1 88 ? 4.621 23.109 13.805 1 95.5 88 LEU B CA 1
ATOM 2840 C C . LEU B 1 88 ? 5.457 22.188 14.695 1 95.5 88 LEU B C 1
ATOM 2842 O O . LEU B 1 88 ? 5.016 21.094 15.047 1 95.5 88 LEU B O 1
ATOM 2846 N N . PRO B 1 89 ? 6.676 22.641 15.016 1 95 89 PRO B N 1
ATOM 2847 C CA . PRO B 1 89 ? 7.41 21.891 16.047 1 95 89 PRO B CA 1
ATOM 2848 C C . PRO B 1 89 ? 6.855 22.125 17.453 1 95 89 PRO B C 1
ATOM 2850 O O . PRO B 1 89 ? 6.562 23.25 17.828 1 95 89 PRO B O 1
ATOM 2853 N N . ILE B 1 90 ? 6.652 21.047 18.172 1 93.94 90 ILE B N 1
ATOM 2854 C CA . ILE B 1 90 ? 6.176 21.141 19.547 1 93.94 90 ILE B CA 1
ATOM 2855 C C . ILE B 1 90 ? 7.246 20.609 20.5 1 93.94 90 ILE B C 1
ATOM 2857 O O . ILE B 1 90 ? 7.828 19.547 20.266 1 93.94 90 ILE B O 1
ATOM 2861 N N . GLY B 1 91 ? 7.547 21.281 21.453 1 89.19 91 GLY B N 1
ATOM 2862 C CA . GLY B 1 91 ? 8.531 20.922 22.469 1 89.19 91 GLY B CA 1
ATOM 2863 C C . GLY B 1 91 ? 8.75 22.016 23.5 1 89.19 91 GLY B C 1
ATOM 2864 O O . GLY B 1 91 ? 8.234 23.125 23.359 1 89.19 91 GLY B O 1
ATOM 2865 N N . GLU B 1 92 ? 9.406 21.656 24.531 1 79.25 92 GLU B N 1
ATOM 2866 C CA . GLU B 1 92 ? 9.703 22.625 25.578 1 79.25 92 GLU B CA 1
ATOM 2867 C C . GLU B 1 92 ? 10.922 23.484 25.203 1 79.25 92 GLU B C 1
ATOM 2869 O O . GLU B 1 92 ? 11.82 23.016 24.5 1 79.25 92 GLU B O 1
ATOM 2874 N N . LYS B 1 93 ? 10.789 24.734 25.641 1 71.56 93 LYS B N 1
ATOM 2875 C CA . LYS B 1 93 ? 11.906 25.656 25.406 1 71.56 93 LYS B CA 1
ATOM 2876 C C . LYS B 1 93 ? 13.203 25.094 25.984 1 71.56 93 LYS B C 1
ATOM 2878 O O . LYS B 1 93 ? 13.211 24.547 27.094 1 71.56 93 LYS B O 1
ATOM 2883 N N . GLY B 1 94 ? 14.234 25.156 25.25 1 72.94 94 GLY B N 1
ATOM 2884 C CA . GLY B 1 94 ? 15.539 24.75 25.719 1 72.94 94 GLY B CA 1
ATOM 2885 C C . GLY B 1 94 ? 15.883 23.312 25.359 1 72.94 94 GLY B C 1
ATOM 2886 O O . GLY B 1 94 ? 17.016 22.875 25.562 1 72.94 94 GLY B O 1
ATOM 2887 N N . GLN B 1 95 ? 14.859 22.609 24.906 1 78.19 95 GLN B N 1
ATOM 2888 C CA . GLN B 1 95 ? 15.156 21.25 24.484 1 78.19 95 GLN B CA 1
ATOM 2889 C C . GLN B 1 95 ? 15.852 21.234 23.125 1 78.19 95 GLN B C 1
ATOM 2891 O O . GLN B 1 95 ? 15.68 22.156 22.328 1 78.19 95 GLN B O 1
ATOM 2896 N N . THR B 1 96 ? 16.688 20.234 22.906 1 82.5 96 THR B N 1
ATOM 2897 C CA . THR B 1 96 ? 17.5 20.125 21.688 1 82.5 96 THR B CA 1
ATOM 2898 C C . THR B 1 96 ? 16.672 19.531 20.547 1 82.5 96 THR B C 1
ATOM 2900 O O . THR B 1 96 ? 17.062 19.625 19.391 1 82.5 96 THR B O 1
ATOM 2903 N N . LYS B 1 97 ? 15.594 18.844 20.969 1 89.75 97 LYS B N 1
ATOM 2904 C CA . LYS B 1 97 ? 14.75 18.234 19.953 1 89.75 97 LYS B CA 1
ATOM 2905 C C . LYS B 1 97 ? 13.281 18.562 20.172 1 89.75 97 LYS B C 1
ATOM 2907 O O . LYS B 1 97 ? 12.883 18.922 21.297 1 89.75 97 LYS B O 1
ATOM 2912 N N . ALA B 1 98 ? 12.555 18.594 19.125 1 93.31 98 ALA B N 1
ATOM 2913 C CA . ALA B 1 98 ? 11.117 18.844 19.141 1 93.31 98 ALA B CA 1
ATOM 2914 C C . ALA B 1 98 ? 10.359 17.734 18.422 1 93.31 98 ALA B C 1
ATOM 2916 O O . ALA B 1 98 ? 10.969 16.859 17.797 1 93.31 98 ALA B O 1
ATOM 2917 N N . TYR B 1 99 ? 9.086 17.688 18.672 1 96 99 TYR B N 1
ATOM 2918 C CA . TYR B 1 99 ? 8.234 16.844 17.859 1 96 99 TYR B CA 1
ATOM 2919 C C . TYR B 1 99 ? 7.816 17.562 16.578 1 96 99 TYR B C 1
ATOM 2921 O O . TYR B 1 99 ? 7.535 18.766 16.594 1 96 99 TYR B O 1
ATOM 2929 N N . ASN B 1 100 ? 7.871 16.891 15.438 1 96.88 100 ASN B N 1
ATOM 2930 C CA . ASN B 1 100 ? 7.172 17.312 14.227 1 96.88 100 ASN B CA 1
ATOM 2931 C C . ASN B 1 100 ? 5.68 17.016 14.305 1 96.88 100 ASN B C 1
ATOM 2933 O O . ASN B 1 100 ? 5.273 15.859 14.195 1 96.88 100 ASN B O 1
ATOM 2937 N N . SER B 1 101 ? 4.898 18.125 14.461 1 97.44 101 SER B N 1
ATOM 2938 C CA . SER B 1 101 ? 3.555 17.859 14.969 1 97.44 101 SER B CA 1
ATOM 2939 C C . SER B 1 101 ? 2.492 18.5 14.086 1 97.44 101 SER B C 1
ATOM 2941 O O . SER B 1 101 ? 2.77 19.469 13.375 1 97.44 101 SER B O 1
ATOM 2943 N N . ILE B 1 102 ? 1.333 17.891 14.109 1 98.56 102 ILE B N 1
ATOM 2944 C CA . ILE B 1 102 ? 0.089 18.484 13.633 1 98.56 102 ILE B CA 1
ATOM 2945 C C . ILE B 1 102 ? -0.741 18.969 14.82 1 98.56 102 ILE B C 1
ATOM 2947 O O . ILE B 1 102 ? -0.849 18.281 15.836 1 98.56 102 ILE B O 1
ATOM 2951 N N . ILE B 1 103 ? -1.29 20.141 14.734 1 97.25 103 ILE B N 1
ATOM 2952 C CA . ILE B 1 103 ? -2.395 20.547 15.602 1 97.25 103 ILE B CA 1
ATOM 2953 C C . ILE B 1 103 ? -3.67 20.688 14.773 1 97.25 103 ILE B C 1
ATOM 2955 O O . ILE B 1 103 ? -3.629 21.188 13.641 1 97.25 103 ILE B O 1
ATOM 2959 N N . TRP B 1 104 ? -4.723 20.188 15.266 1 98.06 104 TRP B N 1
ATOM 2960 C CA . TRP B 1 104 ? -6.066 20.344 14.719 1 98.06 104 TRP B CA 1
ATOM 2961 C C . TRP B 1 104 ? -6.934 21.203 15.633 1 98.06 104 TRP B C 1
ATOM 2963 O O . TRP B 1 104 ? -7.277 20.781 16.75 1 98.06 104 TRP B O 1
ATOM 2973 N N . ILE B 1 105 ? -7.215 22.438 15.148 1 96.75 105 ILE B N 1
ATOM 2974 C CA . ILE B 1 105 ? -8.117 23.344 15.844 1 96.75 105 ILE B CA 1
ATOM 2975 C C . ILE B 1 105 ? -9.508 23.266 15.219 1 96.75 105 ILE B C 1
ATOM 2977 O O . ILE B 1 105 ? -9.656 23.406 14 1 96.75 105 ILE B O 1
ATOM 2981 N N . ASP B 1 106 ? -10.547 23.031 16.016 1 96.19 106 ASP B N 1
ATOM 2982 C CA . ASP B 1 106 ? -11.891 22.953 15.445 1 96.19 106 ASP B CA 1
ATOM 2983 C C . ASP B 1 106 ? -12.453 24.359 15.18 1 96.19 106 ASP B C 1
ATOM 2985 O O . ASP B 1 106 ? -11.773 25.359 15.422 1 96.19 106 ASP B O 1
ATOM 2989 N N . LYS B 1 107 ? -13.648 24.438 14.625 1 96.06 107 LYS B N 1
ATOM 2990 C CA . LYS B 1 107 ? -14.219 25.688 14.156 1 96.06 107 LYS B CA 1
ATOM 2991 C C . LYS B 1 107 ? -14.531 26.625 15.328 1 96.06 107 LYS B C 1
ATOM 2993 O O . LYS B 1 107 ? -14.805 27.812 15.125 1 96.06 107 LYS B O 1
ATOM 2998 N N . THR B 1 108 ? -14.531 26.094 16.594 1 95.88 108 THR B N 1
ATOM 2999 C CA . THR B 1 108 ? -14.82 26.906 17.766 1 95.88 108 THR B CA 1
ATOM 3000 C C . THR B 1 108 ? -13.531 27.406 18.406 1 95.88 108 THR B C 1
ATOM 3002 O O . THR B 1 108 ? -13.562 28.109 19.422 1 95.88 108 THR B O 1
ATOM 3005 N N . GLY B 1 109 ? -12.375 26.984 17.812 1 95.75 109 GLY B N 1
ATOM 3006 C CA . GLY B 1 109 ? -11.086 27.438 18.328 1 95.75 109 GLY B CA 1
ATOM 3007 C C . GLY B 1 109 ? -10.516 26.5 19.375 1 95.75 109 GLY B C 1
ATOM 3008 O O . GLY B 1 109 ? -9.547 26.844 20.062 1 95.75 109 GLY B O 1
ATOM 3009 N N . LYS B 1 110 ? -11.109 25.391 19.578 1 94.5 110 LYS B N 1
ATOM 3010 C CA . LYS B 1 110 ? -10.609 24.422 20.531 1 94.5 110 LYS B CA 1
ATOM 3011 C C . LYS B 1 110 ? -9.617 23.469 19.875 1 94.5 110 LYS B C 1
ATOM 3013 O O . LYS B 1 110 ? -9.805 23.062 18.734 1 94.5 110 LYS B O 1
ATOM 3018 N N . LEU B 1 111 ? -8.625 23.094 20.625 1 95.38 111 LEU B N 1
ATOM 3019 C CA . LEU B 1 111 ? -7.68 22.078 20.172 1 95.38 111 LEU B CA 1
ATOM 3020 C C . LEU B 1 111 ? -8.336 20.703 20.156 1 95.38 111 LEU B C 1
ATOM 3022 O O . LEU B 1 111 ? -8.57 20.109 21.203 1 95.38 111 LEU B O 1
ATOM 3026 N N . ALA B 1 112 ? -8.602 20.188 19 1 95.44 112 ALA B N 1
ATOM 3027 C CA . ALA B 1 112 ? -9.336 18.938 18.844 1 95.44 112 ALA B CA 1
ATOM 3028 C C . ALA B 1 112 ? -8.391 17.734 18.875 1 95.44 112 ALA B C 1
ATOM 3030 O O . ALA B 1 112 ? -8.773 16.656 19.312 1 95.44 112 ALA B O 1
ATOM 3031 N N . ASP B 1 113 ? -7.184 17.906 18.375 1 96.5 113 ASP B N 1
ATOM 3032 C CA . ASP B 1 113 ? -6.246 16.797 18.297 1 96.5 113 ASP B CA 1
ATOM 3033 C C . ASP B 1 113 ? -4.816 17.281 18.094 1 96.5 113 ASP B C 1
ATOM 3035 O O . ASP B 1 113 ? -4.602 18.391 17.594 1 96.5 113 ASP B O 1
ATOM 3039 N N . VAL B 1 114 ? -3.906 16.562 18.562 1 97 114 VAL B N 1
ATOM 3040 C CA . VAL B 1 114 ? -2.482 16.719 18.297 1 97 114 VAL B CA 1
ATOM 3041 C C . VAL B 1 114 ? -1.877 15.391 17.859 1 97 114 VAL B C 1
ATOM 3043 O O . VAL B 1 114 ? -2.154 14.352 18.453 1 97 114 VAL B O 1
ATOM 3046 N N . TYR B 1 115 ? -1.124 15.398 16.828 1 98.31 115 TYR B N 1
ATOM 3047 C CA . TYR B 1 115 ? -0.393 14.227 16.375 1 98.31 115 TYR B CA 1
ATOM 3048 C C . TYR B 1 115 ? 1.087 14.539 16.188 1 98.31 115 TYR B C 1
ATOM 3050 O O . TYR B 1 115 ? 1.441 15.586 15.633 1 98.31 115 TYR B O 1
ATOM 3058 N N . HIS B 1 116 ? 1.908 13.688 16.703 1 98.31 116 HIS B N 1
ATOM 3059 C CA . HIS B 1 116 ? 3.355 13.789 16.547 1 98.31 116 HIS B CA 1
ATOM 3060 C C . HIS B 1 116 ? 3.871 12.75 15.555 1 98.31 116 HIS B C 1
ATOM 3062 O O . HIS B 1 116 ? 3.533 11.57 15.656 1 98.31 116 HIS B O 1
ATOM 3068 N N . LYS B 1 117 ? 4.684 13.211 14.672 1 98.44 117 LYS B N 1
ATOM 3069 C CA . LYS B 1 117 ? 5.254 12.352 13.633 1 98.44 117 LYS B CA 1
ATOM 3070 C C . LYS B 1 117 ? 5.977 11.156 14.25 1 98.44 117 LYS B C 1
ATOM 3072 O O . LYS B 1 117 ? 6.707 11.305 15.234 1 98.44 117 LYS B O 1
ATOM 3077 N N . THR B 1 118 ? 5.754 10.023 13.594 1 98.38 118 THR B N 1
ATOM 3078 C CA . THR B 1 118 ? 6.344 8.797 14.109 1 98.38 118 THR B CA 1
ATOM 3079 C C . THR B 1 118 ? 7.555 8.383 13.273 1 98.38 118 THR B C 1
ATOM 3081 O O . THR B 1 118 ? 8.594 8.016 13.82 1 98.38 118 THR B O 1
ATOM 3084 N N . HIS B 1 119 ? 7.457 8.375 11.969 1 98.38 119 HIS B N 1
ATOM 3085 C CA . HIS B 1 119 ? 8.539 7.996 11.07 1 98.38 119 HIS B CA 1
ATOM 3086 C C . HIS B 1 119 ? 9.328 9.219 10.609 1 98.38 119 HIS B C 1
ATOM 3088 O O . HIS B 1 119 ? 8.867 9.977 9.75 1 98.38 119 HIS B O 1
ATOM 3094 N N . LEU B 1 120 ? 10.523 9.328 11.102 1 97 120 LEU B N 1
ATOM 3095 C CA . LEU B 1 120 ? 11.367 10.461 10.742 1 97 120 LEU B CA 1
ATOM 3096 C C . LEU B 1 120 ? 12.195 10.141 9.5 1 97 120 LEU B C 1
ATOM 3098 O O . LEU B 1 120 ? 12.805 9.078 9.406 1 97 120 LEU B O 1
ATOM 3102 N N . TRP B 1 121 ? 12.242 11.055 8.633 1 94.06 121 TRP B N 1
ATOM 3103 C CA . TRP B 1 121 ? 12.914 10.836 7.355 1 94.06 121 TRP B CA 1
ATOM 3104 C C . TRP B 1 121 ? 14.367 11.273 7.422 1 94.06 121 TRP B C 1
ATOM 3106 O O . TRP B 1 121 ? 14.664 12.438 7.695 1 94.06 121 TRP B O 1
ATOM 3116 N N . GLY B 1 122 ? 15.25 10.367 7.238 1 91.19 122 GLY B N 1
ATOM 3117 C CA . GLY B 1 122 ? 16.672 10.68 7.082 1 91.19 122 GLY B CA 1
ATOM 3118 C C . GLY B 1 122 ? 17.328 11.117 8.375 1 91.19 122 GLY B C 1
ATOM 3119 O O . GLY B 1 122 ? 16.672 11.234 9.406 1 91.19 122 GLY B O 1
ATOM 3120 N N . GLU B 1 123 ? 18.594 11.367 8.281 1 88.88 123 GLU B N 1
ATOM 3121 C CA . GLU B 1 123 ? 19.391 11.758 9.445 1 88.88 123 GLU B CA 1
ATOM 3122 C C . GLU B 1 123 ? 19.094 13.195 9.859 1 88.88 123 GLU B C 1
ATOM 3124 O O . GLU B 1 123 ? 19.125 13.531 11.047 1 88.88 123 GLU B O 1
ATOM 3129 N N . SER B 1 124 ? 18.75 13.984 8.891 1 86.62 124 SER B N 1
ATOM 3130 C CA . SER B 1 124 ? 18.469 15.383 9.18 1 86.62 124 SER B CA 1
ATOM 3131 C C . SER B 1 124 ? 17.281 15.523 10.133 1 86.62 124 SER B C 1
ATOM 3133 O O . SER B 1 124 ? 17.359 16.219 11.148 1 86.62 124 SER B O 1
ATOM 3135 N N . GLU B 1 125 ? 16.141 14.797 9.828 1 91.31 125 GLU B N 1
ATOM 3136 C CA . GLU B 1 125 ? 14.992 14.836 10.727 1 91.31 125 GLU B CA 1
ATOM 3137 C C . GLU B 1 125 ? 15.312 14.172 12.062 1 91.31 125 GLU B C 1
ATOM 3139 O O . GLU B 1 125 ? 14.922 14.672 13.125 1 91.31 125 GLU B O 1
ATOM 3144 N N . LYS B 1 126 ? 16.047 13.125 11.984 1 92 126 LYS B N 1
ATOM 3145 C CA . LYS B 1 126 ? 16.328 12.352 13.195 1 92 126 LYS B CA 1
ATOM 3146 C C . LYS B 1 126 ? 17.203 13.141 14.164 1 92 126 LYS B C 1
ATOM 3148 O O . LYS B 1 126 ? 17.156 12.914 15.375 1 92 126 LYS B O 1
ATOM 3153 N N . SER B 1 127 ? 17.922 14.062 13.617 1 89.94 127 SER B N 1
ATOM 3154 C CA . SER B 1 127 ? 18.828 14.852 14.453 1 89.94 127 SER B CA 1
ATOM 3155 C C . SER B 1 127 ? 18.078 15.969 15.172 1 89.94 127 SER B C 1
ATOM 3157 O O . SER B 1 127 ? 18.531 16.484 16.188 1 89.94 127 SER B O 1
ATOM 3159 N N . VAL B 1 128 ? 16.875 16.328 14.688 1 90.56 128 VAL B N 1
ATOM 3160 C CA . VAL B 1 128 ? 16.266 17.531 15.242 1 90.56 128 VAL B CA 1
ATOM 3161 C C . VAL B 1 128 ? 14.891 17.203 15.82 1 90.56 128 VAL B C 1
ATOM 3163 O O . VAL B 1 128 ? 14.344 17.969 16.609 1 90.56 128 VAL B O 1
ATOM 3166 N N . PHE B 1 129 ? 14.312 16.047 15.406 1 94.88 129 PHE B N 1
ATOM 3167 C CA . PHE B 1 129 ? 12.977 15.703 15.875 1 94.88 129 PHE B CA 1
ATOM 3168 C C . PHE B 1 129 ? 13 14.406 16.672 1 94.88 129 PHE B C 1
ATOM 3170 O O . PHE B 1 129 ? 13.898 13.586 16.5 1 94.88 129 PHE B O 1
ATOM 3177 N N . ILE B 1 130 ? 12 14.312 17.516 1 95.31 130 ILE B N 1
ATOM 3178 C CA . ILE B 1 130 ? 11.773 13.102 18.297 1 95.31 130 ILE B CA 1
ATOM 3179 C C . ILE B 1 130 ? 10.695 12.25 17.641 1 95.31 130 ILE B C 1
ATOM 3181 O O . ILE B 1 130 ? 9.648 12.766 17.234 1 95.31 130 ILE B O 1
ATOM 3185 N N . SER B 1 131 ? 10.992 11.008 17.422 1 96.94 131 SER B N 1
ATOM 3186 C CA . SER B 1 131 ? 9.977 10.07 16.969 1 96.94 131 SER B CA 1
ATOM 3187 C C . SER B 1 131 ? 8.938 9.805 18.047 1 96.94 131 SER B C 1
ATOM 3189 O O . SER B 1 131 ? 9.273 9.414 19.156 1 96.94 131 SER B O 1
ATOM 3191 N N . SER B 1 132 ? 7.703 10.023 17.719 1 97.62 132 SER B N 1
ATOM 3192 C CA . SER B 1 132 ? 6.641 9.805 18.688 1 97.62 132 SER B CA 1
ATOM 3193 C C . SER B 1 132 ? 6.496 8.328 19.031 1 97.62 132 SER B C 1
ATOM 3195 O O . SER B 1 132 ? 6.641 7.469 18.156 1 97.62 132 SER B O 1
ATOM 3197 N N . SER B 1 133 ? 6.133 8.055 20.266 1 96.81 133 SER B N 1
ATOM 3198 C CA . SER B 1 133 ? 5.824 6.695 20.703 1 96.81 133 SER B CA 1
ATOM 3199 C C . SER B 1 133 ? 4.34 6.531 21 1 96.81 133 SER B C 1
ATOM 3201 O O . SER B 1 133 ? 3.914 5.484 21.5 1 96.81 133 SER B O 1
ATOM 3203 N N . ASN B 1 134 ? 3.582 7.562 20.688 1 95.94 134 ASN B N 1
ATOM 3204 C CA . ASN B 1 134 ? 2.148 7.512 20.953 1 95.94 134 ASN B CA 1
ATOM 3205 C C . ASN B 1 134 ? 1.431 6.574 19.984 1 95.94 134 ASN B C 1
ATOM 3207 O O . ASN B 1 134 ? 1.817 6.465 18.828 1 95.94 134 ASN B O 1
ATOM 3211 N N . ALA B 1 135 ? 0.378 5.973 20.453 1 95.69 135 ALA B N 1
ATOM 3212 C CA . ALA B 1 135 ? -0.474 5.156 19.594 1 95.69 135 ALA B CA 1
ATOM 3213 C C . ALA B 1 135 ? -1.177 6.012 18.547 1 95.69 135 ALA B C 1
ATOM 3215 O O . ALA B 1 135 ? -1.491 7.18 18.797 1 95.69 135 ALA B O 1
ATOM 3216 N N . TYR B 1 136 ? -1.328 5.43 17.375 1 98.38 136 TYR B N 1
ATOM 3217 C CA . TYR B 1 136 ? -2.176 6.086 16.391 1 98.38 136 TYR B CA 1
ATOM 3218 C C . TYR B 1 136 ? -3.617 6.176 16.875 1 98.38 136 TYR B C 1
ATOM 3220 O O . TYR B 1 136 ? -4.074 5.32 17.641 1 98.38 136 TYR B O 1
ATOM 3228 N N . HIS B 1 137 ? -4.305 7.211 16.5 1 98.31 137 HIS B N 1
ATOM 3229 C CA . HIS B 1 137 ? -5.68 7.383 16.953 1 98.31 137 HIS B CA 1
ATOM 3230 C C . HIS B 1 137 ? -6.496 8.18 15.945 1 98.31 137 HIS B C 1
ATOM 3232 O O . HIS B 1 137 ? -5.938 8.82 15.047 1 98.31 137 HIS B O 1
ATOM 3238 N N . ILE B 1 138 ? -7.797 8.031 16.062 1 97.56 138 ILE B N 1
ATOM 3239 C CA . ILE B 1 138 ? -8.719 8.789 15.227 1 97.56 138 ILE B CA 1
ATOM 3240 C C . ILE B 1 138 ? -9.492 9.789 16.078 1 97.56 138 ILE B C 1
ATOM 3242 O O . ILE B 1 138 ? -9.656 9.586 17.281 1 97.56 138 ILE B O 1
ATOM 3246 N N . THR B 1 139 ? -9.867 10.875 15.5 1 97.12 139 THR B N 1
ATOM 3247 C CA . THR B 1 139 ? -10.641 11.922 16.156 1 97.12 139 THR B CA 1
ATOM 3248 C C . THR B 1 139 ? -11.891 12.258 15.352 1 97.12 139 THR B C 1
ATOM 3250 O O . THR B 1 139 ? -11.82 12.453 14.133 1 97.12 139 THR B O 1
ATOM 3253 N N . PRO B 1 140 ? -13.047 12.281 16 1 95.38 140 PRO B N 1
ATOM 3254 C CA . PRO B 1 140 ? -14.273 12.648 15.289 1 95.38 140 PRO B CA 1
ATOM 3255 C C . PRO B 1 140 ? -14.328 14.133 14.922 1 95.38 140 PRO B C 1
ATOM 3257 O O . PRO B 1 140 ? -13.883 14.977 15.703 1 95.38 140 PRO B O 1
ATOM 3260 N N . PHE B 1 141 ? -14.695 14.359 13.781 1 92.06 141 PHE B N 1
ATOM 3261 C CA . PHE B 1 141 ? -14.984 15.711 13.32 1 92.06 141 PHE B CA 1
ATOM 3262 C C . PHE B 1 141 ? -16.484 15.922 13.156 1 92.06 141 PHE B C 1
ATOM 3264 O O . PHE B 1 141 ? -17.125 15.305 12.297 1 92.06 141 PHE B O 1
ATOM 3271 N N . ASN B 1 142 ? -16.953 16.703 14.039 1 83.12 142 ASN B N 1
ATOM 3272 C CA . ASN B 1 142 ? -18.391 16.891 14.086 1 83.12 142 ASN B CA 1
ATOM 3273 C C . ASN B 1 142 ? -18.859 17.953 13.086 1 83.12 142 ASN B C 1
ATOM 3275 O O . ASN B 1 142 ? -18.812 19.141 13.383 1 83.12 142 ASN B O 1
ATOM 3279 N N . VAL B 1 143 ? -19.094 17.547 11.953 1 75.38 143 VAL B N 1
ATOM 3280 C CA . VAL B 1 143 ? -19.812 18.344 10.977 1 75.38 143 VAL B CA 1
ATOM 3281 C C . VAL B 1 143 ? -21.188 17.734 10.711 1 75.38 143 VAL B C 1
ATOM 3283 O O . VAL B 1 143 ? -21.688 16.953 11.516 1 75.38 143 VAL B O 1
ATOM 3286 N N . LEU B 1 144 ? -21.922 17.875 9.555 1 56.81 144 LEU B N 1
ATOM 3287 C CA . LEU B 1 144 ? -23.266 17.359 9.328 1 56.81 144 LEU B CA 1
ATOM 3288 C C . LEU B 1 144 ? -23.344 15.891 9.758 1 56.81 144 LEU B C 1
ATOM 3290 O O . LEU B 1 144 ? -24.234 15.51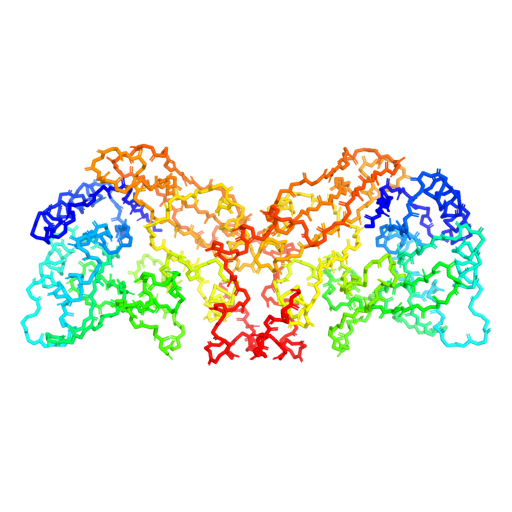6 10.523 1 56.81 144 LEU B O 1
ATOM 3294 N N . ASN B 1 145 ? -22.375 15.07 9.32 1 68.5 145 ASN B N 1
ATOM 3295 C CA . ASN B 1 145 ? -22.188 13.711 9.797 1 68.5 145 ASN B CA 1
ATOM 3296 C C . ASN B 1 145 ? -20.781 13.508 10.359 1 68.5 145 ASN B C 1
ATOM 3298 O O . ASN B 1 145 ? -19.812 14.055 9.836 1 68.5 145 ASN B O 1
ATOM 3302 N N . GLU B 1 146 ? -20.734 12.984 11.539 1 87.06 146 GLU B N 1
ATOM 3303 C CA . GLU B 1 146 ? -19.453 12.742 12.203 1 87.06 146 GLU B CA 1
ATOM 3304 C C . GLU B 1 146 ? -18.516 11.922 11.32 1 87.06 146 GLU B C 1
ATOM 3306 O O . GLU B 1 146 ? -18.922 10.898 10.766 1 87.06 146 GLU B O 1
ATOM 3311 N N . ILE B 1 147 ? -17.438 12.531 10.969 1 92.75 147 ILE B N 1
ATOM 3312 C CA . ILE B 1 147 ? -16.406 11.844 10.203 1 92.75 147 ILE B CA 1
ATOM 3313 C C . ILE B 1 147 ? -15.195 11.57 11.094 1 92.75 147 ILE B C 1
ATOM 3315 O O . ILE B 1 147 ? -14.688 12.484 11.758 1 92.75 147 ILE B O 1
ATOM 3319 N N . LYS B 1 148 ? -14.812 10.352 11.211 1 96 148 LYS B N 1
ATOM 3320 C CA . LYS B 1 148 ? -13.633 9.992 11.992 1 96 148 LYS B CA 1
ATOM 3321 C C . LYS B 1 148 ? -12.352 10.18 11.172 1 96 148 LYS B C 1
ATOM 3323 O O . LYS B 1 148 ? -12.227 9.625 10.078 1 96 148 LYS B O 1
ATOM 3328 N N . ILE B 1 149 ? -11.43 10.953 11.719 1 97.88 149 ILE B N 1
ATOM 3329 C CA . ILE B 1 149 ? -10.273 11.391 10.953 1 97.88 149 ILE B CA 1
ATOM 3330 C C . ILE B 1 149 ? -8.992 10.938 11.648 1 97.88 149 ILE B C 1
ATOM 3332 O O . ILE B 1 149 ? -8.875 11.047 12.875 1 97.88 149 ILE B O 1
ATOM 3336 N N . GLY B 1 150 ? -8.07 10.312 10.93 1 98.69 150 GLY B N 1
ATOM 3337 C CA . GLY B 1 150 ? -6.707 10.078 11.375 1 98.69 150 GLY B CA 1
ATOM 3338 C C . GLY B 1 150 ? -5.707 11.062 10.797 1 98.69 150 GLY B C 1
ATOM 3339 O O . GLY B 1 150 ? -5.867 11.523 9.664 1 98.69 150 GLY B O 1
ATOM 3340 N N . LEU B 1 151 ? -4.68 11.406 11.539 1 98.88 151 LEU B N 1
ATOM 3341 C CA . LEU B 1 151 ? -3.656 12.359 11.125 1 98.88 151 LEU B CA 1
ATOM 3342 C C . LEU B 1 151 ? -2.301 11.672 10.977 1 98.88 151 LEU B C 1
ATOM 3344 O O . LEU B 1 151 ? -1.941 10.82 11.797 1 98.88 151 LEU B O 1
ATOM 3348 N N . LEU B 1 152 ? -1.592 11.945 9.938 1 98.94 152 LEU B N 1
ATOM 3349 C CA . LEU B 1 152 ? -0.227 11.5 9.68 1 98.94 152 LEU B CA 1
ATOM 3350 C C . LEU B 1 152 ? 0.627 12.641 9.141 1 98.94 152 LEU B C 1
ATOM 3352 O O . LEU B 1 152 ? 0.097 13.648 8.664 1 98.94 152 LEU B O 1
ATOM 3356 N N . VAL B 1 153 ? 1.93 12.516 9.227 1 98.81 153 VAL B N 1
ATOM 3357 C CA . VAL B 1 153 ? 2.834 13.539 8.719 1 98.81 153 VAL B CA 1
ATOM 3358 C C . VAL B 1 153 ? 3.783 12.93 7.691 1 98.81 153 VAL B C 1
ATOM 3360 O O . VAL B 1 153 ? 4.648 12.117 8.039 1 98.81 153 VAL B O 1
ATOM 3363 N N . CYS B 1 154 ? 3.619 13.258 6.434 1 97.94 154 CYS B N 1
ATOM 3364 C CA . CYS B 1 154 ? 4.566 13.047 5.348 1 97.94 154 CYS B CA 1
ATOM 3365 C C . CYS B 1 154 ? 5.027 11.594 5.309 1 97.94 154 CYS B C 1
ATOM 3367 O O . CYS B 1 154 ? 4.246 10.695 4.988 1 97.94 154 CYS B O 1
ATOM 3369 N N . PHE B 1 155 ? 6.23 11.281 5.773 1 98.06 155 PHE B N 1
ATOM 3370 C CA . PHE B 1 155 ? 6.863 9.969 5.703 1 98.06 155 PHE B CA 1
ATOM 3371 C C . PHE B 1 155 ? 5.992 8.914 6.375 1 98.06 155 PHE B C 1
ATOM 3373 O O . PHE B 1 155 ? 6.012 7.746 5.98 1 98.06 155 PHE B O 1
ATOM 3380 N N . ASP B 1 156 ? 5.094 9.227 7.312 1 98.75 156 ASP B N 1
ATOM 3381 C CA . ASP B 1 156 ? 4.219 8.305 8.023 1 98.75 156 ASP B CA 1
ATOM 3382 C C . ASP B 1 156 ? 3.326 7.531 7.059 1 98.75 156 ASP B C 1
ATOM 3384 O O . ASP B 1 156 ? 3.137 6.324 7.215 1 98.75 156 ASP B O 1
ATOM 3388 N N . VAL B 1 157 ? 2.795 8.242 6.059 1 98.75 157 VAL B N 1
ATOM 3389 C CA . VAL B 1 157 ? 1.756 7.645 5.223 1 98.75 157 VAL B CA 1
ATOM 3390 C C . VAL B 1 157 ? 2.385 6.676 4.227 1 98.75 157 VAL B C 1
ATOM 3392 O O . VAL B 1 157 ? 1.684 5.875 3.604 1 98.75 157 VAL B O 1
ATOM 3395 N N . GLU B 1 158 ? 3.725 6.738 4.098 1 98.25 158 GLU B N 1
ATOM 3396 C CA . GLU B 1 158 ? 4.414 5.859 3.16 1 98.25 158 GLU B CA 1
ATOM 3397 C C . GLU B 1 158 ? 4.523 4.441 3.711 1 98.25 158 GLU B C 1
ATOM 3399 O O . GLU B 1 158 ? 4.844 3.506 2.975 1 98.25 158 GLU B O 1
ATOM 3404 N N . PHE B 1 159 ? 4.336 4.281 4.969 1 98.69 159 PHE B N 1
ATOM 3405 C CA . PHE B 1 159 ? 4.227 2.973 5.605 1 98.69 159 PHE B CA 1
ATOM 3406 C C . PHE B 1 159 ? 2.775 2.508 5.648 1 98.69 159 PHE B C 1
ATOM 3408 O O . PHE B 1 159 ? 1.888 3.266 6.043 1 98.69 159 PHE B O 1
ATOM 3415 N N . PRO B 1 160 ? 2.52 1.271 5.285 1 98.75 160 PRO B N 1
ATOM 3416 C CA . PRO B 1 160 ? 1.116 0.855 5.27 1 98.75 160 PRO B CA 1
ATOM 3417 C C . PRO B 1 160 ? 0.527 0.71 6.672 1 98.75 160 PRO B C 1
ATOM 3419 O O . PRO B 1 160 ? -0.691 0.795 6.844 1 98.75 160 PRO B O 1
ATOM 3422 N N . GLU B 1 161 ? 1.336 0.53 7.699 1 98.75 161 GLU B N 1
ATOM 3423 C CA . GLU B 1 161 ? 0.874 0.149 9.031 1 98.75 161 GLU B CA 1
ATOM 3424 C C . GLU B 1 161 ? 0.05 1.264 9.664 1 98.75 161 GLU B C 1
ATOM 3426 O O . GLU B 1 161 ? -1.058 1.024 10.156 1 98.75 161 GLU B O 1
ATOM 3431 N N . PRO B 1 162 ? 0.543 2.564 9.625 1 98.88 162 PRO B N 1
ATOM 3432 C CA . PRO B 1 162 ? -0.244 3.605 10.289 1 98.88 162 PRO B CA 1
ATOM 3433 C C . PRO B 1 162 ? -1.638 3.766 9.688 1 98.88 162 PRO B C 1
ATOM 3435 O O . PRO B 1 162 ? -2.631 3.805 10.422 1 98.88 162 PRO B O 1
ATOM 3438 N N . SER B 1 163 ? -1.729 3.818 8.336 1 98.88 163 SER B N 1
ATOM 3439 C CA . SER B 1 163 ? -3.02 3.984 7.672 1 98.88 163 SER B CA 1
ATOM 3440 C C . SER B 1 163 ? -3.945 2.809 7.965 1 98.88 163 SER B C 1
ATOM 3442 O O . SER B 1 163 ? -5.145 2.994 8.172 1 98.88 163 SER B O 1
ATOM 3444 N N . ARG B 1 164 ? -3.402 1.625 7.965 1 98.81 164 ARG B N 1
ATOM 3445 C CA . ARG B 1 1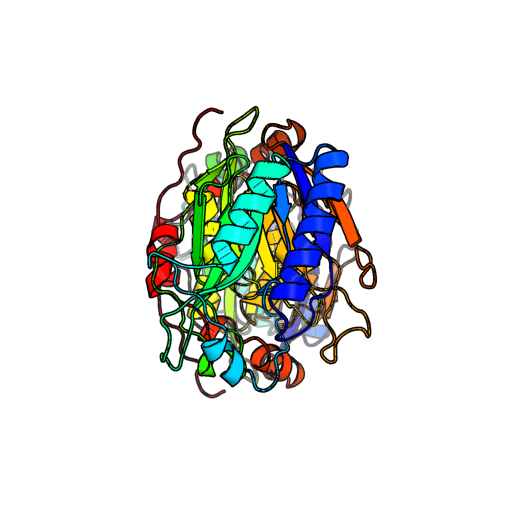64 ? -4.203 0.438 8.25 1 98.81 164 ARG B CA 1
ATOM 3446 C C . ARG B 1 164 ? -4.742 0.47 9.672 1 98.81 164 ARG B C 1
ATOM 3448 O O . ARG B 1 164 ? -5.914 0.162 9.906 1 98.81 164 ARG B O 1
ATOM 3455 N N . ILE B 1 165 ? -3.855 0.815 10.625 1 98.81 165 ILE B N 1
ATOM 3456 C CA . ILE B 1 165 ? -4.262 0.888 12.023 1 98.81 165 ILE B CA 1
ATOM 3457 C C . ILE B 1 165 ? -5.402 1.892 12.18 1 98.81 165 ILE B C 1
ATOM 3459 O O . ILE B 1 165 ? -6.406 1.603 12.828 1 98.81 165 ILE B O 1
ATOM 3463 N N . LEU B 1 166 ? -5.289 3.062 11.539 1 98.75 166 LEU B N 1
ATOM 3464 C CA . LEU B 1 166 ? -6.336 4.074 11.594 1 98.75 166 LEU B CA 1
ATOM 3465 C C . LEU B 1 166 ? -7.633 3.549 10.984 1 98.75 166 LEU B C 1
ATOM 3467 O O . LEU B 1 166 ? -8.719 3.777 11.523 1 98.75 166 LEU B O 1
ATOM 3471 N N . ALA B 1 167 ? -7.547 2.848 9.883 1 98 167 ALA B N 1
ATOM 3472 C CA . ALA B 1 167 ? -8.727 2.291 9.211 1 98 167 ALA B CA 1
ATOM 3473 C C . ALA B 1 167 ? -9.406 1.241 10.086 1 98 167 ALA B C 1
ATOM 3475 O O . ALA B 1 167 ? -10.633 1.193 10.164 1 98 167 ALA B O 1
ATOM 3476 N N . VAL B 1 168 ? -8.594 0.394 10.727 1 97.88 168 VAL B N 1
ATOM 3477 C CA . VAL B 1 168 ? -9.109 -0.645 11.609 1 97.88 168 VAL B CA 1
ATOM 3478 C C . VAL B 1 168 ? -9.859 -0.005 12.781 1 97.88 168 VAL B C 1
ATOM 3480 O O . VAL B 1 168 ? -10.859 -0.546 13.258 1 97.88 168 VAL B O 1
ATOM 3483 N N . GLN B 1 169 ? -9.383 1.185 13.18 1 97.25 169 GLN B N 1
ATOM 3484 C CA . GLN B 1 169 ? -10.039 1.925 14.25 1 97.25 169 GLN B CA 1
ATOM 3485 C C . GLN B 1 169 ? -11.328 2.578 13.758 1 97.25 169 GLN B C 1
ATOM 3487 O O . GLN B 1 169 ? -12.117 3.094 14.555 1 97.25 169 GLN B O 1
ATOM 3492 N N . GLY B 1 170 ? -11.508 2.635 12.422 1 95.62 170 GLY B N 1
ATOM 3493 C CA . GLY B 1 170 ? -12.758 3.152 11.883 1 95.62 170 GLY B CA 1
ATOM 3494 C C . GLY B 1 170 ? -12.586 4.477 11.156 1 95.62 170 GLY B C 1
ATOM 3495 O O . GLY B 1 170 ? -13.57 5.164 10.875 1 95.62 170 GLY B O 1
ATOM 3496 N N . ALA B 1 171 ? -11.359 4.883 10.844 1 96.62 171 ALA B N 1
ATOM 3497 C CA . ALA B 1 171 ? -11.141 6.141 10.141 1 96.62 171 ALA B CA 1
ATOM 3498 C C . ALA B 1 171 ? -11.883 6.164 8.805 1 96.62 171 ALA B C 1
ATOM 3500 O O . ALA B 1 171 ? -11.922 5.156 8.094 1 96.62 171 ALA B O 1
ATOM 3501 N N . GLN B 1 172 ? -12.438 7.254 8.508 1 95.69 172 GLN B N 1
ATOM 3502 C CA . GLN B 1 172 ? -13.102 7.48 7.227 1 95.69 172 GLN B CA 1
ATOM 3503 C C . GLN B 1 172 ? -12.289 8.43 6.352 1 95.69 172 GLN B C 1
ATOM 3505 O O . GLN B 1 172 ? -12.531 8.531 5.148 1 95.69 172 GLN B O 1
ATOM 3510 N N . MET B 1 173 ? -11.375 9.086 6.969 1 97.38 173 MET B N 1
ATOM 3511 C CA . MET B 1 173 ? -10.484 10.016 6.289 1 97.38 173 MET B CA 1
ATOM 3512 C C . MET B 1 173 ? -9.117 10.055 6.973 1 97.38 173 MET B C 1
ATOM 3514 O O . MET B 1 173 ? -9.031 10.023 8.203 1 97.38 173 MET B O 1
ATOM 3518 N N . ILE B 1 174 ? -8.109 10.07 6.223 1 98.81 174 ILE B N 1
ATOM 3519 C CA . ILE B 1 174 ? -6.746 10.234 6.707 1 98.81 174 ILE B CA 1
ATOM 3520 C C . ILE B 1 174 ? -6.125 11.484 6.094 1 98.81 174 ILE B C 1
ATOM 3522 O O . ILE B 1 174 ? -6.148 11.664 4.875 1 98.81 174 ILE B O 1
ATOM 3526 N N . ILE B 1 175 ? -5.656 12.383 6.875 1 98.94 175 ILE B N 1
ATOM 3527 C CA . ILE B 1 175 ? -4.961 13.586 6.434 1 98.94 175 ILE B CA 1
ATOM 3528 C C . ILE B 1 175 ? -3.459 13.438 6.672 1 98.94 175 ILE B C 1
ATOM 3530 O O . ILE B 1 175 ? -3.029 13.148 7.793 1 98.94 175 ILE B O 1
ATOM 3534 N N . SER B 1 176 ? -2.713 13.555 5.66 1 98.94 176 SER B N 1
ATOM 3535 C CA . SER B 1 176 ? -1.26 13.602 5.777 1 98.94 176 SER B CA 1
ATOM 3536 C C . SER B 1 176 ? -0.714 14.938 5.273 1 98.94 176 SER B C 1
ATOM 3538 O O . SER B 1 176 ? -0.876 15.281 4.102 1 98.94 176 SER B O 1
ATOM 3540 N N . ILE B 1 177 ? -0.117 15.703 6.121 1 98.94 177 ILE B N 1
ATOM 3541 C CA . ILE B 1 177 ? 0.546 16.922 5.684 1 98.94 177 ILE B CA 1
ATOM 3542 C C . ILE B 1 177 ? 2.018 16.641 5.395 1 98.94 177 ILE B C 1
ATOM 3544 O O . ILE B 1 177 ? 2.627 15.781 6.031 1 98.94 177 ILE B O 1
ATOM 3548 N N . ALA B 1 178 ? 2.592 17.391 4.406 1 98.38 178 ALA B N 1
ATOM 3549 C CA . ALA B 1 178 ? 3.883 16.891 3.936 1 98.38 178 ALA B CA 1
ATOM 3550 C C . ALA B 1 178 ? 4.773 18.047 3.477 1 98.38 178 ALA B C 1
ATOM 3552 O O . ALA B 1 178 ? 4.285 19.141 3.205 1 98.38 178 ALA B O 1
ATOM 3553 N N . ALA B 1 179 ? 6.023 17.844 3.488 1 96.5 179 ALA B N 1
ATOM 3554 C CA . ALA B 1 179 ? 7.09 18.562 2.795 1 96.5 179 ALA B CA 1
ATOM 3555 C C . ALA B 1 179 ? 7.906 17.625 1.918 1 96.5 179 ALA B C 1
ATOM 3557 O O . ALA B 1 179 ? 9.117 17.469 2.117 1 96.5 179 ALA B O 1
ATOM 3558 N N . CYS B 1 180 ? 7.246 17.078 0.978 1 96.12 180 CYS B N 1
ATOM 3559 C CA . CYS B 1 180 ? 7.836 16.031 0.139 1 96.12 180 CYS B CA 1
ATOM 3560 C C . CYS B 1 180 ? 8.492 16.641 -1.097 1 96.12 180 CYS B C 1
ATOM 3562 O O . CYS B 1 180 ? 7.883 17.453 -1.792 1 96.12 180 CYS B O 1
ATOM 3564 N N . VAL B 1 181 ? 9.656 16.203 -1.433 1 92.88 181 VAL B N 1
ATOM 3565 C CA . VAL B 1 181 ? 10.43 16.812 -2.512 1 92.88 181 VAL B CA 1
ATOM 3566 C C . VAL B 1 181 ? 10.062 16.156 -3.84 1 92.88 181 VAL B C 1
ATOM 3568 O O . VAL B 1 181 ? 10.234 16.75 -4.906 1 92.88 181 VAL B O 1
ATOM 3571 N N . SER B 1 182 ? 9.625 14.914 -3.83 1 92.38 182 SER B N 1
ATOM 3572 C CA . SER B 1 182 ? 9.297 14.203 -5.062 1 92.38 182 SER B CA 1
ATOM 3573 C C . SER B 1 182 ? 7.965 13.477 -4.938 1 92.38 182 SER B C 1
ATOM 3575 O O . SER B 1 182 ? 7.75 12.719 -3.99 1 92.38 182 SER B O 1
ATOM 3577 N N . MET B 1 183 ? 7.191 13.688 -6.004 1 93.94 183 MET B N 1
ATOM 3578 C CA . MET B 1 183 ? 5.871 13.062 -5.988 1 93.94 183 MET B CA 1
ATOM 3579 C C . MET B 1 183 ? 5.82 11.883 -6.953 1 93.94 183 MET B C 1
ATOM 3581 O O . MET B 1 183 ? 4.75 11.32 -7.199 1 93.94 183 MET B O 1
ATOM 3585 N N . LYS B 1 184 ? 6.953 11.438 -7.633 1 83.69 184 LYS B N 1
ATOM 3586 C CA . LYS B 1 184 ? 7.07 10.391 -8.641 1 83.69 184 LYS B CA 1
ATOM 3587 C C . LYS B 1 184 ? 6.379 9.109 -8.188 1 83.69 184 LYS B C 1
ATOM 3589 O O . LYS B 1 184 ? 5.648 8.484 -8.953 1 83.69 184 LYS B O 1
ATOM 3594 N N . HIS B 1 185 ? 6.141 8.727 -7.016 1 89.5 185 HIS B N 1
ATOM 3595 C CA . HIS B 1 185 ? 5.527 7.473 -6.578 1 89.5 185 HIS B CA 1
ATOM 3596 C C . HIS B 1 185 ? 4.449 7.727 -5.527 1 89.5 185 HIS B C 1
ATOM 3598 O O . HIS B 1 185 ? 3.809 6.789 -5.055 1 89.5 185 HIS B O 1
ATOM 3604 N N . MET B 1 186 ? 4.219 8.891 -5.316 1 95.44 186 MET B N 1
ATOM 3605 C CA . MET B 1 186 ? 3.34 9.211 -4.195 1 95.44 186 MET B CA 1
ATOM 3606 C C . MET B 1 186 ? 1.876 9.031 -4.586 1 95.44 186 MET B C 1
ATOM 3608 O O . MET B 1 186 ? 1.059 8.602 -3.766 1 95.44 186 MET B O 1
ATOM 3612 N N . TRP B 1 187 ? 1.589 9.312 -5.852 1 96.5 187 TRP B N 1
ATOM 3613 C CA . TRP B 1 187 ? 0.198 9.172 -6.27 1 96.5 187 TRP B CA 1
ATOM 3614 C C . TRP B 1 187 ? -0.271 7.73 -6.125 1 96.5 187 TRP B C 1
ATOM 3616 O O . TRP B 1 187 ? -1.319 7.469 -5.531 1 96.5 187 TRP B O 1
ATOM 3626 N N . SER B 1 188 ? 0.562 6.773 -6.645 1 96.62 188 SER B N 1
ATOM 3627 C CA . SER B 1 188 ? 0.22 5.359 -6.535 1 96.62 188 SER B CA 1
ATOM 3628 C C . SER B 1 188 ? 0.109 4.926 -5.074 1 96.62 188 SER B C 1
ATOM 3630 O O . SER B 1 188 ? -0.817 4.203 -4.707 1 96.62 188 SER B O 1
ATOM 3632 N N . LEU B 1 189 ? 1.029 5.383 -4.34 1 97.94 189 LEU B N 1
ATOM 3633 C CA . LEU B 1 189 ? 1.076 5.027 -2.928 1 97.94 189 LEU B CA 1
ATOM 3634 C C . LEU B 1 189 ? -0.157 5.547 -2.195 1 97.94 189 LEU B C 1
ATOM 3636 O O . LEU B 1 189 ? -0.813 4.797 -1.467 1 97.94 189 LEU B O 1
ATOM 3640 N N . LEU B 1 190 ? -0.519 6.773 -2.414 1 98.62 190 LEU B N 1
ATOM 3641 C CA . LEU B 1 190 ? -1.642 7.402 -1.727 1 98.62 190 LEU B CA 1
ATOM 3642 C C . LEU B 1 190 ? -2.965 6.809 -2.193 1 98.62 190 LEU B C 1
ATOM 3644 O O . LEU B 1 190 ? -3.881 6.613 -1.39 1 98.62 190 LEU B O 1
ATOM 3648 N N . GLN B 1 191 ? -3.08 6.547 -3.49 1 97.94 191 GLN B N 1
ATOM 3649 C CA . GLN B 1 191 ? -4.273 5.879 -4 1 97.94 191 GLN B CA 1
ATOM 3650 C C . GLN B 1 191 ? -4.441 4.5 -3.373 1 97.94 191 GLN B C 1
ATOM 3652 O O . GLN B 1 191 ? -5.555 4.098 -3.029 1 97.94 191 GLN B O 1
ATOM 3657 N N . THR B 1 192 ? -3.348 3.816 -3.277 1 98.38 192 THR B N 1
ATOM 3658 C CA . THR B 1 192 ? -3.375 2.496 -2.658 1 98.38 192 THR B CA 1
ATOM 3659 C C . THR B 1 192 ? -3.816 2.59 -1.201 1 98.38 192 THR B C 1
ATOM 3661 O O . THR B 1 192 ? -4.648 1.802 -0.748 1 98.38 192 THR B O 1
ATOM 3664 N N . ARG B 1 193 ? -3.275 3.615 -0.472 1 98.81 193 ARG B N 1
ATOM 3665 C CA . ARG B 1 193 ? -3.688 3.812 0.914 1 98.81 193 ARG B CA 1
ATOM 3666 C C . ARG B 1 193 ? -5.191 4.035 1.012 1 98.81 193 ARG B C 1
ATOM 3668 O O . ARG B 1 193 ? -5.852 3.486 1.896 1 98.81 193 ARG B O 1
ATOM 3675 N N . ALA B 1 194 ? -5.715 4.828 0.117 1 98.25 194 ALA B N 1
ATOM 3676 C CA . ALA B 1 194 ? -7.145 5.121 0.13 1 98.25 194 ALA B CA 1
ATOM 3677 C C . ALA B 1 194 ? -7.965 3.865 -0.157 1 98.25 194 ALA B C 1
ATOM 3679 O O . ALA B 1 194 ? -8.898 3.543 0.582 1 98.25 194 ALA B O 1
ATOM 3680 N N . LEU B 1 195 ? -7.578 3.164 -1.154 1 96.88 195 LEU B N 1
ATOM 3681 C CA . LEU B 1 195 ? -8.32 2.008 -1.64 1 96.88 195 LEU B CA 1
ATOM 3682 C C . LEU B 1 195 ? -8.305 0.88 -0.613 1 96.88 195 LEU B C 1
ATOM 3684 O O . LEU B 1 195 ? -9.359 0.392 -0.203 1 96.88 195 LEU B O 1
ATOM 3688 N N . GLU B 1 196 ? -7.109 0.515 -0.132 1 97.75 196 GLU B N 1
ATOM 3689 C CA . GLU B 1 196 ? -6.973 -0.679 0.697 1 97.75 196 GLU B CA 1
ATOM 3690 C C . GLU B 1 196 ? -7.527 -0.444 2.1 1 97.75 196 GLU B C 1
ATOM 3692 O O . GLU B 1 196 ? -7.715 -1.393 2.863 1 97.75 196 GLU B O 1
ATOM 3697 N N . ASN B 1 197 ? -7.785 0.833 2.43 1 97.88 197 ASN B N 1
ATOM 3698 C CA . ASN B 1 197 ? -8.305 1.161 3.752 1 97.88 197 ASN B CA 1
ATOM 3699 C C . ASN B 1 197 ? -9.711 1.74 3.674 1 97.88 197 ASN B C 1
ATOM 3701 O O . ASN B 1 197 ? -10.297 2.1 4.695 1 97.88 197 ASN B O 1
ATOM 3705 N N . HIS B 1 198 ? -10.266 1.878 2.51 1 95.81 198 HIS B N 1
ATOM 3706 C CA . HIS B 1 198 ? -11.594 2.438 2.285 1 95.81 198 HIS B CA 1
ATOM 3707 C C . HIS B 1 198 ? -11.75 3.789 2.975 1 95.81 198 HIS B C 1
ATOM 3709 O O . HIS B 1 198 ? -12.734 4.023 3.682 1 95.81 198 HIS B O 1
ATOM 3715 N N . CYS B 1 199 ? -10.727 4.664 2.758 1 96.38 199 CYS B N 1
ATOM 3716 C CA . CYS B 1 199 ? -10.719 5.988 3.365 1 96.38 199 CYS B CA 1
ATOM 3717 C C . CYS B 1 199 ? -10.445 7.066 2.32 1 96.38 199 CYS B C 1
ATOM 3719 O O . CYS B 1 199 ? -9.758 6.816 1.328 1 96.38 199 CYS B O 1
ATOM 3721 N N . HIS B 1 200 ? -11.062 8.234 2.547 1 97.81 200 HIS B N 1
ATOM 3722 C CA . HIS B 1 200 ? -10.492 9.391 1.874 1 97.81 200 HIS B CA 1
ATOM 3723 C C . HIS B 1 200 ? -9.062 9.656 2.35 1 97.81 200 HIS B C 1
ATOM 3725 O O . HIS B 1 200 ? -8.766 9.523 3.537 1 97.81 200 HIS B O 1
ATOM 3731 N N . VAL B 1 201 ? -8.211 10 1.446 1 98.81 201 VAL B N 1
ATOM 3732 C CA . VAL B 1 201 ? -6.844 10.383 1.799 1 98.81 201 VAL B CA 1
ATOM 3733 C C . VAL B 1 201 ? -6.531 11.773 1.249 1 98.81 201 VAL B C 1
ATOM 3735 O O . VAL B 1 201 ? -6.719 12.031 0.058 1 98.81 201 VAL B O 1
ATOM 3738 N N . ILE B 1 202 ? -6.156 12.672 2.086 1 98.88 202 ILE B N 1
ATOM 3739 C CA . ILE B 1 202 ? -5.719 14.008 1.707 1 98.88 202 ILE B CA 1
ATOM 3740 C C . ILE B 1 202 ? -4.223 14.164 1.979 1 98.88 202 ILE B C 1
ATOM 3742 O O . ILE B 1 202 ? -3.75 13.852 3.074 1 98.88 202 ILE B O 1
ATOM 3746 N N . TYR B 1 203 ? -3.539 14.484 1.024 1 98.94 203 TYR B N 1
ATOM 3747 C CA . TYR B 1 203 ? -2.109 14.766 1.113 1 98.94 203 TYR B CA 1
ATOM 3748 C C . TYR B 1 203 ? -1.816 16.219 0.756 1 98.94 203 TYR B C 1
ATOM 3750 O O . TYR B 1 203 ? -2.02 16.641 -0.386 1 98.94 203 TYR B O 1
ATOM 3758 N N . CYS B 1 204 ? -1.389 17.016 1.68 1 98.88 204 CYS B N 1
ATOM 3759 C CA . CYS B 1 204 ? -1.123 18.422 1.468 1 98.88 204 CYS B CA 1
ATOM 3760 C C . CYS B 1 204 ? 0.373 18.719 1.515 1 98.88 204 CYS B C 1
ATOM 3762 O O . CYS B 1 204 ? 1.001 18.594 2.568 1 98.88 204 CYS B O 1
ATOM 3764 N N . ASN B 1 205 ? 0.946 19.094 0.421 1 98.62 205 ASN B N 1
ATOM 3765 C CA . ASN B 1 205 ? 2.377 19.328 0.25 1 98.62 205 ASN B CA 1
ATOM 3766 C C . ASN B 1 205 ? 2.684 20.781 -0.076 1 98.62 205 ASN B C 1
ATOM 3768 O O . ASN B 1 205 ? 1.781 21.547 -0.422 1 98.62 205 ASN B O 1
ATOM 3772 N N . PHE B 1 206 ? 3.953 21.188 0.122 1 97.94 206 PHE B N 1
ATOM 3773 C CA . PHE B 1 206 ? 4.391 22.516 -0.315 1 97.94 206 PHE B CA 1
ATOM 3774 C C . PHE B 1 206 ? 4.43 22.594 -1.836 1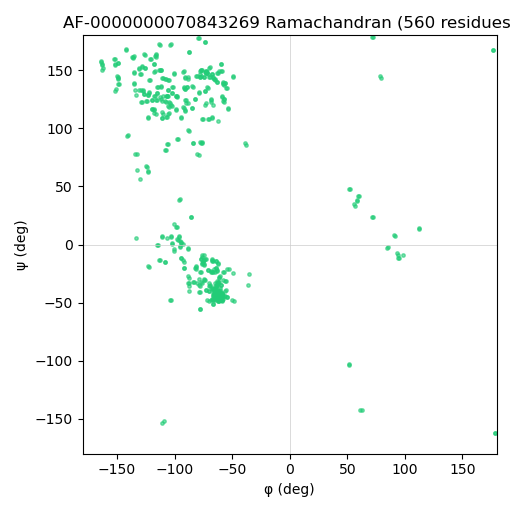 97.94 206 PHE B C 1
ATOM 3776 O O . PHE B 1 206 ? 4.637 21.578 -2.512 1 97.94 206 PHE B O 1
ATOM 3783 N N . PRO B 1 207 ? 4.25 23.781 -2.387 1 97.5 207 PRO B N 1
ATOM 3784 C CA . PRO B 1 207 ? 4.316 23.922 -3.842 1 97.5 207 PRO B CA 1
ATOM 3785 C C . PRO B 1 207 ? 5.734 23.797 -4.387 1 97.5 207 PRO B C 1
ATOM 3787 O O . PRO B 1 207 ? 6.703 24.062 -3.664 1 97.5 207 PRO B O 1
ATOM 3790 N N . ASN B 1 208 ? 5.781 23.266 -5.57 1 95.69 208 ASN B N 1
ATOM 3791 C CA . ASN B 1 208 ? 7.039 23.281 -6.316 1 95.69 208 ASN B CA 1
ATOM 3792 C C . ASN B 1 208 ? 7.293 24.641 -6.965 1 95.69 208 ASN B C 1
ATOM 3794 O O . ASN B 1 208 ? 7.137 24.797 -8.18 1 95.69 208 ASN B O 1
ATOM 3798 N N . ASN B 1 209 ? 7.695 25.484 -6.117 1 89.25 209 ASN B N 1
ATOM 3799 C CA . ASN B 1 209 ? 7.957 26.828 -6.633 1 89.25 209 ASN B CA 1
ATOM 3800 C C . ASN B 1 209 ? 9.266 27.391 -6.094 1 89.25 209 ASN B C 1
ATOM 3802 O O . ASN B 1 209 ? 9.961 26.734 -5.312 1 89.25 209 ASN B O 1
ATOM 3806 N N . ASN B 1 210 ? 9.812 28.328 -6.633 1 80.12 210 ASN B N 1
ATOM 3807 C CA . ASN B 1 210 ? 11.133 28.875 -6.328 1 80.12 210 ASN B CA 1
ATOM 3808 C C . ASN B 1 210 ? 11.07 29.891 -5.199 1 80.12 210 ASN B C 1
ATOM 3810 O O . ASN B 1 210 ? 11.945 30.75 -5.086 1 80.12 210 ASN B O 1
ATOM 3814 N N . VAL B 1 211 ? 10.055 29.812 -4.355 1 76.19 211 VAL B N 1
ATOM 3815 C CA . VAL B 1 211 ? 9.906 30.781 -3.287 1 76.19 211 VAL B CA 1
ATOM 3816 C C . VAL B 1 211 ? 10.867 30.453 -2.145 1 76.19 211 VAL B C 1
ATOM 3818 O O . VAL B 1 211 ? 11.391 31.359 -1.485 1 76.19 211 VAL B O 1
ATOM 3821 N N . VAL B 1 212 ? 11.016 29.172 -1.985 1 74.31 212 VAL B N 1
ATOM 3822 C CA . VAL B 1 212 ? 11.945 28.75 -0.95 1 74.31 212 VAL B CA 1
ATOM 3823 C C . VAL B 1 212 ? 13.117 28 -1.588 1 74.31 212 VAL B C 1
ATOM 3825 O O . VAL B 1 212 ? 13.031 27.562 -2.736 1 74.31 212 VAL B O 1
ATOM 3828 N N . GLN B 1 213 ? 14.125 27.859 -0.9 1 74.19 213 GLN B N 1
ATOM 3829 C CA . GLN B 1 213 ? 15.344 27.25 -1.405 1 74.19 213 GLN B CA 1
ATOM 3830 C C . GLN B 1 213 ? 15.133 25.766 -1.715 1 74.19 213 GLN B C 1
ATOM 3832 O O . GLN B 1 213 ? 15.547 25.281 -2.771 1 74.19 213 GLN B O 1
ATOM 3837 N N . LYS B 1 214 ? 14.5 25.219 -0.81 1 82.69 214 LYS B N 1
ATOM 3838 C CA . LYS B 1 214 ? 14.25 23.797 -1.01 1 82.69 214 LYS B CA 1
ATOM 3839 C C . LYS B 1 214 ? 13.094 23.562 -1.983 1 82.69 214 LYS B C 1
ATOM 3841 O O . LYS B 1 214 ? 12.047 24.203 -1.869 1 82.69 214 LYS B O 1
ATOM 3846 N N . GLN B 1 215 ? 13.328 22.75 -2.918 1 89.06 215 GLN B N 1
ATOM 3847 C CA . GLN B 1 215 ? 12.289 22.438 -3.893 1 89.06 215 GLN B CA 1
ATOM 3848 C C . GLN B 1 215 ? 11.422 21.281 -3.422 1 89.06 215 GLN B C 1
ATOM 3850 O O . GLN B 1 215 ? 11.938 20.188 -3.125 1 89.06 215 GLN B O 1
ATOM 3855 N N . PHE B 1 216 ? 10.148 21.594 -3.334 1 95.5 216 PHE B N 1
ATOM 3856 C CA . PHE B 1 216 ? 9.195 20.562 -2.98 1 95.5 216 PHE B CA 1
ATOM 3857 C C . PHE B 1 216 ? 8.414 20.094 -4.211 1 95.5 216 PHE B C 1
ATOM 3859 O O . PHE B 1 216 ? 8.578 20.656 -5.297 1 95.5 216 PHE B O 1
ATOM 3866 N N . GLY B 1 217 ? 7.652 19.062 -4.047 1 96.62 217 GLY B N 1
ATOM 3867 C CA . GLY B 1 217 ? 7.074 18.406 -5.207 1 96.62 217 GLY B CA 1
ATOM 3868 C C . GLY B 1 217 ? 5.703 18.938 -5.578 1 96.62 217 GLY B C 1
ATOM 3869 O O . GLY B 1 217 ? 5.227 18.719 -6.691 1 96.62 217 GLY B O 1
ATOM 3870 N N . GLY B 1 218 ? 5.035 19.703 -4.645 1 98.12 218 GLY B N 1
ATOM 3871 C CA . GLY B 1 218 ? 3.658 20.109 -4.887 1 98.12 218 GLY B CA 1
ATOM 3872 C C . GLY B 1 218 ? 2.699 18.938 -4.98 1 98.12 218 GLY B C 1
ATOM 3873 O O . GLY B 1 218 ? 2.699 18.062 -4.117 1 98.12 218 GLY B O 1
ATOM 3874 N N . GLU B 1 219 ? 1.731 19.094 -5.895 1 98.44 219 GLU B N 1
ATOM 3875 C CA . GLU B 1 219 ? 0.801 18.031 -6.273 1 98.44 219 GLU B CA 1
ATOM 3876 C C . GLU B 1 219 ? 0.009 17.531 -5.066 1 98.44 219 GLU B C 1
ATOM 3878 O O . GLU B 1 219 ? -0.174 16.328 -4.891 1 98.44 219 GLU B O 1
ATOM 3883 N N . SER B 1 220 ? -0.352 18.5 -4.18 1 98.81 220 SER B N 1
ATOM 3884 C CA . SER B 1 220 ? -1.325 18.125 -3.16 1 98.81 220 SER B CA 1
ATOM 3885 C C . SER B 1 220 ? -2.531 17.422 -3.783 1 98.81 220 SER B C 1
ATOM 3887 O O . SER B 1 220 ? -2.928 17.734 -4.906 1 98.81 220 SER B O 1
ATOM 3889 N N . ILE B 1 221 ? -3.109 16.406 -3.068 1 98.75 221 ILE B N 1
ATOM 3890 C CA . ILE B 1 221 ? -4.074 15.555 -3.748 1 98.75 221 ILE B CA 1
ATOM 3891 C C . ILE B 1 221 ? -5.117 15.062 -2.748 1 98.75 221 ILE B C 1
ATOM 3893 O O . ILE B 1 221 ? -4.824 14.891 -1.562 1 98.75 221 ILE B O 1
ATOM 3897 N N . VAL B 1 222 ? -6.371 14.961 -3.18 1 98.81 222 VAL B N 1
ATOM 3898 C CA . VAL B 1 222 ? -7.484 14.383 -2.434 1 98.81 222 VAL B CA 1
ATOM 3899 C C . VAL B 1 222 ? -7.996 13.133 -3.146 1 98.81 222 VAL B C 1
ATOM 3901 O O . VAL B 1 222 ? -8.367 13.188 -4.32 1 98.81 222 VAL B O 1
ATOM 3904 N N . ILE B 1 223 ? -8.047 12.031 -2.477 1 98.06 223 ILE B N 1
ATOM 3905 C CA . ILE B 1 223 ? -8.375 10.742 -3.068 1 98.06 223 ILE B CA 1
ATOM 3906 C C . ILE B 1 223 ? -9.586 10.141 -2.357 1 98.06 223 ILE B C 1
ATOM 3908 O O . ILE B 1 223 ? -9.695 10.227 -1.132 1 98.06 223 ILE B O 1
ATOM 3912 N N . ALA B 1 224 ? -10.453 9.508 -3.104 1 97.25 224 ALA B N 1
ATOM 3913 C CA . ALA B 1 224 ? -11.664 8.875 -2.578 1 97.25 224 ALA B CA 1
ATOM 3914 C C . ALA B 1 224 ? -11.391 7.449 -2.125 1 97.25 224 ALA B C 1
ATOM 3916 O O . ALA B 1 224 ? -10.344 6.879 -2.445 1 97.25 224 ALA B O 1
ATOM 3917 N N . PRO B 1 225 ? -12.344 6.859 -1.359 1 96.38 225 PRO B N 1
ATOM 3918 C CA . PRO B 1 225 ? -12.156 5.52 -0.806 1 96.38 225 PRO B CA 1
ATOM 3919 C C . PRO B 1 225 ? -12.008 4.449 -1.887 1 96.38 225 PRO B C 1
ATOM 3921 O O . PRO B 1 225 ? -11.547 3.342 -1.604 1 96.38 225 PRO B O 1
ATOM 3924 N N . ASP B 1 226 ? -12.375 4.777 -3.098 1 94 226 ASP B N 1
ATOM 3925 C CA . ASP B 1 226 ? -12.258 3.799 -4.176 1 94 226 ASP B CA 1
ATOM 3926 C C . ASP B 1 226 ? -10.984 4.02 -4.98 1 94 226 ASP B C 1
ATOM 3928 O O . ASP B 1 226 ? -10.797 3.416 -6.043 1 94 226 ASP B O 1
ATOM 3932 N N . GLY B 1 227 ? -10.219 4.949 -4.508 1 94.5 227 GLY B N 1
ATOM 3933 C CA . GLY B 1 227 ? -8.938 5.195 -5.156 1 94.5 227 GLY B CA 1
ATOM 3934 C C . GLY B 1 227 ? -9.008 6.285 -6.211 1 94.5 227 GLY B C 1
ATOM 3935 O O . GLY B 1 227 ? -7.973 6.703 -6.742 1 94.5 227 GLY B O 1
ATOM 3936 N N . SER B 1 228 ? -10.18 6.777 -6.547 1 94.62 228 SER B N 1
ATOM 3937 C CA . SER B 1 228 ? -10.281 7.828 -7.555 1 94.62 228 SER B CA 1
ATOM 3938 C C . SER B 1 228 ? -9.812 9.172 -7.004 1 94.62 228 SER B C 1
ATOM 3940 O O . SER B 1 228 ? -9.961 9.445 -5.812 1 94.62 228 SER B O 1
ATOM 3942 N N . ILE B 1 229 ? -9.266 9.953 -7.867 1 96.56 229 ILE B N 1
ATOM 3943 C CA . ILE B 1 229 ? -8.789 11.281 -7.492 1 96.56 229 ILE B CA 1
ATOM 3944 C C . ILE B 1 229 ? -9.938 12.281 -7.551 1 96.56 229 ILE B C 1
ATOM 3946 O O . ILE B 1 229 ? -10.547 12.477 -8.602 1 96.56 229 ILE B O 1
ATOM 3950 N N . LEU B 1 230 ? -10.25 12.836 -6.422 1 98 230 LEU B N 1
ATOM 3951 C CA . LEU B 1 230 ? -11.305 13.836 -6.371 1 98 230 LEU B CA 1
ATOM 3952 C C . LEU B 1 230 ? -10.805 15.188 -6.863 1 98 230 LEU B C 1
ATOM 3954 O O . LEU B 1 230 ? -11.539 15.93 -7.527 1 98 230 LEU B O 1
ATOM 3958 N N . ASN B 1 231 ? -9.586 15.578 -6.492 1 98.5 231 ASN B N 1
ATOM 3959 C CA . ASN B 1 231 ? -8.922 16.812 -6.922 1 98.5 231 ASN B CA 1
ATOM 3960 C C . ASN B 1 231 ? -7.426 16.75 -6.648 1 98.5 231 ASN B C 1
ATOM 3962 O O . ASN B 1 231 ? -6.965 15.977 -5.812 1 98.5 231 ASN B O 1
ATOM 3966 N N . HIS B 1 232 ? -6.668 17.484 -7.391 1 98.25 232 HIS B N 1
ATOM 3967 C CA . HIS B 1 232 ? -5.227 17.594 -7.176 1 98.25 232 HIS B CA 1
ATOM 3968 C C . HIS B 1 232 ? -4.703 18.953 -7.66 1 98.25 232 HIS B C 1
ATOM 3970 O O . HIS B 1 232 ? -5.316 19.578 -8.523 1 98.25 232 HIS B O 1
ATOM 3976 N N . CYS B 1 233 ? -3.59 19.344 -7.051 1 97.19 233 CYS B N 1
ATOM 3977 C CA . CYS B 1 233 ? -2.945 20.594 -7.422 1 97.19 233 CYS B CA 1
ATOM 3978 C C . CYS B 1 233 ? -1.912 20.375 -8.516 1 97.19 233 CYS B C 1
ATOM 3980 O O . CYS B 1 233 ? -1.192 19.375 -8.508 1 97.19 233 CYS B O 1
ATOM 3982 N N . ASP B 1 234 ? -1.894 21.422 -9.406 1 96.44 234 ASP B N 1
ATOM 3983 C CA . ASP B 1 234 ? -0.658 21.531 -10.172 1 96.44 234 ASP B CA 1
ATOM 3984 C C . ASP B 1 234 ? 0.549 21.703 -9.258 1 96.44 234 ASP B C 1
ATOM 3986 O O . ASP B 1 234 ? 0.461 22.359 -8.219 1 96.44 234 ASP B O 1
ATOM 3990 N N . ALA B 1 235 ? 1.65 21.234 -9.656 1 96.88 235 ALA B N 1
ATOM 3991 C CA . ALA B 1 235 ? 2.84 21.203 -8.805 1 96.88 235 ALA B CA 1
ATOM 3992 C C . ALA B 1 235 ? 3.24 22.609 -8.375 1 96.88 235 ALA B C 1
ATOM 3994 O O . ALA B 1 235 ? 3.709 22.812 -7.25 1 96.88 235 ALA B O 1
ATOM 3995 N N . LYS B 1 236 ? 3.051 23.578 -9.242 1 95.38 236 LYS B N 1
ATOM 3996 C CA . LYS B 1 236 ? 3.572 24.922 -8.977 1 95.38 236 LYS B CA 1
ATOM 3997 C C . LYS B 1 236 ? 2.518 25.797 -8.32 1 95.38 236 LYS B C 1
ATOM 3999 O O . LYS B 1 236 ? 2.828 26.891 -7.828 1 95.38 236 LYS B O 1
ATOM 4004 N N . LEU B 1 237 ? 1.324 25.344 -8.305 1 95.19 237 LEU B N 1
ATOM 4005 C CA . LEU B 1 237 ? 0.258 26.172 -7.738 1 95.19 237 LEU B CA 1
ATOM 4006 C C . LEU B 1 237 ? 0.577 26.547 -6.297 1 95.19 237 LEU B C 1
ATOM 4008 O O . LEU B 1 237 ? 0.92 25.688 -5.484 1 95.19 237 LEU B O 1
ATOM 4012 N N . ASP B 1 238 ? 0.568 27.766 -6.023 1 96.75 238 ASP B N 1
ATOM 4013 C CA . ASP B 1 238 ? 0.596 28.297 -4.66 1 96.75 238 ASP B CA 1
ATOM 4014 C C . ASP B 1 238 ? -0.77 28.844 -4.254 1 96.75 238 ASP B C 1
ATOM 4016 O O . ASP B 1 238 ? -1.047 30.031 -4.441 1 96.75 238 ASP B O 1
ATOM 4020 N N . GLY B 1 239 ? -1.612 27.938 -3.744 1 97.81 239 GLY B N 1
ATOM 4021 C CA . GLY B 1 239 ? -2.998 28.297 -3.488 1 97.81 239 GLY B CA 1
ATOM 4022 C C . GLY B 1 239 ? -3.826 27.156 -2.953 1 97.81 239 GLY B C 1
ATOM 4023 O O . GLY B 1 239 ? -3.287 26.219 -2.363 1 97.81 239 GLY B O 1
ATOM 4024 N N . LEU B 1 240 ? -5.18 27.344 -3.07 1 98.56 240 LEU B N 1
ATOM 4025 C CA . LEU B 1 240 ? -6.121 26.406 -2.484 1 98.56 240 LEU B CA 1
ATOM 4026 C C . LEU B 1 240 ? -6.762 25.531 -3.562 1 98.56 240 LEU B C 1
ATOM 4028 O O . LEU B 1 240 ? -7.055 26.016 -4.66 1 98.56 240 LEU B O 1
ATOM 4032 N N . ILE B 1 241 ? -6.957 24.281 -3.264 1 98.19 241 ILE B N 1
ATOM 4033 C CA . ILE B 1 241 ? -7.941 23.469 -3.967 1 98.19 241 ILE B CA 1
ATOM 4034 C C . ILE B 1 241 ? -8.984 22.938 -2.979 1 98.19 241 ILE B C 1
ATOM 4036 O O . ILE B 1 241 ? -8.75 22.938 -1.768 1 98.19 241 ILE B O 1
ATOM 4040 N N . TYR B 1 242 ? -10.125 22.562 -3.518 1 98.69 242 TYR B N 1
ATOM 4041 C CA . TYR B 1 242 ? -11.242 22.141 -2.676 1 98.69 242 TYR B CA 1
ATOM 4042 C C . TYR B 1 242 ? -11.734 20.75 -3.08 1 98.69 242 TYR B C 1
ATOM 4044 O O . TYR B 1 242 ? -11.586 20.344 -4.234 1 98.69 242 TYR B O 1
ATOM 4052 N N . ALA B 1 243 ? -12.281 20.031 -2.174 1 98 243 ALA B N 1
ATOM 4053 C CA . ALA B 1 243 ? -12.938 18.75 -2.461 1 98 243 ALA B CA 1
ATOM 4054 C C . ALA B 1 243 ? -14.078 18.484 -1.483 1 98 243 ALA B C 1
ATOM 4056 O O . ALA B 1 243 ? -13.992 18.844 -0.306 1 98 243 ALA B O 1
ATOM 4057 N N . ASP B 1 244 ? -15.102 17.875 -1.999 1 95.81 244 ASP B N 1
ATOM 4058 C CA . ASP B 1 244 ? -16.203 17.422 -1.161 1 95.81 244 ASP B CA 1
ATOM 4059 C C . ASP B 1 244 ? -15.969 15.992 -0.669 1 95.81 244 ASP B C 1
ATOM 4061 O O . ASP B 1 244 ? -15.766 15.078 -1.472 1 95.81 244 ASP B O 1
ATOM 4065 N N . ILE B 1 245 ? -16 15.836 0.652 1 94.62 245 ILE B N 1
ATOM 4066 C CA . ILE B 1 245 ? -15.789 14.555 1.304 1 94.62 245 ILE B CA 1
ATOM 4067 C C . ILE B 1 245 ? -17.125 13.969 1.759 1 94.62 245 ILE B C 1
ATOM 4069 O O . ILE B 1 245 ? -17.812 14.562 2.588 1 94.62 245 ILE B O 1
ATOM 4073 N N . ASP B 1 246 ? -17.453 12.867 1.279 1 91.25 246 ASP B N 1
ATOM 4074 C CA . ASP B 1 246 ? -18.672 12.148 1.663 1 91.25 246 ASP B CA 1
ATOM 4075 C C . ASP B 1 246 ? -18.406 10.648 1.754 1 91.25 246 ASP B C 1
ATOM 4077 O O . ASP B 1 246 ? -18.609 9.922 0.781 1 91.25 246 ASP B O 1
ATOM 4081 N N . PRO B 1 247 ? -18.109 10.211 2.936 1 87.94 247 PRO B N 1
ATOM 4082 C CA . PRO B 1 247 ? -17.797 8.789 3.094 1 87.94 247 PRO B CA 1
ATOM 4083 C C . PRO B 1 247 ? -19.016 7.891 2.854 1 87.94 247 PRO B C 1
ATOM 4085 O O . PRO B 1 247 ? -18.859 6.676 2.717 1 87.94 247 PRO B O 1
ATOM 4088 N N . SER B 1 248 ? -20.172 8.422 2.801 1 84.38 248 SER B N 1
ATOM 4089 C CA . SER B 1 248 ? -21.391 7.625 2.689 1 84.38 248 SER B CA 1
ATOM 4090 C C . SER B 1 248 ? -21.828 7.496 1.237 1 84.38 248 SER B C 1
ATOM 4092 O O . SER B 1 248 ? -22.875 6.902 0.952 1 84.38 248 SER B O 1
ATOM 4094 N N . LYS B 1 249 ? -21.094 8.016 0.375 1 85.38 249 LYS B N 1
ATOM 4095 C CA . LYS B 1 249 ? -21.453 7.945 -1.037 1 85.38 249 LYS B CA 1
ATOM 4096 C C . LYS B 1 249 ? -21.594 6.496 -1.495 1 85.38 249 LYS B C 1
ATOM 4098 O O . LYS B 1 249 ? -20.734 5.66 -1.209 1 85.38 249 LYS B O 1
ATOM 4103 N N . ASP B 1 250 ? -22.547 6.301 -2.232 1 80.75 250 ASP B N 1
ATOM 4104 C CA . ASP B 1 250 ? -22.891 4.953 -2.674 1 80.75 250 ASP B CA 1
ATOM 4105 C C . ASP B 1 250 ? -21.797 4.363 -3.553 1 80.75 250 ASP B C 1
ATOM 4107 O O . ASP B 1 250 ? -21.547 3.154 -3.523 1 80.75 250 ASP B O 1
ATOM 4111 N N . SER B 1 251 ? -21.281 5.188 -4.332 1 79.69 251 SER B N 1
ATOM 4112 C CA . SER B 1 251 ? -20.25 4.684 -5.23 1 79.69 251 SER B CA 1
ATOM 4113 C C . SER B 1 251 ? -19.094 4.055 -4.457 1 79.69 251 SER B C 1
ATOM 4115 O O . SER B 1 251 ? -18.453 3.111 -4.93 1 79.69 251 SER B O 1
ATOM 4117 N N . TYR B 1 252 ? -18.906 4.578 -3.332 1 86.75 252 TYR B N 1
ATOM 4118 C CA . TYR B 1 252 ? -17.844 3.992 -2.523 1 86.75 252 TYR B CA 1
ATOM 4119 C C . TYR B 1 252 ? -18.266 2.656 -1.935 1 86.75 252 TYR B C 1
ATOM 4121 O O . TYR B 1 252 ? -17.469 1.734 -1.801 1 86.75 252 TYR B O 1
ATOM 4129 N N . ARG B 1 253 ? -19.516 2.58 -1.711 1 82 253 ARG B N 1
ATOM 4130 C CA . ARG B 1 253 ? -20.078 1.352 -1.153 1 82 253 ARG B CA 1
ATOM 4131 C C . ARG B 1 253 ? -19.906 0.188 -2.127 1 82 253 ARG B C 1
ATOM 4133 O O . ARG B 1 253 ? -19.609 -0.935 -1.715 1 82 253 ARG B O 1
ATOM 4140 N N . SER B 1 254 ? -20.109 0.497 -3.352 1 82.5 254 SER B N 1
ATOM 4141 C CA . SER B 1 254 ? -19.953 -0.543 -4.363 1 82.5 254 SER B CA 1
ATOM 4142 C C . SER B 1 254 ? -18.531 -1.073 -4.406 1 82.5 254 SER B C 1
ATOM 4144 O O . SER B 1 254 ? -18.312 -2.277 -4.551 1 82.5 254 SER B O 1
ATOM 4146 N N . SER B 1 255 ? -17.641 -0.16 -4.336 1 81.62 255 SER B N 1
ATOM 4147 C CA . SER B 1 255 ? -16.234 -0.548 -4.309 1 81.62 255 SER B CA 1
ATOM 4148 C C . SER B 1 255 ? -15.914 -1.406 -3.086 1 81.62 255 SER B C 1
ATOM 4150 O O . SER B 1 255 ? -15.227 -2.426 -3.197 1 81.62 255 SER B O 1
ATOM 4152 N N . ILE B 1 256 ? -16.453 -1 -2.014 1 84.25 256 ILE B N 1
ATOM 4153 C CA . ILE B 1 256 ? -16.234 -1.725 -0.766 1 84.25 256 ILE B CA 1
ATOM 4154 C C . ILE B 1 256 ? -16.875 -3.105 -0.855 1 84.25 256 ILE B C 1
ATOM 4156 O O . ILE B 1 256 ? -16.281 -4.105 -0.461 1 84.25 256 ILE B O 1
ATOM 4160 N N . GLN B 1 257 ? -18.031 -3.121 -1.388 1 81.81 257 GLN B N 1
ATOM 4161 C CA . GLN B 1 257 ? -18.75 -4.387 -1.49 1 81.81 257 GLN B CA 1
ATOM 4162 C C . GLN B 1 257 ? -18 -5.375 -2.377 1 81.81 257 GLN B C 1
ATOM 4164 O O . GLN B 1 257 ? -17.984 -6.578 -2.105 1 81.81 257 GLN B O 1
ATOM 4169 N N . ARG B 1 258 ? -17.422 -4.867 -3.305 1 83.88 258 ARG B N 1
ATOM 4170 C CA . ARG B 1 258 ? -16.688 -5.742 -4.215 1 83.88 258 ARG B CA 1
ATOM 4171 C C . ARG B 1 258 ? -15.453 -6.332 -3.539 1 83.88 258 ARG B C 1
ATOM 4173 O O . ARG B 1 258 ? -15.18 -7.527 -3.664 1 83.88 258 ARG B O 1
ATOM 4180 N N . ASN B 1 259 ? -14.719 -5.492 -2.938 1 90.56 259 ASN B N 1
ATOM 4181 C CA . ASN B 1 259 ? -13.484 -5.891 -2.266 1 90.56 259 ASN B CA 1
ATOM 4182 C C . ASN B 1 259 ? -13.398 -5.297 -0.861 1 90.56 259 ASN B C 1
ATOM 4184 O O . ASN B 1 259 ? -12.625 -4.367 -0.622 1 90.56 259 ASN B O 1
ATOM 4188 N N . ASP B 1 260 ? -14.102 -5.867 0.083 1 91.94 260 ASP B N 1
ATOM 4189 C CA . ASP B 1 260 ? -14.07 -5.355 1.45 1 91.94 260 ASP B CA 1
ATOM 4190 C C . ASP B 1 260 ? -12.781 -5.777 2.162 1 91.94 260 ASP B C 1
ATOM 4192 O O . ASP B 1 260 ? -12.773 -6.762 2.902 1 91.94 260 ASP B O 1
ATOM 4196 N N . TYR B 1 261 ? -11.805 -5.004 2 1 96.56 261 TYR B N 1
ATOM 4197 C CA . TYR B 1 261 ? -10.469 -5.324 2.479 1 96.56 261 TYR B CA 1
ATOM 4198 C C . TYR B 1 261 ? -10.438 -5.418 4 1 96.56 261 TYR B C 1
ATOM 4200 O O . TYR B 1 261 ? -9.734 -6.258 4.562 1 96.56 261 TYR B O 1
ATOM 4208 N N . LEU B 1 262 ? -11.188 -4.586 4.672 1 96.44 262 LEU B N 1
ATOM 4209 C CA . LEU B 1 262 ? -11.102 -4.547 6.125 1 96.44 262 LEU B CA 1
ATOM 4210 C C . LEU B 1 262 ? -11.75 -5.785 6.742 1 96.44 262 LEU B C 1
ATOM 4212 O O . LEU B 1 262 ? -11.203 -6.371 7.684 1 96.44 262 LEU B O 1
ATOM 4216 N N . VAL B 1 263 ? -12.875 -6.238 6.168 1 94.31 263 VAL B N 1
ATOM 4217 C CA . VAL B 1 263 ? -13.594 -7.379 6.73 1 94.31 263 VAL B CA 1
ATOM 4218 C C . VAL B 1 263 ? -12.883 -8.68 6.359 1 94.31 263 VAL B C 1
ATOM 4220 O O . VAL B 1 263 ? -12.953 -9.664 7.098 1 94.31 263 VAL B O 1
ATOM 4223 N N . ASN B 1 264 ? -12.102 -8.695 5.281 1 96 264 ASN B N 1
ATOM 4224 C CA . ASN B 1 264 ? -11.469 -9.922 4.793 1 96 264 ASN B CA 1
ATOM 4225 C C . ASN B 1 264 ? -10.039 -10.055 5.309 1 96 264 ASN B C 1
ATOM 4227 O O . ASN B 1 264 ? -9.305 -10.953 4.891 1 96 264 ASN B O 1
ATOM 4231 N N . ARG B 1 265 ? -9.641 -9.164 6.199 1 97.44 265 ARG B N 1
ATOM 4232 C CA . ARG B 1 265 ? -8.328 -9.289 6.836 1 97.44 265 ARG B CA 1
ATOM 4233 C C . ARG B 1 265 ? -8.219 -10.609 7.602 1 97.44 265 ARG B C 1
ATOM 4235 O O . ARG B 1 265 ? -9.227 -11.203 7.977 1 97.44 265 ARG B O 1
ATOM 4242 N N . LYS B 1 266 ? -6.984 -11.055 7.77 1 97.88 266 LYS B N 1
ATOM 4243 C CA . LYS B 1 266 ? -6.668 -12.242 8.555 1 97.88 266 LYS B CA 1
ATOM 4244 C C . LYS B 1 266 ? -5.652 -11.914 9.648 1 97.88 266 LYS B C 1
ATOM 4246 O O . LYS B 1 266 ? -4.551 -12.461 9.664 1 97.88 266 LYS B O 1
ATOM 4251 N N . PRO B 1 267 ? -6.109 -11.094 10.633 1 97.5 267 PRO B N 1
ATOM 4252 C CA . PRO B 1 267 ? -5.168 -10.594 11.641 1 97.5 267 PRO B CA 1
ATOM 4253 C C . PRO B 1 267 ? -4.43 -11.719 12.367 1 97.5 267 PRO B C 1
ATOM 4255 O O . PRO B 1 267 ? -3.279 -11.539 12.773 1 97.5 267 PRO B O 1
ATOM 4258 N N . HIS B 1 268 ? -5.035 -12.867 12.547 1 96.94 268 HIS B N 1
ATOM 4259 C CA . HIS B 1 268 ? -4.402 -13.969 13.258 1 96.94 268 HIS B CA 1
ATOM 4260 C C . HIS B 1 268 ? -3.166 -14.469 12.516 1 96.94 268 HIS B C 1
ATOM 4262 O O . HIS B 1 268 ? -2.338 -15.18 13.086 1 96.94 268 HIS B O 1
ATOM 4268 N N . LEU B 1 269 ? -2.988 -14.07 11.242 1 98.12 269 LEU B N 1
ATOM 4269 C CA . LEU B 1 269 ? -1.847 -14.5 10.445 1 98.12 269 LEU B CA 1
ATOM 4270 C C . LEU B 1 269 ? -0.799 -13.398 10.352 1 98.12 269 LEU B C 1
ATOM 4272 O O . LEU B 1 269 ? 0.242 -13.57 9.711 1 98.12 269 LEU B O 1
ATOM 4276 N N . TYR B 1 270 ? -1.051 -12.25 10.992 1 98.25 270 TYR B N 1
ATOM 4277 C CA . TYR B 1 270 ? -0.275 -11.055 10.68 1 98.25 270 TYR B CA 1
ATOM 4278 C C . TYR B 1 270 ? 0.77 -10.781 11.75 1 98.25 270 TYR B C 1
ATOM 4280 O O . TYR B 1 270 ? 1.456 -9.758 11.711 1 98.25 270 TYR B O 1
ATOM 4288 N N . SER B 1 271 ? 1.006 -11.594 12.719 1 97.56 271 SER B N 1
ATOM 4289 C CA . SER B 1 271 ? 1.805 -11.266 13.898 1 97.56 271 SER B CA 1
ATOM 4290 C C . SER B 1 271 ? 3.236 -10.906 13.516 1 97.56 271 SER B C 1
ATOM 4292 O O . SER B 1 271 ? 3.871 -10.078 14.172 1 97.56 271 SER B O 1
ATOM 4294 N N . GLU B 1 272 ? 3.729 -11.445 12.438 1 97.5 272 GLU B N 1
ATOM 4295 C CA . GLU B 1 272 ? 5.129 -11.25 12.07 1 97.5 272 GLU B CA 1
ATOM 4296 C C . GLU B 1 272 ? 5.367 -9.852 11.516 1 97.5 272 GLU B C 1
ATOM 4298 O O . GLU B 1 272 ? 6.516 -9.43 11.367 1 97.5 272 GLU B O 1
ATOM 4303 N N . ILE B 1 273 ? 4.32 -9.141 11.281 1 97.62 273 ILE B N 1
ATOM 4304 C CA . ILE B 1 273 ? 4.449 -7.754 10.852 1 97.62 273 ILE B CA 1
ATOM 4305 C C . ILE B 1 273 ? 5.098 -6.93 11.961 1 97.62 273 ILE B C 1
ATOM 4307 O O . ILE B 1 273 ? 5.633 -5.848 11.703 1 97.62 273 ILE B O 1
ATOM 4311 N N . LEU B 1 274 ? 5.059 -7.43 13.25 1 97.88 274 LEU B N 1
ATOM 4312 C CA . LEU B 1 274 ? 5.582 -6.715 14.406 1 97.88 274 LEU B CA 1
ATOM 4313 C C . LEU B 1 274 ? 7.062 -7.023 14.609 1 97.88 274 LEU B C 1
ATOM 4315 O O . LEU B 1 274 ? 7.707 -6.434 15.477 1 97.88 274 LEU B O 1
ATOM 4319 N N . ASP B 1 275 ? 7.602 -7.922 13.766 1 96.81 275 ASP B N 1
ATOM 4320 C CA . ASP B 1 275 ? 9.008 -8.273 13.906 1 96.81 275 ASP B CA 1
ATOM 4321 C C . ASP B 1 275 ? 9.914 -7.137 13.43 1 96.81 275 ASP B C 1
ATOM 4323 O O . ASP B 1 275 ? 9.547 -6.383 12.531 1 96.81 275 ASP B O 1
ATOM 4327 N N . THR B 1 276 ? 11.039 -7.035 14.055 1 93.38 276 THR B N 1
ATOM 4328 C CA . THR B 1 276 ? 12.039 -6.062 13.617 1 93.38 276 THR B CA 1
ATOM 4329 C C . THR B 1 276 ? 12.781 -6.574 12.391 1 93.38 276 THR B C 1
ATOM 4331 O O . THR B 1 276 ? 12.93 -7.785 12.203 1 93.38 276 THR B O 1
ATOM 4334 N N . TYR B 1 277 ? 13.078 -5.664 11.562 1 92.56 277 TYR B N 1
ATOM 4335 C CA . TYR B 1 277 ? 13.859 -5.965 10.375 1 92.56 277 TYR B CA 1
ATOM 4336 C C . TYR B 1 277 ? 15.312 -5.523 10.547 1 92.56 277 TYR B C 1
ATOM 4338 O O . TYR B 1 277 ? 15.578 -4.426 11.047 1 92.56 277 TYR B O 1
ATOM 4346 N N . THR B 1 278 ? 16.172 -6.457 10.242 1 85.56 278 THR B N 1
ATOM 4347 C CA . THR B 1 278 ? 17.594 -6.121 10.18 1 85.56 278 THR B CA 1
ATOM 4348 C C . THR B 1 278 ? 18.141 -6.383 8.781 1 85.56 278 THR B C 1
ATOM 4350 O O . THR B 1 278 ? 17.938 -7.461 8.219 1 85.56 278 THR B O 1
ATOM 4353 N N . ARG B 1 279 ? 18.562 -5.305 8.18 1 78.19 279 ARG B N 1
ATOM 4354 C CA . ARG B 1 279 ? 19.141 -5.473 6.852 1 78.19 279 ARG B CA 1
ATOM 4355 C C . ARG B 1 279 ? 20.453 -6.242 6.918 1 78.19 279 ARG B C 1
ATOM 4357 O O . ARG B 1 279 ? 21.344 -5.887 7.688 1 78.19 279 ARG B O 1
ATOM 4364 N N . SER B 1 280 ? 20.375 -7.461 6.422 1 62.09 280 SER B N 1
ATOM 4365 C CA . SER B 1 280 ? 21.641 -8.164 6.312 1 62.09 280 SER B CA 1
ATOM 4366 C C . SER B 1 280 ? 22.547 -7.508 5.277 1 62.09 280 SER B C 1
ATOM 4368 O O . SER B 1 280 ? 22.062 -6.941 4.293 1 62.09 280 SER B O 1
ATOM 4370 N N . LYS B 1 281 ? 23.812 -7.012 5.684 1 46.5 281 LYS B N 1
ATOM 4371 C CA . LYS B 1 281 ? 24.812 -6.488 4.75 1 46.5 281 LYS B CA 1
ATOM 4372 C C . LYS B 1 281 ? 24.828 -7.297 3.455 1 46.5 281 LYS B C 1
ATOM 4374 O O . LYS B 1 281 ? 25 -8.516 3.484 1 46.5 281 LYS B O 1
ATOM 4379 N N . LEU B 1 282 ? 23.922 -6.949 2.447 1 42.25 282 LEU B N 1
ATOM 4380 C CA . LEU B 1 282 ? 24.328 -7.594 1.204 1 42.25 282 LEU B CA 1
ATOM 4381 C C . LEU B 1 282 ? 25.797 -7.34 0.915 1 42.25 282 LEU B C 1
ATOM 4383 O O . LEU B 1 282 ? 26.312 -6.25 1.185 1 42.25 282 LEU B O 1
#

Secondary structure (DSSP, 8-state):
-EEEEEE----TT-HHHHHHHHHHHHHHHHHTT-SEEE--TTTTT-S--SSTTHHHHT-B-SSSS--HHHHHHHHHHHHHT-EEEEEEEE--TT-S-BEEEEEEE-TTS-EEEEEE--S--HHHHHHHBPPP-PPP-EEEE-SSS-EEEEEEEGGGGGSHHHHHHHHHTT-SEEEEE---S--TTHHHHHHHHHHHHT-EEEEE---SSTTSSSPP----EEE-TTS-EEEE--TT--EEEEEE--TT-HHHHHHHHH--TTTT--GGG-GGGGSPP-----/-EEEEEE----TT-HHHHHHHHHHHHHHHHHTT-SEEE--TTTTT-S--SSTHHHHHT-B-SSSS--HHHHHHHHHHHHHT-EEEEEEEE--TT-S-BEEEEEEE-TTS-EEEEEE--S--HHHHHHHBPPP-PPP-EEEE-SSS-EEEEEEEGGGGGSHHHHHHHHHTT-SEEEEE---S--TTHHHHHHHHHHHHT-EEEEE---SSTTSSSPP----EEE-TTS-EEEE--TT--EEEEEE--TT-HHHHHHHHH--TTTT--GGG-GGGGSPP-----

Foldseek 3Di:
DKEKFFQAAADAQQLVVLLVVVLVQLLVCLVVVHQEYEAAFQRSRGPPHPPLQCQLQVAFEDDDPPRPSLQSVLVSLQVSLHKYWYWGWHDDHPDRATFRKIWIAGSNSDTQDMDTAADAPDPSRVRHYDHDPDDWEWTWDDDPDTATETEHEAVRLLDLVNLQVHLLNPHQEYEYHYAAAACVCVLVSQLCSLQLSLHWYWYHYHAQEPPDPRGHQAFTFIAGSNSHTQDTDDRHDRGIDMGDDDSPDVVSVVSCVVPVNNVPDDVVPCVCVPPDDDDDPD/DKEKFFQAAADAQQLVVLLVVVLVQLLVCLVVVHQEYEAAFQRSRGCPHPPNQCQLQVAFEDPDPDRPSLQSVLVSLQVSLHKYWYWGWHDDHPDSATFRKIWIAGSNSDTQDMDTAADAPDPSRVRHYDHDPDDWEWTWDDDPDTATETEHEAVRLLDLVNLQSHLLNPHQEYEYHYAAQACPCVLVSQLCSLQLSLHWYWYHYHAQEPPDPRGHQAFTFIAGSNSHTQDTDDRHDRGIDMGDDDSPDVVSVVSCVVPVNSVPDDVVPCVCVPPDDDDDPD

InterPro domains:
  IPR003010 Carbon-nitrogen hydrolase [PF00795] (2-248)
  IPR003010 Carbon-nitrogen hydrolase [PS50263] (1-247)
  IPR036526 Carbon-nitrogen hydrolase superfamily [G3DSA:3.60.110.10] (1-282)
  IPR036526 Carbon-nitrogen hydrolase superfamily [SSF56317] (1-270)

pLDDT: mean 92.58, std 9.75, range [42.25, 98.94]

Solvent-accessible surface area (backbone atoms only — not comparable to full-atom values): 28146 Å² total; per-residue (Å²): 91,33,37,25,40,28,19,39,80,45,49,55,67,34,40,70,62,25,48,52,50,48,45,55,50,44,46,54,35,30,76,69,64,21,51,30,40,35,34,13,35,25,31,39,34,21,74,73,31,80,58,56,64,52,46,19,76,64,22,38,48,87,74,60,95,78,36,64,67,62,50,52,52,20,49,45,16,34,76,46,55,17,19,36,38,38,15,33,40,36,24,55,86,88,39,73,45,13,27,52,24,39,44,29,25,33,36,80,30,45,79,71,46,74,45,56,28,50,39,64,62,59,68,71,38,53,70,26,34,46,63,42,84,69,73,84,61,64,45,76,40,83,56,101,62,73,40,31,33,21,74,41,40,41,60,29,67,67,38,68,61,60,56,44,30,31,29,56,76,55,24,40,28,37,41,28,23,14,75,43,54,64,58,80,62,45,62,33,38,49,29,34,52,9,37,54,37,54,12,29,31,36,38,20,13,24,23,34,40,87,85,45,90,65,62,26,30,19,47,21,35,33,28,33,32,65,35,48,74,72,39,68,44,58,34,55,45,70,42,76,49,66,44,79,51,59,86,78,41,62,75,41,47,56,46,37,69,71,55,46,51,63,73,57,54,60,36,92,63,44,68,63,55,50,52,83,48,72,84,70,87,124,89,31,38,25,40,28,19,40,78,45,50,54,68,34,40,70,61,25,48,53,50,47,44,53,50,45,46,54,34,30,75,69,63,21,50,30,38,34,34,14,36,24,30,38,34,21,72,73,31,84,60,56,63,53,46,19,75,64,22,36,49,87,75,58,95,76,37,66,69,62,51,51,51,21,49,45,15,35,77,45,53,18,19,35,37,39,17,32,39,35,24,55,85,89,39,73,45,12,26,50,24,39,44,30,26,33,36,81,29,43,80,71,48,74,44,54,29,50,40,64,61,60,68,72,39,53,68,25,36,46,64,43,84,68,73,83,60,65,46,77,40,84,56,102,63,73,41,31,33,22,75,42,40,40,62,31,66,67,39,67,58,60,56,44,32,31,29,55,75,55,24,41,29,37,42,26,24,14,74,46,54,69,54,92,58,44,60,35,38,49,28,34,53,8,36,55,36,53,13,30,29,36,39,21,13,25,24,35,39,87,86,43,89,64,61,26,30,19,48,22,36,34,30,33,32,67,34,48,73,73,38,68,44,59,34,56,47,69,41,75,48,66,44,79,52,62,87,79,42,62,72,43,47,52,46,37,69,70,56,44,50,64,72,57,54,61,38,92,62,43,67,62,57,51,52,80,49,74,84,68,84,124

Organism: Reticulomyxa filosa (NCBI:txid46433)

Sequence (564 aa):
MKVAVAQISAIPGKIDENVAKLARYAKEAASNSADMLITPELFLTGYDVEPLSVIASLAQPLVNDTNETIDKVKKIAKENGIAIVTGLPIGEKGQTKAYNSIIWIDKTGKLADVYHKTHLWGESEKSVFISSSNAYHITPFNVLNEIKIGLLVCFDVEFPEPSRILAVQGAQMIISIAACVSMKHMWSLLQTRALENHCHVIYCNFPNNNVVQKQFGGESIVIAPDGSILNHCDAKLDGLIYADIDPSKDSYRSSIQRNDYLVNRKPHLYSEILDTYTRSKLMKVAVAQISAIPGKIDENVAKLARYAKEAASNSADMLITPELFLTGYDVEPLSVIASLAQPLVNDTNETIDKVKKIAKENGIAIVTGLPIGEKGQTKAYNSIIWIDKTGKLADVYHKTHLWGESEKSVFISSSNAYHITPFNVLNEIKIGLLVCFDVEFPEPSRILAVQGAQMIISIAACVSMKHMWSLLQTRALENHCHVIYCNFPNNNVVQKQFGGESIVIAPDGSILNHCDAKLDGLIYADIDPSKDSYRSSIQRNDYLVNRKPHLYSEILDTYTRSKL

Nearest PDB structures (foldseek):
  5h8i-assembly2_I  TM=8.644E-01  e=7.598E-24  Medicago truncatula
  5h8k-assembly1_C  TM=8.717E-01  e=5.874E-23  Medicago truncatula
  5h8i-assembly1_B  TM=8.560E-01  e=2.687E-23  Medicago truncatula
  5h8l-assembly2_I  TM=8.420E-01  e=3.630E-23  Medicago truncatula
  5h8j-assembly2_I  TM=8.379E-01  e=3.855E-23  Medicago truncatula

Radius of gyration: 25.31 Å; Cα contacts (8 Å, |Δi|>4): 1433; chains: 2; bounding box: 48×78×55 Å